Protein AF-A0A954MBG9-F1 (afdb_monomer_lite)

Foldseek 3Di:
DDDDDDDPPDPPPPVPQPVQFDPVLSVCVSVPVDDADEDEDPPPDADDCVVCVDDPDDPDDDAAHWYWHDHVQWIWIWHHHPDIDTGDTDRPPLLLFAKEKEKWWFADADPQKTKIQAFLLLVDDFQFKKFWWDDDPLATDTQAIWGFHAGDLGMTITDHDPRGGDDGGIMIMAMDTLVPDDQLVVSVVVSVVVNCVVCVPPPDDDPVSVVQSVVSSVVCNVQNVQLNVDSDNHRYYRYRPNCVPPDPVRVQLVVLALVVLLVCLLQLQPLQCLLPDSSSRNSVRVNDPSSNVSNVVNVVVVPVVPPPPPDPQDDSVNLLVVCCVLCVVDDPNVSSLLSSLLSSCVVVVDPDQLVSVLVVCCSHSRNVVNVVPVVSVSSVVSSVVVVD

Sequence (388 aa):
MIACLLPLSAQETVVKEYPWCRTDVRRNVESDRVEPKVFLTDREQSFDPKKWPAPPFPAEISPETLLQFNVEGGYYLWWFDGEWQRVAARPQEILRTGLVYGIGTIERVVRGSAIVDLGDVHSLKAQDRLAVFRRQGRYFVPAGILTVEETEETSSTLQRSRHFVPETGDVVMFVREFHDMQKAADHRDDFLRTFLLKNAGSNGYSTARRLDTARALMIYRNHYPDWERGKSDVVGYIFGESFVDVETKPISSLLKYVGMLREKYQQGRRTLPAAGADWQLVAELLAGESIQAQHLAAVAAKEANEGDTADVRIEPREIERRLRERLFDREDEQIHLLTFLVATFIEESGRNQDLWMQQHFRRSQFPELQDEEVLLESLRDFVRDLQS

Radius of gyration: 24.96 Å; chains: 1; bounding box: 59×69×65 Å

pLDDT: mean 76.86, std 19.71, range [19.94, 97.69]

Secondary structure (DSSP, 8-state):
------------------TTS-HHHHHHHHTTS---------TT----TTT-SS----SS--SSEEEEEEETTEEEEEEESSSEEEEEEE-SSGGG--EEEEEEEEEEEETTEEEES--GGGT--TT-EEEEEEEETTEEEEEEEEEEEEE-SS-EEEPPPSS----TT-EEEEEEEGGGSPPHHHHHHHHHHHHHHHHTT-----HHHHHHHHHHHHHHHHHHHHHHH--SSEEEEEE-GGGGGS-HHHHHHHHHHHHHHHHHHHTT-S-GGGG-HHHHHHHHHHH-HHHHHHHHHHHHHHHHHS-S----PPPHHHHHHHHHHH-TTS-HHHHHHHHHHHHHHHHHT-S-HHHHHHHHHTTSS-GGGGG-HHHHHHHHHHHHHHH-

Structure (mmCIF, N/CA/C/O backbone):
data_AF-A0A954MBG9-F1
#
_entry.id   AF-A0A954MBG9-F1
#
loop_
_atom_site.group_PDB
_atom_site.id
_atom_site.type_symbol
_atom_site.label_atom_id
_atom_site.label_alt_id
_atom_site.label_comp_id
_atom_site.label_asym_id
_atom_site.label_entity_id
_atom_site.label_seq_id
_atom_site.pdbx_PDB_ins_code
_atom_site.Cartn_x
_atom_site.Cartn_y
_atom_site.Cartn_z
_atom_site.occupancy
_atom_site.B_iso_or_equiv
_atom_site.auth_seq_id
_atom_site.auth_comp_id
_atom_site.auth_asym_id
_atom_site.auth_atom_id
_atom_site.pdbx_PDB_model_num
ATOM 1 N N . MET A 1 1 ? 30.438 46.217 8.143 1.00 29.83 1 MET A N 1
ATOM 2 C CA . MET A 1 1 ? 30.494 45.724 6.751 1.00 29.83 1 MET A CA 1
ATOM 3 C C . MET A 1 1 ? 29.054 45.531 6.311 1.00 29.83 1 MET A C 1
ATOM 5 O O . MET A 1 1 ? 28.355 44.750 6.938 1.00 29.83 1 MET A O 1
ATOM 9 N N . ILE A 1 2 ? 28.582 46.358 5.381 1.00 29.33 2 ILE A N 1
ATOM 10 C CA . ILE A 1 2 ? 27.193 46.385 4.904 1.00 29.33 2 ILE A CA 1
ATOM 11 C C . ILE A 1 2 ? 27.084 45.431 3.711 1.00 29.33 2 ILE A C 1
ATOM 13 O O . ILE A 1 2 ? 27.901 45.521 2.799 1.00 29.33 2 ILE A O 1
ATOM 17 N N . ALA A 1 3 ? 26.061 44.577 3.703 1.00 21.22 3 ALA A N 1
ATOM 18 C CA . ALA A 1 3 ? 25.501 43.975 2.497 1.00 21.22 3 ALA A CA 1
ATOM 19 C C . ALA A 1 3 ? 23.971 44.099 2.560 1.00 21.22 3 ALA A C 1
ATOM 21 O O . ALA A 1 3 ? 23.375 44.054 3.634 1.00 21.22 3 ALA A O 1
ATOM 22 N N . CYS A 1 4 ? 23.381 44.371 1.402 1.00 20.11 4 CYS A N 1
ATOM 23 C CA . CYS A 1 4 ? 22.106 45.047 1.220 1.00 20.11 4 CYS A CA 1
ATOM 24 C C . CYS A 1 4 ? 20.848 44.188 1.414 1.00 20.11 4 CYS A C 1
ATOM 26 O O . CYS A 1 4 ? 20.810 42.998 1.122 1.00 20.11 4 CYS A O 1
ATOM 28 N N . LEU A 1 5 ? 19.797 44.914 1.797 1.00 27.70 5 LEU A N 1
ATOM 29 C CA . LEU A 1 5 ? 18.366 44.668 1.620 1.00 27.70 5 LEU A CA 1
ATOM 30 C C . LEU A 1 5 ? 17.979 44.020 0.276 1.00 27.70 5 LEU A C 1
ATOM 32 O O . LEU A 1 5 ? 18.404 44.494 -0.776 1.00 27.70 5 LEU A O 1
ATOM 36 N N . LEU A 1 6 ? 17.000 43.110 0.318 1.00 19.94 6 LEU A N 1
ATOM 37 C CA . LEU A 1 6 ? 15.796 43.216 -0.514 1.00 19.94 6 LEU A CA 1
ATOM 38 C C . LEU A 1 6 ? 14.547 42.883 0.329 1.00 19.94 6 LEU A C 1
ATOM 40 O O . LEU A 1 6 ? 14.605 41.992 1.178 1.00 19.94 6 LEU A O 1
ATOM 44 N N . PRO A 1 7 ? 13.428 43.595 0.107 1.00 27.58 7 PRO A N 1
ATOM 45 C CA . PRO A 1 7 ? 12.184 43.446 0.842 1.00 27.58 7 PRO A CA 1
ATOM 46 C C . PRO A 1 7 ? 11.292 42.403 0.161 1.00 27.58 7 PRO A C 1
ATOM 48 O O . PRO A 1 7 ? 10.958 42.538 -1.014 1.00 27.58 7 PRO A O 1
ATOM 51 N N . LEU A 1 8 ? 10.823 41.403 0.902 1.00 25.78 8 LEU A N 1
ATOM 52 C CA . LEU A 1 8 ? 9.632 40.653 0.497 1.00 25.78 8 LEU A CA 1
ATOM 53 C C . LEU A 1 8 ? 8.421 41.325 1.138 1.00 25.78 8 LEU A C 1
ATOM 55 O O . LEU A 1 8 ? 7.896 40.919 2.171 1.00 25.78 8 LEU A O 1
ATOM 59 N N . SER A 1 9 ? 8.027 42.427 0.503 1.00 24.48 9 SER A N 1
ATOM 60 C CA . SER A 1 9 ? 6.702 43.013 0.652 1.00 24.48 9 SER A CA 1
ATOM 61 C C . SER A 1 9 ? 5.676 42.038 0.080 1.00 24.48 9 SER A C 1
ATOM 63 O O . SER A 1 9 ? 5.494 41.918 -1.123 1.00 24.48 9 SER A O 1
ATOM 65 N N . ALA A 1 10 ? 5.094 41.270 0.986 1.00 26.50 10 ALA A N 1
ATOM 66 C CA . ALA A 1 10 ? 3.717 40.791 1.020 1.00 26.50 10 ALA A CA 1
ATOM 67 C C . ALA A 1 10 ? 3.720 39.702 2.089 1.00 26.50 10 ALA A C 1
ATOM 69 O O . ALA A 1 10 ? 3.566 38.511 1.828 1.00 26.50 10 ALA A O 1
ATOM 70 N N . GLN A 1 11 ? 3.952 40.146 3.326 1.00 27.14 11 GLN A N 1
ATOM 71 C CA . GLN A 1 11 ? 3.267 39.546 4.451 1.00 27.14 11 GLN A CA 1
ATOM 72 C C . GLN A 1 11 ? 1.775 39.583 4.092 1.00 27.14 11 GLN A C 1
ATOM 74 O O . GLN A 1 11 ? 1.072 40.542 4.391 1.00 27.14 11 GLN A O 1
ATOM 79 N N . GLU A 1 12 ? 1.276 38.524 3.458 1.00 25.09 12 GLU A N 1
ATOM 80 C CA . GLU A 1 12 ? 0.068 37.954 4.015 1.00 25.09 12 GLU A CA 1
ATOM 81 C C . GLU A 1 12 ? 0.466 37.588 5.440 1.00 25.09 12 GLU A C 1
ATOM 83 O O . GLU A 1 12 ? 1.111 36.571 5.709 1.00 25.09 12 GLU A O 1
ATOM 88 N N . THR A 1 13 ? 0.148 38.502 6.350 1.00 30.06 13 THR A N 1
ATOM 89 C CA . THR A 1 13 ? -0.205 38.222 7.732 1.00 30.06 13 THR A CA 1
ATOM 90 C C . THR A 1 13 ? -1.343 37.205 7.709 1.00 30.06 13 THR A C 1
ATOM 92 O O . THR A 1 13 ? -2.477 37.466 8.093 1.00 30.06 13 THR A O 1
ATOM 95 N N . VAL A 1 14 ? -1.039 35.990 7.250 1.00 27.98 14 VAL A N 1
ATOM 96 C CA . VAL A 1 14 ? -1.705 34.813 7.754 1.00 27.98 14 VAL A CA 1
ATOM 97 C C . VAL A 1 14 ? -1.255 34.804 9.198 1.00 27.98 14 VAL A C 1
ATOM 99 O O . VAL A 1 14 ? -0.128 34.412 9.505 1.00 27.98 14 VAL A O 1
ATOM 102 N N . VAL A 1 15 ? -2.112 35.346 10.061 1.00 31.08 15 VAL A N 1
ATOM 103 C CA . VAL A 1 15 ? -2.182 34.978 11.467 1.00 31.08 15 VAL A CA 1
ATOM 104 C C . VAL A 1 15 ? -2.193 33.456 11.445 1.00 31.08 15 VAL A C 1
ATOM 106 O O . VAL A 1 15 ? -3.211 32.824 11.171 1.00 31.08 15 VAL A O 1
ATOM 109 N N . LYS A 1 16 ? -0.998 32.866 11.517 1.00 37.97 16 LYS A N 1
ATOM 110 C CA . LYS A 1 16 ? -0.816 31.426 11.479 1.00 37.97 16 LYS A CA 1
ATOM 111 C C . LYS A 1 16 ? -1.404 30.978 12.793 1.00 37.97 16 LYS A C 1
ATOM 113 O O . LYS A 1 16 ? -0.781 31.135 13.833 1.00 37.97 16 LYS A O 1
ATOM 118 N N . GLU A 1 17 ? -2.622 30.469 12.752 1.00 35.03 17 GLU A N 1
ATOM 119 C CA . GLU A 1 17 ? -3.116 29.678 13.857 1.00 35.03 17 GLU A CA 1
ATOM 120 C C . GLU A 1 17 ? -2.093 28.556 14.068 1.00 35.03 17 GLU A C 1
ATOM 122 O O . GLU A 1 17 ? -1.754 27.814 13.140 1.00 35.03 17 GLU A O 1
ATOM 127 N N . TYR A 1 18 ? -1.546 28.476 15.278 1.00 41.94 18 TYR A N 1
ATOM 128 C CA . TYR A 1 18 ? -0.628 27.420 15.692 1.00 41.94 18 TYR A CA 1
ATOM 129 C C . TYR A 1 18 ? -1.389 26.446 16.609 1.00 41.94 18 TYR A C 1
ATOM 131 O O . TYR A 1 18 ? -1.120 26.414 17.811 1.00 41.94 18 TYR A O 1
ATOM 139 N N . PRO A 1 19 ? -2.375 25.669 16.105 1.00 36.34 19 PRO A N 1
ATOM 140 C CA . PRO A 1 19 ? -3.243 24.838 16.947 1.00 36.34 19 PRO A CA 1
ATOM 141 C C . PRO A 1 19 ? -2.501 23.683 17.636 1.00 36.34 19 PRO A C 1
ATOM 143 O O . PRO A 1 19 ? -3.046 23.064 18.540 1.00 36.34 19 PRO A O 1
ATOM 146 N N . TRP A 1 20 ? -1.262 23.417 17.221 1.00 40.97 20 TRP A N 1
ATOM 147 C CA . TRP A 1 20 ? -0.360 22.395 17.754 1.00 40.97 20 TRP A CA 1
ATOM 148 C C . TRP A 1 20 ? 0.697 22.940 18.733 1.00 40.97 20 TRP A C 1
ATOM 150 O O . TRP A 1 20 ? 1.501 22.160 19.233 1.00 40.97 20 TRP A O 1
ATOM 160 N N . CYS A 1 21 ? 0.736 24.252 18.999 1.00 36.50 21 CYS A N 1
ATOM 161 C CA . CYS A 1 21 ? 1.575 24.829 20.057 1.00 36.50 21 CYS A CA 1
ATOM 162 C C . CYS A 1 21 ? 0.851 24.767 21.412 1.00 36.50 21 CYS A C 1
ATOM 164 O O . CYS A 1 21 ? -0.380 24.836 21.459 1.00 36.50 21 CYS A O 1
ATOM 166 N N . ARG A 1 22 ? 1.600 24.716 22.527 1.00 43.78 22 ARG A N 1
ATOM 167 C CA . ARG A 1 22 ? 1.009 24.898 23.866 1.00 43.78 22 ARG A CA 1
ATOM 168 C C . ARG A 1 22 ? 0.243 26.233 23.927 1.00 43.78 22 ARG A C 1
ATOM 170 O O . ARG A 1 22 ? 0.655 27.238 23.342 1.00 43.78 22 ARG A O 1
ATOM 177 N N . THR A 1 23 ? -0.905 26.225 24.602 1.00 48.28 23 THR A N 1
ATOM 178 C CA . THR A 1 23 ? -1.900 27.315 24.599 1.00 48.28 23 THR A CA 1
ATOM 179 C C . THR A 1 23 ? -1.363 28.644 25.152 1.00 48.28 23 THR A C 1
ATOM 181 O O . THR A 1 23 ? -1.807 29.715 24.743 1.00 48.28 23 THR A O 1
ATOM 184 N N . ASP A 1 24 ? -0.407 28.577 26.072 1.00 50.84 24 ASP A N 1
ATOM 185 C CA . ASP A 1 24 ? 0.340 29.694 26.661 1.00 50.84 24 ASP A CA 1
ATOM 186 C C . ASP A 1 24 ? 1.290 30.359 25.650 1.00 50.84 24 ASP A C 1
ATOM 188 O O . ASP A 1 24 ? 1.232 31.573 25.458 1.00 50.84 24 ASP A O 1
ATOM 192 N N . VAL A 1 25 ? 2.076 29.566 24.918 1.00 46.75 25 VAL A N 1
ATOM 193 C CA . VAL A 1 25 ? 2.966 30.051 23.847 1.00 46.75 25 VAL A CA 1
ATOM 194 C C . VAL A 1 25 ? 2.154 30.640 22.696 1.00 46.75 25 VAL A C 1
ATOM 196 O O . VAL A 1 25 ? 2.484 31.701 22.168 1.00 46.75 25 VAL A O 1
ATOM 199 N N . ARG A 1 26 ? 1.035 29.996 22.344 1.00 49.06 26 ARG A N 1
ATOM 200 C CA . ARG A 1 26 ? 0.107 30.483 21.318 1.00 49.06 26 ARG A CA 1
ATOM 201 C C . ARG A 1 26 ? -0.439 31.877 21.654 1.00 49.06 26 ARG A C 1
ATOM 203 O O . ARG A 1 26 ? -0.404 32.748 20.792 1.00 49.06 26 ARG A O 1
ATOM 210 N N . ARG A 1 27 ? -0.861 32.122 22.903 1.00 52.16 27 ARG A N 1
ATOM 211 C CA . ARG A 1 27 ? -1.323 33.451 23.360 1.00 52.16 27 ARG A CA 1
ATOM 212 C C . ARG A 1 27 ? -0.236 34.525 23.278 1.00 52.16 27 ARG A C 1
ATOM 214 O O . ARG A 1 27 ? -0.544 35.671 22.957 1.00 52.16 27 ARG A O 1
ATOM 221 N N . ASN A 1 28 ? 1.017 34.177 23.561 1.00 51.00 28 ASN A N 1
ATOM 222 C CA . ASN A 1 28 ? 2.130 35.131 23.522 1.00 51.00 28 ASN A CA 1
ATOM 223 C C . ASN A 1 28 ? 2.538 35.494 22.085 1.00 51.00 28 ASN A C 1
ATOM 225 O O . ASN A 1 28 ? 2.834 36.654 21.811 1.00 51.00 28 ASN A O 1
ATOM 229 N N . VAL A 1 29 ? 2.475 34.533 21.157 1.00 49.53 29 VAL A N 1
ATOM 230 C CA . VAL A 1 29 ? 2.748 34.758 19.726 1.00 49.53 29 VAL A CA 1
ATOM 231 C C . VAL A 1 29 ? 1.597 35.499 19.031 1.00 49.53 29 VAL A C 1
ATOM 233 O O . VAL A 1 29 ? 1.847 36.366 18.204 1.00 49.53 29 VAL A O 1
ATOM 236 N N . GLU A 1 30 ? 0.338 35.204 19.373 1.00 50.62 30 GLU A N 1
ATOM 237 C CA . GLU A 1 30 ? -0.845 35.877 18.799 1.00 50.62 30 GLU A CA 1
ATOM 238 C C . GLU A 1 30 ? -1.056 37.312 19.326 1.00 50.62 30 GLU A C 1
ATOM 240 O O . GLU A 1 30 ? -1.829 38.066 18.742 1.00 50.62 30 GLU A O 1
ATOM 245 N N . SER A 1 31 ? -0.391 37.707 20.420 1.00 50.22 31 SER A N 1
ATOM 246 C CA . SER A 1 31 ? -0.538 39.037 21.040 1.00 50.22 31 SER A CA 1
ATOM 247 C C . SER A 1 31 ? 0.526 40.066 20.622 1.00 50.22 31 SER A C 1
ATOM 249 O O . SER A 1 31 ? 0.647 41.094 21.288 1.00 50.22 31 SER A O 1
ATOM 251 N N . ASP A 1 32 ? 1.300 39.803 19.559 1.00 51.09 32 ASP A N 1
ATOM 252 C CA . ASP A 1 32 ? 2.432 40.625 19.073 1.00 51.09 32 ASP A CA 1
ATOM 253 C C . ASP A 1 32 ? 3.503 40.943 20.143 1.00 51.09 32 ASP A C 1
ATOM 255 O O . ASP A 1 32 ? 4.351 41.816 19.962 1.00 51.09 32 ASP A O 1
ATOM 259 N N . ARG A 1 33 ? 3.504 40.231 21.281 1.00 50.66 33 ARG A N 1
ATOM 260 C CA . ARG A 1 33 ? 4.468 40.457 22.371 1.00 50.66 33 ARG A CA 1
ATOM 261 C C . ARG A 1 33 ? 5.853 39.887 22.081 1.00 50.66 33 ARG A C 1
ATOM 263 O O . ARG A 1 33 ? 6.818 40.323 22.702 1.00 50.66 33 ARG A O 1
ATOM 270 N N . VAL A 1 34 ? 5.956 38.935 21.152 1.00 51.78 34 VAL A N 1
ATOM 271 C CA . VAL A 1 34 ? 7.196 38.211 20.856 1.00 51.78 34 VAL A CA 1
ATOM 272 C C . VAL A 1 34 ? 7.339 38.001 19.351 1.00 51.78 34 VAL A C 1
ATOM 274 O O . VAL A 1 34 ? 6.609 37.209 18.754 1.00 51.78 34 VAL A O 1
ATOM 277 N N . GLU A 1 35 ? 8.322 38.660 18.734 1.00 52.69 35 GLU A N 1
ATOM 278 C CA . GLU A 1 35 ? 8.761 38.303 17.383 1.00 52.69 35 GLU A CA 1
ATOM 279 C C . GLU A 1 35 ? 9.618 37.025 17.445 1.00 52.69 35 GLU A C 1
ATOM 281 O O . GLU A 1 35 ? 10.615 36.988 18.177 1.00 52.69 35 GLU A O 1
ATOM 286 N N . PRO A 1 36 ? 9.282 35.960 16.692 1.00 51.00 36 PRO A N 1
ATOM 287 C CA . PRO A 1 36 ? 10.095 34.754 16.668 1.00 51.00 36 PRO A CA 1
ATOM 288 C C . PRO A 1 36 ? 11.475 35.069 16.081 1.00 51.00 36 PRO A C 1
ATOM 290 O O . PRO A 1 36 ? 11.602 35.442 14.913 1.00 51.00 36 PRO A O 1
ATOM 293 N N . LYS A 1 37 ? 12.530 34.891 16.883 1.00 52.06 37 LYS A N 1
ATOM 294 C CA . LYS A 1 37 ? 13.906 35.011 16.399 1.00 52.06 37 LYS A CA 1
ATOM 295 C C . LYS A 1 37 ? 14.252 33.753 15.613 1.00 52.06 37 LYS A C 1
ATOM 297 O O . LYS A 1 37 ? 14.548 32.701 16.175 1.00 52.06 37 LYS A O 1
ATOM 302 N N . VAL A 1 38 ? 14.213 33.863 14.290 1.00 46.50 38 VAL A N 1
ATOM 303 C CA . VAL A 1 38 ? 14.630 32.780 13.399 1.00 46.50 38 VAL A CA 1
ATOM 304 C C . VAL A 1 38 ? 16.154 32.712 13.402 1.00 46.50 38 VAL A C 1
ATOM 306 O O . VAL A 1 38 ? 16.827 33.479 12.717 1.00 46.50 38 VAL A O 1
ATOM 309 N N . PHE A 1 39 ? 16.703 31.786 14.180 1.00 47.59 39 PHE A N 1
ATOM 310 C CA . PHE A 1 39 ? 18.102 31.403 14.061 1.00 47.59 39 PHE A CA 1
ATOM 311 C C . PHE A 1 39 ? 18.212 30.346 12.969 1.00 47.59 39 PHE A C 1
ATOM 313 O O . PHE A 1 39 ? 17.905 29.176 13.177 1.00 47.59 39 PHE A O 1
ATOM 320 N N . LEU A 1 40 ? 18.626 30.776 11.781 1.00 42.41 40 LEU A N 1
ATOM 321 C CA . LEU A 1 40 ? 19.077 29.852 10.753 1.00 42.41 40 LEU A CA 1
ATOM 322 C C . LEU A 1 40 ? 20.434 29.320 11.215 1.00 42.41 40 LEU A C 1
ATOM 324 O O . LEU A 1 40 ? 21.406 30.072 11.246 1.00 42.41 40 LEU A O 1
ATOM 328 N N . THR A 1 41 ? 20.507 28.044 11.592 1.00 42.75 41 THR A N 1
ATOM 329 C CA . THR A 1 41 ? 21.791 27.346 11.527 1.00 42.75 41 THR A CA 1
ATOM 330 C C . THR A 1 41 ? 22.279 27.449 10.083 1.00 42.75 41 THR A C 1
ATOM 332 O O . THR A 1 41 ? 21.465 27.393 9.151 1.00 42.75 41 THR A O 1
ATOM 335 N N . ASP A 1 42 ? 23.579 27.680 9.878 1.00 41.38 42 ASP A N 1
ATOM 336 C CA . ASP A 1 42 ? 24.155 27.672 8.533 1.00 41.38 42 ASP A CA 1
ATOM 337 C C . ASP A 1 42 ? 23.654 26.423 7.799 1.00 41.38 42 ASP A C 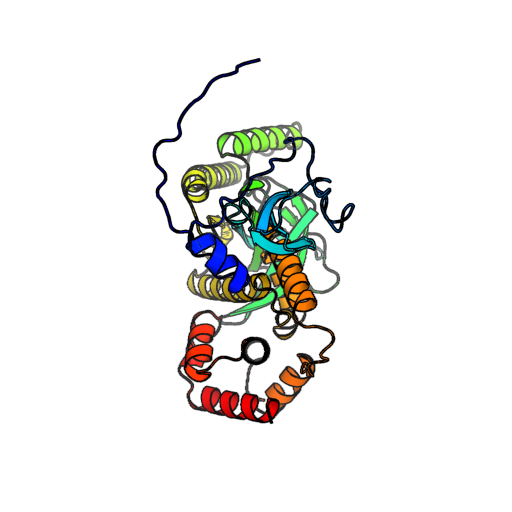1
ATOM 339 O O . ASP A 1 42 ? 23.578 25.350 8.396 1.00 41.38 42 ASP A O 1
ATOM 343 N N . ARG A 1 43 ? 23.277 26.547 6.520 1.00 38.72 43 ARG A N 1
ATOM 344 C CA . ARG A 1 43 ? 22.690 25.447 5.722 1.00 38.72 43 ARG A CA 1
ATOM 345 C C . ARG A 1 43 ? 23.526 24.155 5.718 1.00 38.72 43 ARG A C 1
ATOM 347 O O . ARG A 1 43 ? 23.015 23.117 5.320 1.00 38.72 43 ARG A O 1
ATOM 354 N N . GLU A 1 44 ? 24.783 24.218 6.149 1.00 37.44 44 GLU A N 1
ATOM 355 C CA . GLU A 1 44 ? 25.702 23.085 6.281 1.00 37.44 44 GLU A CA 1
ATOM 356 C C . GLU A 1 44 ? 25.618 22.361 7.641 1.00 37.44 44 GLU A C 1
ATOM 358 O O . GLU A 1 44 ? 26.125 21.251 7.778 1.00 37.44 44 GLU A O 1
ATOM 363 N N . GLN A 1 45 ? 24.957 22.939 8.648 1.00 43.56 45 GLN A N 1
ATOM 364 C CA . GLN A 1 45 ? 24.720 22.323 9.955 1.00 43.56 45 GLN A CA 1
ATOM 365 C C . GLN A 1 45 ? 23.286 21.793 10.036 1.00 43.56 45 GLN A C 1
ATOM 367 O O . GLN A 1 45 ? 22.407 22.368 10.682 1.00 43.56 45 GLN A O 1
ATOM 372 N N . SER A 1 46 ? 23.045 20.666 9.369 1.00 49.41 46 SER A N 1
ATOM 373 C CA . SER A 1 46 ? 21.867 19.839 9.623 1.00 49.41 46 SER A CA 1
ATOM 374 C C . SER A 1 46 ? 21.949 19.271 11.042 1.00 49.41 46 SER A C 1
ATOM 376 O O . SER A 1 46 ? 22.914 18.583 11.391 1.00 49.41 46 SER A O 1
ATOM 378 N N . PHE A 1 47 ? 20.940 19.532 11.866 1.00 47.38 47 PHE A N 1
ATOM 379 C CA . PHE A 1 47 ? 20.799 18.865 13.155 1.00 47.38 47 PHE A CA 1
ATOM 380 C C . PHE A 1 47 ? 20.333 17.420 12.925 1.00 47.38 47 PHE A C 1
ATOM 382 O O . PHE A 1 47 ? 19.232 17.195 12.427 1.00 47.38 47 PHE A O 1
ATOM 389 N N . ASP A 1 48 ? 21.183 16.450 13.272 1.00 53.12 48 ASP A N 1
ATOM 390 C CA . ASP A 1 48 ? 20.845 15.023 13.292 1.00 53.12 48 ASP A CA 1
ATOM 391 C C . ASP A 1 48 ? 20.246 14.672 14.668 1.00 53.12 48 ASP A C 1
ATOM 393 O O . ASP A 1 48 ? 20.994 14.639 15.657 1.00 53.12 48 ASP A O 1
ATOM 397 N N . PRO A 1 49 ? 18.934 14.371 14.762 1.00 48.22 49 PRO A N 1
ATOM 398 C CA . PRO A 1 49 ? 18.265 14.082 16.032 1.00 48.22 49 PRO A CA 1
ATOM 399 C C . PRO A 1 49 ? 18.844 12.867 16.768 1.00 48.22 49 PRO A C 1
ATOM 401 O O . PRO A 1 49 ? 18.662 12.734 17.976 1.00 48.22 49 PRO A O 1
ATOM 404 N N . LYS A 1 50 ? 19.544 11.966 16.059 1.00 51.19 50 LYS A N 1
ATOM 405 C CA . LYS A 1 50 ? 20.189 10.786 16.658 1.00 51.19 50 LYS A CA 1
ATOM 406 C C . LYS A 1 50 ? 21.498 11.138 17.355 1.00 51.19 50 LYS A C 1
ATOM 408 O O . LYS A 1 50 ? 21.884 10.462 18.304 1.00 51.19 50 LYS A O 1
ATOM 413 N N . LYS A 1 51 ? 22.193 12.173 16.879 1.00 47.41 51 LYS A N 1
ATOM 414 C CA . LYS A 1 51 ? 23.466 12.644 17.451 1.00 47.41 51 LYS A CA 1
ATOM 415 C C . LYS A 1 51 ? 23.257 13.741 18.487 1.00 47.41 51 LYS A C 1
ATOM 417 O O . LYS A 1 51 ? 24.105 13.922 19.355 1.00 47.41 51 LYS A O 1
ATOM 422 N N . TRP A 1 52 ? 22.135 14.447 18.399 1.00 48.56 52 TRP A N 1
ATOM 423 C CA . TRP A 1 52 ? 21.809 15.571 19.255 1.00 48.56 52 TRP A CA 1
ATOM 424 C C . TRP A 1 52 ? 20.352 15.439 19.714 1.00 48.56 52 TRP A C 1
ATOM 426 O O . TRP A 1 52 ? 19.446 15.780 18.966 1.00 48.56 52 TRP A O 1
ATOM 436 N N . PRO A 1 53 ? 20.077 14.948 20.931 1.00 51.44 53 PRO A N 1
ATOM 437 C CA . PRO A 1 53 ? 18.707 14.910 21.450 1.00 51.44 53 PRO A CA 1
ATOM 438 C C . PRO A 1 53 ? 18.156 16.317 21.758 1.00 51.44 53 PRO A C 1
ATOM 440 O O . PRO A 1 53 ? 16.944 16.501 21.849 1.00 51.44 53 PRO A O 1
ATOM 443 N N . ALA A 1 54 ? 19.040 17.316 21.875 1.00 54.75 54 ALA A N 1
ATOM 444 C CA . ALA A 1 54 ? 18.721 18.732 22.014 1.00 54.75 54 ALA A CA 1
ATOM 445 C C . ALA A 1 54 ? 19.666 19.567 21.123 1.00 54.75 54 ALA A C 1
ATOM 447 O O . ALA A 1 54 ? 20.864 19.263 21.076 1.00 54.75 54 ALA A O 1
ATOM 448 N N . PRO A 1 55 ? 19.164 20.573 20.379 1.00 61.16 55 PRO A N 1
ATOM 449 C CA . PRO A 1 55 ? 19.997 21.400 19.507 1.00 61.16 55 PRO A CA 1
ATOM 450 C C . PRO A 1 55 ? 20.998 22.239 20.304 1.00 61.16 55 PRO A C 1
ATOM 452 O O . PRO A 1 55 ? 20.792 22.470 21.498 1.00 61.16 55 PRO A O 1
ATOM 455 N N . PRO A 1 56 ? 22.093 22.699 19.669 1.00 65.56 56 PRO A N 1
ATOM 456 C CA . PRO A 1 56 ? 23.016 23.629 20.300 1.00 65.56 56 PRO A CA 1
ATOM 457 C C . PRO A 1 56 ? 22.289 24.956 20.526 1.00 65.56 56 PRO A C 1
ATOM 459 O O . PRO A 1 56 ? 22.223 25.816 19.646 1.00 65.56 56 PRO A O 1
ATOM 462 N N . PHE A 1 57 ? 21.688 25.102 21.703 1.00 70.75 57 PHE A N 1
ATOM 463 C CA . PHE A 1 57 ? 21.036 26.340 22.086 1.00 70.75 57 PHE A CA 1
ATOM 464 C C . PHE A 1 57 ? 22.093 27.440 22.237 1.00 70.75 57 PHE A C 1
ATOM 466 O O . PHE A 1 57 ? 23.163 27.182 22.799 1.00 70.75 57 PHE A O 1
ATOM 473 N N . PRO A 1 58 ? 21.832 28.661 21.746 1.00 69.06 58 PRO A N 1
ATOM 474 C CA . PRO A 1 58 ? 22.749 29.766 21.972 1.00 69.06 58 PRO A CA 1
ATOM 475 C C . PRO A 1 58 ? 22.968 29.994 23.482 1.00 69.06 58 PRO A C 1
ATOM 477 O O . PRO A 1 58 ? 22.072 29.791 24.301 1.00 69.06 58 PRO A O 1
ATOM 480 N N . ALA A 1 59 ? 24.184 30.387 23.861 1.00 61.41 59 ALA A N 1
ATOM 481 C CA . ALA A 1 59 ? 24.572 30.519 25.269 1.00 61.41 59 ALA A CA 1
ATOM 482 C C . ALA A 1 59 ? 23.896 31.708 25.981 1.00 61.41 59 ALA A C 1
ATOM 484 O O . ALA A 1 59 ? 23.776 31.707 27.203 1.00 61.41 59 ALA A O 1
ATOM 485 N N . GLU A 1 60 ? 23.439 32.707 25.222 1.00 67.81 60 GLU A N 1
ATOM 486 C CA . GLU A 1 60 ? 22.781 33.909 25.734 1.00 67.81 60 GLU A CA 1
ATOM 487 C C . GLU A 1 60 ? 21.438 34.114 25.029 1.00 67.81 60 GLU A C 1
ATOM 489 O O . GLU A 1 60 ? 21.393 34.492 23.857 1.00 67.81 60 GLU A O 1
ATOM 494 N N . ILE A 1 61 ? 20.336 33.871 25.744 1.00 68.19 61 ILE A N 1
ATOM 495 C CA . ILE A 1 61 ? 18.968 34.032 25.239 1.00 68.19 61 ILE A CA 1
ATOM 496 C C . ILE A 1 61 ? 18.098 34.758 26.260 1.00 68.19 61 ILE A C 1
ATOM 498 O O . ILE A 1 61 ? 18.160 34.510 27.462 1.00 68.19 61 ILE A O 1
ATOM 502 N N . SER A 1 62 ? 17.257 35.654 25.749 1.00 68.50 62 SER A N 1
ATOM 503 C CA . SER A 1 62 ? 16.190 36.291 26.510 1.00 68.50 62 SER A CA 1
ATOM 504 C C . SER A 1 62 ? 15.067 35.290 26.819 1.00 68.50 62 SER A C 1
ATOM 506 O O . SER A 1 62 ? 14.712 34.506 25.935 1.00 68.50 62 SER A O 1
ATOM 508 N N . PRO A 1 63 ? 14.451 35.336 28.012 1.00 63.84 63 PRO A N 1
ATOM 509 C CA . PRO A 1 63 ? 13.169 34.676 28.255 1.00 63.84 63 PRO A CA 1
ATOM 510 C C . PRO A 1 63 ? 12.152 35.022 27.162 1.00 63.84 63 PRO A C 1
ATOM 512 O O . PRO A 1 63 ? 12.250 36.080 26.538 1.00 63.84 63 PRO A O 1
ATOM 515 N N . GLU A 1 64 ? 11.207 34.117 26.925 1.00 65.38 64 GLU A N 1
ATOM 516 C CA . GLU A 1 64 ? 10.184 34.219 25.880 1.00 65.38 64 GLU A CA 1
ATOM 517 C C . GLU A 1 64 ? 10.744 34.170 24.447 1.00 65.38 64 GLU A C 1
ATOM 519 O O . GLU A 1 64 ? 10.242 34.825 23.538 1.00 65.38 64 GLU A O 1
ATOM 524 N N . THR A 1 65 ? 11.799 33.383 24.211 1.00 66.12 65 THR A N 1
ATOM 525 C CA . THR A 1 65 ? 12.360 33.214 22.859 1.00 66.12 65 THR A CA 1
ATOM 526 C C . THR A 1 65 ? 11.836 31.943 22.197 1.00 66.12 65 THR A C 1
ATOM 528 O O . THR A 1 65 ? 12.000 30.846 22.728 1.00 66.12 65 THR A O 1
ATOM 531 N N . LEU A 1 66 ? 11.274 32.081 20.991 1.00 64.06 66 LEU A N 1
ATOM 532 C CA . LEU A 1 66 ? 10.962 30.962 20.098 1.00 64.06 66 LEU A CA 1
ATOM 533 C C . LEU A 1 66 ? 12.094 30.765 19.082 1.00 64.06 66 LEU A C 1
ATOM 535 O O . LEU A 1 66 ? 12.390 31.676 18.309 1.00 64.06 66 LEU A O 1
ATOM 539 N N . LEU A 1 67 ? 12.682 29.571 19.051 1.00 68.25 67 LEU A N 1
ATOM 540 C CA . LEU A 1 67 ? 13.665 29.136 18.060 1.00 68.25 67 LEU A CA 1
ATOM 541 C C . LEU A 1 67 ? 13.047 28.154 17.071 1.00 68.25 67 LEU A C 1
ATOM 543 O O . LEU A 1 67 ? 12.299 27.260 17.461 1.00 68.25 67 LEU A O 1
ATOM 547 N N . GLN A 1 68 ? 13.430 28.281 15.803 1.00 67.38 68 GLN A N 1
ATOM 548 C CA . GLN A 1 68 ? 13.146 27.307 14.756 1.00 67.38 68 GLN A CA 1
ATOM 549 C C . GLN A 1 68 ? 14.452 26.660 14.295 1.00 67.38 68 GLN A C 1
ATOM 551 O O . GLN A 1 68 ? 15.301 27.343 13.737 1.00 67.38 68 GLN A O 1
ATOM 556 N N . PHE A 1 69 ? 14.586 25.349 14.481 1.00 62.03 69 PHE A N 1
ATOM 557 C CA . PHE A 1 69 ? 15.711 24.567 13.971 1.00 62.03 69 PHE A CA 1
ATOM 558 C C . PHE A 1 69 ? 15.273 23.747 12.771 1.00 62.03 69 PHE A C 1
ATOM 560 O O . PHE A 1 69 ? 14.383 22.909 12.899 1.00 62.03 69 PHE A O 1
ATOM 567 N N . ASN A 1 70 ? 15.915 23.961 11.627 1.00 55.25 70 ASN A N 1
ATOM 568 C CA . ASN A 1 70 ? 15.681 23.139 10.448 1.00 55.25 70 ASN A CA 1
ATOM 569 C C . ASN A 1 70 ? 16.423 21.805 10.595 1.00 55.25 70 ASN A C 1
ATOM 571 O O . ASN A 1 70 ? 17.575 21.755 11.027 1.00 55.25 70 ASN A O 1
ATOM 575 N N . VAL A 1 71 ? 15.744 20.729 10.230 1.00 55.19 71 VAL A N 1
ATOM 576 C CA . VAL A 1 71 ? 16.273 19.368 10.156 1.00 55.19 71 VAL A CA 1
ATOM 577 C C . VAL A 1 71 ? 16.023 18.833 8.760 1.00 55.19 71 VAL A C 1
ATOM 579 O O . VAL A 1 71 ? 15.155 19.338 8.046 1.00 55.19 71 VAL A O 1
ATOM 582 N N . GLU A 1 72 ? 16.759 17.800 8.369 1.00 44.97 72 GLU A N 1
ATOM 583 C CA . GLU A 1 72 ? 16.419 17.062 7.157 1.00 44.97 72 GLU A CA 1
ATOM 584 C C . GLU A 1 72 ? 14.967 16.561 7.284 1.00 44.97 72 GLU A C 1
ATOM 586 O O . GLU A 1 72 ? 14.614 15.884 8.252 1.00 44.97 72 GLU A O 1
ATOM 591 N N . GLY A 1 73 ? 14.091 17.011 6.381 1.00 47.22 73 GLY A N 1
ATOM 592 C CA . GLY A 1 73 ? 12.659 16.703 6.417 1.00 47.22 73 GLY A CA 1
ATOM 593 C C . GLY A 1 73 ? 11.768 17.638 7.253 1.00 47.22 73 GLY A C 1
ATOM 594 O O . GLY A 1 73 ? 10.568 17.390 7.351 1.00 47.22 73 GLY A O 1
ATOM 595 N N . GLY A 1 74 ? 12.246 18.742 7.839 1.00 57.88 74 GLY A N 1
ATOM 596 C CA . GLY A 1 74 ? 11.335 19.681 8.513 1.00 57.88 74 GLY A CA 1
ATOM 597 C C . GLY A 1 74 ? 11.985 20.700 9.434 1.00 57.88 74 GLY A C 1
ATOM 598 O O . GLY A 1 74 ? 13.118 21.121 9.234 1.00 57.88 74 GLY A O 1
ATOM 599 N N . TYR A 1 75 ? 11.246 21.126 10.455 1.00 59.03 75 TYR A N 1
ATOM 600 C CA . TYR A 1 75 ? 11.788 21.950 11.525 1.00 59.03 75 TYR A CA 1
ATOM 601 C C . TYR A 1 75 ? 11.183 21.622 12.888 1.00 59.03 75 TYR A C 1
ATOM 603 O O . TYR A 1 75 ? 10.018 21.240 13.003 1.00 59.03 75 TYR A O 1
ATOM 611 N N . TYR A 1 76 ? 11.970 21.840 13.936 1.00 61.62 76 TYR A N 1
ATOM 612 C CA . TYR A 1 76 ? 11.521 21.841 15.323 1.00 61.62 76 TYR A CA 1
ATOM 613 C C . TYR A 1 76 ? 11.391 23.274 15.826 1.00 61.62 76 TYR A C 1
ATOM 615 O O . TYR A 1 76 ? 12.247 24.113 15.548 1.00 61.62 76 TYR A O 1
ATOM 623 N N . LEU A 1 77 ? 10.337 23.545 16.591 1.00 65.19 77 LEU A N 1
ATOM 624 C CA . LEU A 1 77 ? 10.181 24.777 17.351 1.00 65.19 77 LEU A CA 1
ATOM 625 C C . LEU A 1 77 ? 10.488 24.516 18.821 1.00 65.19 77 LEU A C 1
ATOM 627 O O . LEU A 1 77 ? 9.949 23.586 19.427 1.00 65.19 77 LEU A O 1
ATOM 631 N N . TRP A 1 78 ? 11.327 25.371 19.388 1.00 68.12 78 TRP A N 1
ATOM 632 C CA . TRP A 1 78 ? 11.750 25.326 20.780 1.00 68.12 78 TRP A CA 1
ATOM 633 C C . TRP A 1 78 ? 11.458 26.664 21.446 1.00 68.12 78 TRP A C 1
ATOM 635 O O . TRP A 1 78 ? 11.760 27.711 20.884 1.00 68.12 78 TRP A O 1
ATOM 645 N N . TRP A 1 79 ? 10.856 26.632 22.626 1.00 69.62 79 TRP A N 1
ATOM 646 C CA . TRP A 1 79 ? 10.541 27.805 23.431 1.00 69.62 79 TRP A CA 1
ATOM 647 C C . TRP A 1 79 ? 11.449 27.852 24.650 1.00 69.62 79 TRP A C 1
ATOM 649 O O . TRP A 1 79 ? 11.709 26.814 25.261 1.00 69.62 79 TRP A O 1
ATOM 659 N N . PHE A 1 80 ? 11.903 29.048 25.006 1.00 69.19 80 PHE A N 1
ATOM 660 C CA . PHE A 1 80 ? 12.687 29.283 26.207 1.00 69.19 80 PHE A CA 1
ATOM 661 C C . PHE A 1 80 ? 11.948 30.190 27.178 1.00 69.19 80 PHE A C 1
ATOM 663 O O . PHE A 1 80 ? 11.688 31.352 26.871 1.00 69.19 80 PHE A O 1
ATOM 670 N N . ASP A 1 81 ? 11.681 29.662 28.367 1.00 64.12 81 ASP A N 1
ATOM 671 C CA . ASP A 1 81 ? 11.121 30.394 29.507 1.00 64.12 81 ASP A CA 1
ATOM 672 C C . ASP A 1 81 ? 11.859 29.979 30.788 1.00 64.12 81 ASP A C 1
ATOM 674 O O . ASP A 1 81 ? 11.317 29.340 31.685 1.00 64.12 81 ASP A O 1
ATOM 678 N N . GLY A 1 82 ? 13.178 30.202 30.793 1.00 67.12 82 GLY A N 1
ATOM 679 C CA . GLY A 1 82 ? 14.102 29.719 31.829 1.00 67.12 82 GLY A CA 1
ATOM 680 C C . GLY A 1 82 ? 14.695 28.336 31.538 1.00 67.12 82 GLY A C 1
ATOM 681 O O . GLY A 1 82 ? 15.856 28.096 31.860 1.00 67.12 82 GLY A O 1
ATOM 682 N N . GLU A 1 83 ? 13.955 27.472 30.840 1.00 72.00 83 GLU A N 1
ATOM 683 C CA . GLU A 1 83 ? 14.432 26.193 30.299 1.00 72.00 83 GLU A CA 1
ATOM 684 C C . GLU A 1 83 ? 13.967 25.996 28.849 1.00 72.00 83 GLU A C 1
ATOM 686 O O . GLU A 1 83 ? 12.935 26.529 28.434 1.00 72.00 83 GLU A O 1
ATOM 691 N N . TRP A 1 84 ? 14.729 25.221 28.071 1.00 68.81 84 TRP A N 1
ATOM 692 C CA . TRP A 1 84 ? 14.376 24.881 26.693 1.00 68.81 84 TRP A CA 1
ATOM 693 C C . TRP A 1 84 ? 13.328 23.782 26.641 1.00 68.81 84 TRP A C 1
ATOM 695 O O . TRP A 1 84 ? 13.568 22.656 27.072 1.00 68.81 84 TRP A O 1
ATOM 705 N N . GLN A 1 85 ? 12.191 24.088 26.028 1.00 62.09 85 GLN A N 1
ATOM 706 C CA . GLN A 1 85 ? 11.113 23.134 25.817 1.00 62.09 85 GLN A CA 1
ATOM 707 C C . GLN A 1 85 ? 10.792 23.024 24.333 1.00 62.09 85 GLN A C 1
ATOM 709 O O . GLN A 1 85 ? 10.632 24.024 23.633 1.00 62.09 85 GLN A O 1
ATOM 714 N N . ARG A 1 86 ? 10.677 21.795 23.831 1.00 61.53 86 ARG A N 1
ATOM 715 C CA . ARG A 1 86 ? 10.212 21.552 22.464 1.00 61.53 86 ARG A CA 1
ATOM 716 C C . ARG A 1 86 ? 8.712 21.813 22.417 1.00 61.53 86 ARG A C 1
ATOM 718 O O . ARG A 1 86 ? 7.954 21.124 23.091 1.00 61.53 86 ARG A O 1
ATOM 725 N N . VAL A 1 87 ? 8.284 22.786 21.618 1.00 53.41 87 VAL A N 1
ATOM 726 C CA . VAL A 1 87 ? 6.882 23.241 21.594 1.00 53.41 87 VAL A CA 1
ATOM 727 C C . VAL A 1 87 ? 6.130 22.864 20.329 1.00 53.41 87 VAL A C 1
ATOM 729 O O . VAL A 1 87 ? 4.905 22.832 20.361 1.00 53.41 87 VAL A O 1
ATOM 732 N N . ALA A 1 88 ? 6.832 22.548 19.237 1.00 56.94 88 ALA A N 1
ATOM 733 C CA . ALA A 1 88 ? 6.227 21.959 18.045 1.00 56.94 88 ALA A CA 1
ATOM 734 C C . ALA A 1 88 ? 7.280 21.316 17.128 1.00 56.94 88 ALA A C 1
ATOM 736 O O . ALA A 1 88 ? 8.479 21.568 17.243 1.00 56.94 88 ALA A O 1
ATOM 737 N N . ALA A 1 89 ? 6.817 20.519 16.172 1.00 52.31 89 ALA A N 1
ATOM 738 C CA . ALA A 1 89 ? 7.577 20.102 15.002 1.00 52.31 89 ALA A CA 1
ATOM 739 C C . ALA A 1 89 ? 6.690 20.319 13.776 1.00 52.31 89 ALA A C 1
ATOM 741 O O . ALA A 1 89 ? 5.493 20.030 13.829 1.00 52.31 89 ALA A O 1
ATOM 742 N N . ARG A 1 90 ? 7.243 20.847 12.683 1.00 48.56 90 ARG A N 1
ATOM 743 C CA . ARG A 1 90 ? 6.516 20.958 11.419 1.00 48.56 90 ARG A CA 1
ATOM 744 C C . ARG A 1 90 ? 7.319 20.302 10.302 1.00 48.56 90 ARG A C 1
ATOM 746 O O . ARG A 1 90 ? 8.474 20.667 10.086 1.00 48.56 90 ARG A O 1
ATOM 753 N N . PRO A 1 91 ? 6.711 19.401 9.528 1.00 48.59 91 PRO A N 1
ATOM 754 C CA . PRO A 1 91 ? 7.287 18.958 8.275 1.00 48.59 91 PRO A CA 1
ATOM 755 C C . PRO A 1 91 ? 7.064 20.049 7.224 1.00 48.59 91 PRO A C 1
ATOM 757 O O . PRO A 1 91 ? 5.953 20.214 6.724 1.00 48.59 91 PRO A O 1
ATOM 760 N N . GLN A 1 92 ? 8.080 20.857 6.923 1.00 40.91 92 GLN A N 1
ATOM 761 C CA . GLN A 1 92 ? 7.938 21.906 5.903 1.00 40.91 92 GLN A CA 1
ATOM 762 C C . GLN A 1 92 ? 8.132 21.364 4.477 1.00 40.91 92 GLN A C 1
ATOM 764 O O . GLN A 1 92 ? 7.567 21.928 3.543 1.00 40.91 92 GLN A O 1
ATOM 769 N N . GLU A 1 93 ? 8.843 20.241 4.324 1.00 40.62 93 GLU A N 1
ATOM 770 C CA . GLU A 1 93 ? 9.053 19.560 3.036 1.00 40.62 93 GLU A CA 1
ATOM 771 C C . GLU A 1 93 ? 8.264 18.251 2.888 1.00 40.62 93 GLU A C 1
ATOM 773 O O . GLU A 1 93 ? 7.880 17.917 1.771 1.00 40.62 93 GLU A O 1
ATOM 778 N N . ILE A 1 94 ? 7.891 17.571 3.982 1.00 41.06 94 ILE A N 1
ATOM 779 C CA . ILE A 1 94 ? 7.131 16.303 3.895 1.00 41.06 94 ILE A CA 1
ATOM 780 C C . ILE A 1 94 ? 5.702 16.510 3.353 1.00 41.06 94 ILE A C 1
ATOM 782 O O . ILE A 1 94 ? 5.077 15.596 2.841 1.00 41.06 94 ILE A O 1
ATOM 786 N N . LEU A 1 95 ? 5.170 17.735 3.380 1.00 40.47 95 LEU A N 1
ATOM 787 C CA . LEU A 1 95 ? 3.881 18.040 2.739 1.00 40.47 95 LEU A CA 1
ATOM 788 C C . LEU A 1 95 ? 3.968 18.175 1.206 1.00 40.47 95 LEU A C 1
ATOM 790 O O . LEU A 1 95 ? 2.937 18.337 0.559 1.00 40.47 95 LEU A O 1
ATOM 794 N N . ARG A 1 96 ? 5.170 18.134 0.610 1.00 42.66 96 ARG A N 1
ATOM 795 C CA . ARG A 1 96 ? 5.351 18.067 -0.853 1.00 42.66 96 ARG A CA 1
ATOM 796 C C . ARG A 1 96 ? 5.668 16.659 -1.359 1.00 42.66 96 ARG A C 1
ATOM 798 O O . ARG A 1 96 ? 5.714 16.468 -2.573 1.00 42.66 96 ARG A O 1
ATOM 805 N N . THR A 1 97 ? 5.856 15.675 -0.481 1.00 56.50 97 THR A N 1
ATOM 806 C CA . THR A 1 97 ? 6.132 14.287 -0.872 1.00 56.50 97 THR A CA 1
ATOM 807 C C . THR A 1 97 ? 4.823 13.539 -1.101 1.00 56.50 97 THR A C 1
ATOM 809 O O . THR A 1 97 ? 4.454 12.606 -0.397 1.00 56.50 97 THR A O 1
ATOM 812 N N . GLY A 1 98 ? 4.077 13.975 -2.115 1.00 74.06 98 GLY A N 1
ATOM 813 C CA . GLY A 1 98 ? 2.960 13.186 -2.612 1.00 74.06 98 GLY A CA 1
ATOM 814 C C . GLY A 1 98 ? 3.424 11.781 -2.995 1.00 74.06 98 GLY A C 1
ATOM 815 O O . GLY A 1 98 ? 4.511 11.618 -3.543 1.00 74.06 98 GLY A O 1
ATOM 816 N N . LEU A 1 99 ? 2.617 10.760 -2.730 1.00 87.31 99 LEU A N 1
ATOM 817 C CA . LEU A 1 99 ? 2.916 9.403 -3.176 1.00 87.31 99 LEU A CA 1
ATOM 818 C C .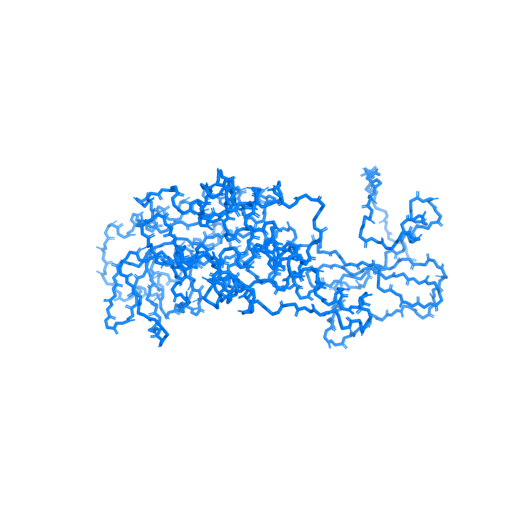 LEU A 1 99 ? 2.446 9.188 -4.612 1.00 87.31 99 LEU A C 1
ATOM 820 O O . LEU A 1 99 ? 1.348 9.606 -4.999 1.00 87.31 99 LEU A O 1
ATOM 824 N N . VAL A 1 100 ? 3.261 8.478 -5.381 1.00 89.25 100 VAL A N 1
ATOM 825 C CA . VAL A 1 100 ? 2.865 7.870 -6.648 1.00 89.25 100 VAL A CA 1
ATOM 826 C C . VAL A 1 100 ? 2.752 6.366 -6.421 1.00 89.25 100 VAL A C 1
ATOM 828 O O . VAL A 1 100 ? 3.727 5.717 -6.038 1.00 89.25 100 VAL A O 1
ATOM 831 N N . TYR A 1 101 ? 1.558 5.812 -6.634 1.00 91.50 101 TYR A N 1
ATOM 832 C CA . TYR A 1 101 ? 1.347 4.365 -6.575 1.00 91.50 101 TYR A CA 1
ATOM 833 C C . TYR A 1 101 ? 1.645 3.736 -7.926 1.00 91.50 101 TYR A C 1
ATOM 835 O O . TYR A 1 101 ? 1.045 4.119 -8.925 1.00 91.50 101 TYR A O 1
ATOM 843 N N . GLY A 1 102 ? 2.507 2.729 -7.952 1.00 93.12 102 GLY A N 1
ATOM 844 C CA . GLY A 1 102 ? 2.589 1.814 -9.079 1.00 93.12 102 GLY A CA 1
ATOM 845 C C . GLY A 1 102 ? 1.693 0.608 -8.835 1.00 93.12 102 GLY A C 1
ATOM 846 O O . GLY A 1 102 ? 1.810 -0.016 -7.783 1.00 93.12 102 GLY A O 1
ATOM 847 N N . ILE A 1 103 ? 0.791 0.297 -9.764 1.00 94.06 103 ILE A N 1
ATOM 848 C CA . ILE A 1 103 ? -0.192 -0.784 -9.638 1.00 94.06 103 ILE A CA 1
ATOM 849 C C . ILE A 1 103 ? -0.130 -1.667 -10.882 1.00 94.06 103 ILE A C 1
ATOM 851 O O . ILE A 1 103 ? -0.230 -1.167 -11.998 1.00 94.06 103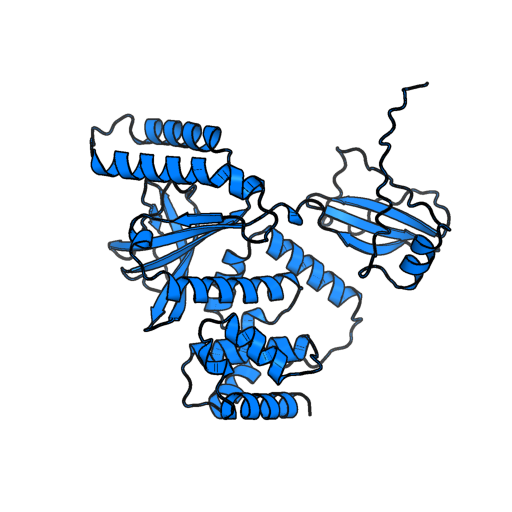 ILE A O 1
ATOM 855 N N . GLY A 1 104 ? 0.016 -2.971 -10.688 1.00 93.81 104 GLY A N 1
ATOM 856 C CA . GLY A 1 104 ? 0.100 -3.965 -11.758 1.00 93.81 104 GLY A CA 1
ATOM 857 C C . GLY A 1 104 ? -0.529 -5.288 -11.341 1.00 93.81 104 GLY A C 1
ATOM 858 O O . GLY A 1 104 ? -1.178 -5.377 -10.294 1.00 93.81 104 GLY A O 1
ATOM 859 N N . THR A 1 105 ? -0.316 -6.332 -12.133 1.00 94.25 105 THR A N 1
ATOM 860 C CA . THR A 1 105 ? -0.746 -7.695 -11.815 1.00 94.25 105 THR A CA 1
ATOM 861 C C . THR A 1 105 ? 0.358 -8.720 -12.061 1.00 94.25 105 THR A C 1
ATOM 863 O O . THR A 1 105 ? 1.310 -8.501 -12.815 1.00 94.25 105 THR A O 1
ATOM 866 N N . ILE A 1 106 ? 0.250 -9.863 -11.386 1.00 95.25 106 ILE A N 1
ATOM 867 C CA . ILE A 1 106 ? 1.100 -11.023 -11.647 1.00 95.25 106 ILE A CA 1
ATOM 868 C C . ILE A 1 106 ? 0.609 -11.714 -12.923 1.00 95.25 106 ILE A C 1
ATOM 870 O O . ILE A 1 106 ? -0.412 -12.403 -12.912 1.00 95.25 106 ILE A O 1
ATOM 874 N N . GLU A 1 107 ? 1.365 -11.589 -14.012 1.00 93.38 107 GLU A N 1
ATOM 875 C CA . GLU A 1 107 ? 1.026 -12.194 -15.306 1.00 93.38 107 GLU A CA 1
ATOM 876 C C . GLU A 1 107 ? 1.215 -13.712 -15.300 1.00 93.38 107 GLU A C 1
ATOM 878 O O . GLU A 1 107 ? 0.454 -14.465 -15.908 1.00 93.38 107 GLU A O 1
ATOM 883 N N . ARG A 1 108 ? 2.272 -14.188 -14.634 1.00 94.31 108 ARG A N 1
ATOM 884 C CA . ARG A 1 108 ? 2.628 -15.611 -14.592 1.00 94.31 108 ARG A CA 1
ATOM 885 C C . ARG A 1 108 ? 3.516 -15.934 -13.403 1.00 94.31 108 ARG A C 1
ATOM 887 O O . ARG A 1 108 ? 4.273 -15.094 -12.924 1.00 94.31 108 ARG A O 1
ATOM 894 N N . VAL A 1 109 ? 3.480 -17.197 -12.988 1.00 95.81 109 VAL A N 1
ATOM 895 C CA . VAL A 1 109 ? 4.323 -17.728 -11.913 1.00 95.81 109 VAL A CA 1
ATOM 896 C C . VAL A 1 109 ? 5.136 -18.897 -12.455 1.00 95.81 109 VAL A C 1
ATOM 898 O O . VAL A 1 109 ? 4.588 -19.906 -12.897 1.00 95.81 109 VAL A O 1
ATOM 901 N N . VAL A 1 110 ? 6.463 -18.769 -12.438 1.00 92.88 110 VAL A N 1
ATOM 902 C CA . VAL A 1 110 ? 7.399 -19.763 -12.974 1.00 92.88 110 VAL A CA 1
ATOM 903 C C . VAL A 1 110 ? 8.279 -20.268 -11.841 1.00 92.88 110 VAL A C 1
ATOM 905 O O . VAL A 1 110 ? 9.061 -19.522 -11.265 1.00 92.88 110 VAL A O 1
ATOM 908 N N . ARG A 1 111 ? 8.156 -21.559 -11.502 1.00 88.81 111 ARG A N 1
ATOM 909 C CA . ARG A 1 111 ? 8.930 -22.208 -10.418 1.00 88.81 111 ARG A CA 1
ATOM 910 C C . ARG A 1 111 ? 8.832 -21.482 -9.059 1.00 88.81 111 ARG A C 1
ATOM 912 O O . ARG A 1 111 ? 9.743 -21.566 -8.237 1.00 88.81 111 ARG A O 1
ATOM 919 N N . GLY A 1 112 ? 7.707 -20.809 -8.810 1.00 86.88 112 GLY A N 1
ATOM 920 C CA . GLY A 1 112 ? 7.445 -20.045 -7.587 1.00 86.88 112 GLY A CA 1
ATOM 921 C C . GLY A 1 112 ? 7.937 -18.594 -7.610 1.00 86.88 112 GLY A C 1
ATOM 922 O O . GLY A 1 112 ? 7.661 -17.875 -6.654 1.00 86.88 112 GLY A O 1
ATOM 923 N N . SER A 1 113 ? 8.617 -18.156 -8.673 1.00 91.94 113 SER A N 1
ATOM 924 C CA . SER A 1 113 ? 8.911 -16.740 -8.919 1.00 91.94 113 SER A CA 1
ATOM 925 C C . SER A 1 113 ? 7.786 -16.124 -9.744 1.00 91.94 113 SER A C 1
ATOM 927 O O . SER A 1 113 ? 7.371 -16.687 -10.761 1.00 91.94 113 SER A O 1
ATOM 929 N N . ALA A 1 114 ? 7.269 -14.988 -9.292 1.00 95.88 114 ALA A N 1
ATOM 930 C CA . ALA A 1 114 ? 6.231 -14.245 -9.996 1.00 95.88 114 ALA A CA 1
ATOM 931 C C . ALA A 1 114 ? 6.852 -13.288 -11.015 1.00 95.88 114 ALA A C 1
ATOM 933 O O . ALA A 1 114 ? 7.921 -12.733 -10.774 1.00 95.88 114 ALA A O 1
ATOM 934 N N . ILE A 1 115 ? 6.170 -13.091 -12.139 1.00 96.31 115 ILE A N 1
ATOM 935 C CA . ILE A 1 115 ? 6.505 -12.072 -13.132 1.00 96.31 115 ILE A CA 1
ATOM 936 C C . ILE A 1 115 ? 5.339 -11.095 -13.189 1.00 96.31 115 ILE A C 1
ATOM 938 O O . ILE A 1 115 ? 4.192 -11.521 -13.337 1.00 96.31 115 ILE A O 1
ATOM 942 N N . VAL A 1 116 ? 5.646 -9.811 -13.036 1.00 95.44 116 VAL A N 1
ATOM 943 C CA . VAL A 1 116 ? 4.662 -8.723 -12.998 1.00 95.44 116 VAL A CA 1
ATOM 944 C C . VAL A 1 116 ? 4.806 -7.827 -14.212 1.00 95.44 116 VAL A C 1
ATOM 946 O O . VAL A 1 116 ? 5.914 -7.672 -14.723 1.00 95.44 116 VAL A O 1
ATOM 949 N N . ASP A 1 117 ? 3.719 -7.182 -14.614 1.00 93.38 117 ASP A N 1
ATOM 950 C CA . ASP A 1 117 ? 3.647 -6.218 -15.722 1.00 93.38 117 ASP A CA 1
ATOM 951 C C . ASP A 1 117 ? 4.097 -4.794 -15.327 1.00 93.38 117 ASP A C 1
ATOM 953 O O . ASP A 1 117 ? 3.586 -3.781 -15.808 1.00 93.38 117 ASP A O 1
ATOM 957 N N . LEU A 1 118 ? 5.067 -4.720 -14.417 1.00 93.88 118 LEU A N 1
ATOM 958 C CA . LEU A 1 118 ? 5.736 -3.497 -13.992 1.00 93.88 118 LEU A CA 1
ATOM 959 C C . LEU A 1 118 ? 7.238 -3.674 -14.199 1.00 93.88 118 LEU A C 1
ATOM 961 O O . LEU A 1 118 ? 7.778 -4.734 -13.903 1.00 93.88 118 LEU A O 1
ATOM 965 N N . GLY A 1 119 ? 7.938 -2.645 -14.668 1.00 92.81 119 GLY A N 1
ATOM 966 C CA . GLY A 1 119 ? 9.328 -2.743 -15.130 1.00 92.81 119 GLY A CA 1
ATOM 967 C C . GLY A 1 119 ? 10.082 -1.430 -14.978 1.00 92.81 119 GLY A C 1
ATOM 968 O O . GLY A 1 119 ? 9.580 -0.495 -14.347 1.00 92.81 119 GLY A O 1
ATOM 969 N N . ASP A 1 120 ? 11.258 -1.342 -15.598 1.00 92.25 120 ASP A N 1
ATOM 970 C CA . ASP A 1 120 ? 12.116 -0.150 -15.580 1.00 92.25 120 ASP A CA 1
ATOM 971 C C . ASP A 1 120 ? 11.355 1.101 -16.051 1.00 92.25 120 ASP A C 1
ATOM 973 O O . ASP A 1 120 ? 11.479 2.182 -15.471 1.00 92.25 120 ASP A O 1
ATOM 977 N N . VAL A 1 121 ? 10.509 0.955 -17.079 1.00 91.00 121 VAL A N 1
ATOM 978 C CA . VAL A 1 121 ? 9.719 2.065 -17.633 1.00 91.00 121 VAL A CA 1
ATOM 979 C C . VAL A 1 121 ? 8.732 2.654 -16.620 1.00 91.00 121 VAL A C 1
ATOM 981 O O . VAL A 1 121 ? 8.411 3.842 -16.679 1.00 91.00 121 VAL A O 1
ATOM 984 N N . HIS A 1 122 ? 8.304 1.833 -15.658 1.00 92.06 122 HIS A N 1
ATOM 985 C CA . HIS A 1 122 ? 7.391 2.180 -14.573 1.00 92.06 122 HIS A CA 1
ATOM 986 C C . HIS A 1 122 ? 8.133 2.678 -13.317 1.00 92.06 122 HIS A C 1
ATOM 988 O O . HIS A 1 122 ? 7.514 2.823 -12.268 1.00 92.06 122 HIS A O 1
ATOM 994 N N . SER A 1 123 ? 9.446 2.932 -13.407 1.00 91.56 123 SER A N 1
ATOM 995 C CA . SER A 1 123 ? 10.317 3.348 -12.292 1.00 91.56 123 SER A CA 1
ATOM 996 C C . SER A 1 123 ? 10.534 2.276 -11.212 1.00 91.56 123 SER A C 1
ATOM 998 O O . SER A 1 123 ? 10.958 2.593 -10.090 1.00 91.56 123 SER A O 1
ATOM 1000 N N . LEU A 1 124 ? 10.275 1.007 -11.547 1.00 93.62 124 LEU A N 1
ATOM 1001 C CA . LEU A 1 124 ? 10.619 -0.134 -10.705 1.00 93.62 124 LEU A CA 1
ATOM 1002 C C . LEU A 1 124 ? 12.114 -0.458 -10.851 1.00 93.62 124 LEU A C 1
ATOM 1004 O O . LEU A 1 124 ? 12.696 -0.312 -11.923 1.00 93.62 124 LEU A O 1
ATOM 1008 N N . LYS A 1 125 ? 12.743 -0.872 -9.759 1.00 92.81 125 LYS A N 1
ATOM 1009 C CA . LYS A 1 125 ? 14.170 -1.152 -9.607 1.00 92.81 125 LYS A CA 1
ATOM 1010 C C . LYS A 1 125 ? 14.349 -2.486 -8.881 1.00 92.81 125 LYS A C 1
ATOM 1012 O O . LYS A 1 125 ? 13.487 -2.941 -8.129 1.00 92.81 125 LYS A O 1
ATOM 1017 N N . ALA A 1 126 ? 15.506 -3.112 -9.074 1.00 93.25 126 ALA A N 1
ATOM 1018 C CA . ALA A 1 126 ? 15.883 -4.280 -8.285 1.00 93.25 126 ALA A CA 1
ATOM 1019 C C . ALA A 1 126 ? 15.886 -3.943 -6.782 1.00 93.25 126 ALA A C 1
ATOM 1021 O O . ALA A 1 126 ? 16.260 -2.836 -6.397 1.00 93.25 126 ALA A O 1
ATOM 1022 N N . GLN A 1 127 ? 15.513 -4.915 -5.946 1.00 95.19 127 GLN A N 1
ATOM 1023 C CA . GLN A 1 127 ? 15.332 -4.794 -4.489 1.00 95.19 127 GLN A CA 1
ATOM 1024 C C . GLN A 1 127 ? 14.123 -3.977 -4.021 1.00 95.19 127 GLN A C 1
ATOM 1026 O O . GLN A 1 127 ? 13.871 -3.921 -2.815 1.00 95.19 127 GLN A O 1
ATOM 1031 N N . ASP A 1 128 ? 13.330 -3.406 -4.928 1.00 95.56 128 ASP A N 1
ATOM 1032 C CA . ASP A 1 128 ? 12.057 -2.818 -4.527 1.00 95.56 128 ASP A CA 1
ATOM 1033 C C . ASP A 1 128 ? 11.127 -3.849 -3.913 1.00 95.56 128 ASP A C 1
ATOM 1035 O O . ASP A 1 128 ? 11.127 -5.024 -4.280 1.00 95.56 128 ASP A O 1
ATOM 1039 N N . ARG A 1 129 ? 10.280 -3.378 -3.002 1.00 96.69 129 ARG A N 1
ATOM 1040 C CA . ARG A 1 129 ? 9.272 -4.191 -2.335 1.00 96.69 129 ARG A CA 1
ATOM 1041 C C . ARG A 1 129 ? 7.894 -3.860 -2.894 1.00 96.69 129 ARG A C 1
ATOM 1043 O O . ARG A 1 129 ? 7.529 -2.694 -3.016 1.00 96.69 129 ARG A O 1
ATOM 1050 N N . LEU A 1 130 ? 7.130 -4.902 -3.197 1.00 97.25 130 LEU A N 1
ATOM 1051 C CA . LEU A 1 130 ? 5.779 -4.840 -3.743 1.00 97.25 130 LEU A CA 1
ATOM 1052 C C . LEU A 1 130 ? 4.816 -5.503 -2.762 1.00 97.25 130 LEU A C 1
ATOM 1054 O O . LEU A 1 130 ? 5.016 -6.658 -2.380 1.00 97.25 130 LEU A O 1
ATOM 1058 N N . ALA A 1 131 ? 3.765 -4.788 -2.375 1.00 97.69 131 ALA A N 1
ATOM 1059 C CA . ALA A 1 131 ? 2.625 -5.367 -1.680 1.00 97.69 131 ALA A CA 1
ATOM 1060 C C . ALA A 1 131 ? 1.802 -6.194 -2.673 1.00 97.69 131 ALA A C 1
ATOM 1062 O O . ALA A 1 131 ? 1.514 -5.727 -3.774 1.00 97.69 131 ALA A O 1
ATOM 1063 N N . VAL A 1 132 ? 1.425 -7.407 -2.284 1.00 96.94 132 VAL A N 1
ATOM 1064 C CA . VAL A 1 132 ? 0.627 -8.320 -3.104 1.00 96.94 132 VAL A CA 1
ATOM 1065 C C . VAL A 1 132 ? -0.748 -8.477 -2.480 1.00 96.94 132 VAL A C 1
ATOM 1067 O O . VAL A 1 132 ? -0.867 -8.757 -1.287 1.00 96.94 132 VAL A O 1
ATOM 1070 N N . PHE A 1 133 ? -1.778 -8.335 -3.303 1.00 96.38 133 PHE A N 1
ATOM 1071 C CA . PHE A 1 133 ? -3.174 -8.447 -2.927 1.00 96.38 133 PHE A CA 1
ATOM 1072 C C . PHE A 1 133 ? -3.872 -9.494 -3.784 1.00 96.38 133 PHE A C 1
ATOM 1074 O O . PHE A 1 133 ? -3.858 -9.427 -5.013 1.00 96.38 133 PHE A O 1
ATOM 1081 N N . ARG A 1 134 ? -4.550 -10.428 -3.126 1.00 94.38 134 ARG A N 1
ATOM 1082 C CA . ARG A 1 134 ? -5.386 -11.426 -3.777 1.00 94.38 134 ARG A CA 1
ATOM 1083 C C . ARG A 1 134 ? -6.824 -10.961 -3.816 1.00 94.38 134 ARG A C 1
ATOM 1085 O O . ARG A 1 134 ? -7.379 -10.548 -2.798 1.00 94.38 134 ARG A O 1
ATOM 1092 N N . ARG A 1 135 ? -7.457 -11.076 -4.978 1.00 91.38 135 ARG A N 1
ATOM 1093 C CA . ARG A 1 135 ? -8.893 -10.828 -5.100 1.00 91.38 135 ARG A CA 1
ATOM 1094 C C . ARG A 1 135 ? -9.670 -12.000 -4.496 1.00 91.38 135 ARG A C 1
ATOM 1096 O O . ARG A 1 135 ? -9.518 -13.135 -4.939 1.00 91.38 135 ARG A O 1
ATOM 1103 N N . GLN A 1 136 ? -10.545 -11.713 -3.537 1.00 91.25 136 GLN A N 1
ATOM 1104 C CA . GLN A 1 136 ? -11.518 -12.660 -2.997 1.00 91.25 136 GLN A CA 1
ATOM 1105 C C . GLN A 1 136 ? -12.920 -12.093 -3.223 1.00 91.25 136 GLN A C 1
ATOM 1107 O O . GLN A 1 136 ? -13.354 -11.147 -2.571 1.00 91.25 136 GLN A O 1
ATOM 1112 N N . GLY A 1 137 ? -13.613 -12.615 -4.237 1.00 87.19 137 GLY A N 1
ATOM 1113 C CA . GLY A 1 137 ? -14.912 -12.090 -4.652 1.00 87.19 137 GLY A CA 1
ATOM 1114 C C . GLY A 1 137 ? -14.846 -10.609 -5.054 1.00 87.19 137 GLY A C 1
ATOM 1115 O O . GLY A 1 137 ? -14.388 -10.265 -6.151 1.00 87.19 137 GLY A O 1
ATOM 1116 N N . ARG A 1 138 ? -15.355 -9.734 -4.177 1.00 86.19 138 ARG A N 1
ATOM 1117 C CA . ARG A 1 138 ? -15.493 -8.283 -4.410 1.00 86.19 138 ARG A CA 1
ATOM 1118 C C . ARG A 1 138 ? -14.425 -7.423 -3.728 1.00 86.19 138 ARG A C 1
ATOM 1120 O O . ARG A 1 138 ? -14.361 -6.236 -4.038 1.00 86.19 138 ARG A O 1
ATOM 1127 N N . TYR A 1 139 ? -13.602 -7.997 -2.856 1.00 90.38 139 TYR A N 1
ATOM 1128 C CA . TYR A 1 139 ? -12.584 -7.280 -2.087 1.00 90.38 139 TYR A CA 1
ATOM 1129 C C . TYR A 1 139 ? -11.192 -7.884 -2.309 1.00 90.38 139 TYR A C 1
ATOM 1131 O O . TYR A 1 139 ? -11.027 -8.906 -2.986 1.00 90.38 139 TYR A O 1
ATOM 1139 N N . PHE A 1 140 ? -10.179 -7.216 -1.765 1.00 93.44 140 PHE A N 1
ATOM 1140 C CA . PHE A 1 140 ? -8.789 -7.642 -1.815 1.00 93.44 140 PHE A CA 1
ATOM 1141 C C . PHE A 1 140 ? -8.267 -7.985 -0.427 1.00 93.44 140 PHE A C 1
ATOM 1143 O O . PHE A 1 140 ? -8.520 -7.263 0.535 1.00 93.44 140 PHE A O 1
ATOM 1150 N N . VAL A 1 141 ? -7.488 -9.059 -0.358 1.00 94.75 141 VAL A N 1
ATOM 1151 C CA . VAL A 1 141 ? -6.819 -9.533 0.855 1.00 94.75 141 VAL A CA 1
ATOM 1152 C C . VAL A 1 141 ? -5.314 -9.432 0.649 1.00 94.75 141 VAL A C 1
ATOM 1154 O O . VAL A 1 141 ? -4.834 -9.854 -0.408 1.00 94.75 141 VAL A O 1
ATOM 1157 N N . PRO A 1 142 ? -4.544 -8.882 1.597 1.00 96.12 142 PRO A N 1
ATOM 1158 C CA . PRO A 1 142 ? -3.095 -8.874 1.494 1.00 96.12 142 PRO A CA 1
ATOM 1159 C C . PRO A 1 142 ? -2.569 -10.310 1.537 1.00 96.12 142 PRO A C 1
ATOM 1161 O O . PRO A 1 142 ? -2.831 -11.054 2.473 1.00 96.12 142 PRO A O 1
ATOM 1164 N N . ALA A 1 143 ? -1.815 -10.699 0.513 1.00 95.25 143 ALA A N 1
ATOM 1165 C CA . ALA A 1 143 ? -1.104 -11.974 0.484 1.00 95.25 143 ALA A CA 1
ATOM 1166 C C . ALA A 1 143 ? 0.292 -11.854 1.118 1.00 95.25 143 ALA A C 1
ATOM 1168 O O . ALA A 1 143 ? 0.834 -12.829 1.632 1.00 95.25 143 ALA A O 1
ATOM 1169 N N . GLY A 1 144 ? 0.885 -10.656 1.066 1.00 95.56 144 GLY A N 1
ATOM 1170 C CA . GLY A 1 144 ? 2.174 -10.350 1.677 1.00 95.56 144 GLY A CA 1
ATOM 1171 C C . GLY A 1 144 ? 3.011 -9.400 0.827 1.00 95.56 144 GLY A C 1
ATOM 1172 O O . GLY A 1 144 ? 2.485 -8.599 0.056 1.00 95.56 144 GLY A O 1
ATOM 1173 N N . ILE A 1 145 ? 4.334 -9.483 0.974 1.00 97.00 145 ILE A N 1
ATOM 1174 C CA . ILE A 1 145 ? 5.294 -8.634 0.259 1.00 97.00 145 ILE A CA 1
ATOM 1175 C C . ILE A 1 145 ? 6.255 -9.501 -0.551 1.00 97.00 145 ILE A C 1
ATOM 1177 O O . ILE A 1 145 ? 6.776 -10.498 -0.046 1.00 97.00 145 ILE A O 1
ATOM 1181 N N . LEU A 1 146 ? 6.519 -9.090 -1.789 1.00 97.00 146 LEU A N 1
ATOM 1182 C CA . LEU A 1 146 ? 7.559 -9.650 -2.649 1.00 97.00 146 LEU A CA 1
ATOM 1183 C C . LEU A 1 146 ? 8.638 -8.609 -2.929 1.00 97.00 146 LEU A C 1
ATOM 1185 O O . LEU A 1 146 ? 8.366 -7.411 -2.937 1.00 97.00 146 LEU A O 1
ATOM 1189 N N . THR A 1 147 ? 9.854 -9.078 -3.185 1.00 97.56 147 THR A N 1
ATOM 1190 C CA . THR A 1 147 ? 10.990 -8.225 -3.549 1.00 97.56 147 THR A CA 1
ATOM 1191 C C . THR A 1 147 ? 11.330 -8.430 -5.018 1.00 97.56 147 THR A C 1
ATOM 1193 O O . THR A 1 147 ? 11.362 -9.566 -5.490 1.00 97.56 147 THR A O 1
ATOM 1196 N N . VAL A 1 148 ? 11.606 -7.351 -5.741 1.00 97.56 148 VAL A N 1
ATOM 1197 C CA . VAL A 1 148 ? 12.039 -7.394 -7.138 1.00 97.56 148 VAL A CA 1
ATOM 1198 C C . VAL A 1 148 ? 13.443 -7.982 -7.223 1.00 97.56 148 VAL A C 1
ATOM 1200 O O . VAL A 1 148 ? 14.384 -7.474 -6.611 1.00 97.56 148 VAL A O 1
ATOM 1203 N N . GLU A 1 149 ? 13.586 -9.061 -7.985 1.00 96.19 149 GLU A N 1
ATOM 1204 C CA . GLU A 1 149 ? 14.873 -9.696 -8.265 1.00 96.19 149 GLU A CA 1
ATOM 1205 C C . GLU A 1 149 ? 15.552 -9.025 -9.459 1.00 96.19 149 GLU A C 1
ATOM 1207 O O . GLU A 1 149 ? 16.686 -8.560 -9.352 1.00 96.19 149 GLU A O 1
ATOM 1212 N N . GLU A 1 150 ? 14.824 -8.925 -10.569 1.00 94.31 150 GLU A N 1
ATOM 1213 C CA . GLU A 1 150 ? 15.311 -8.381 -11.831 1.00 94.31 150 GLU A CA 1
ATOM 1214 C C . GLU A 1 150 ? 14.200 -7.601 -12.532 1.00 94.31 150 GLU A C 1
ATOM 1216 O O . GLU A 1 150 ? 13.034 -8.002 -12.519 1.00 94.31 150 GLU A O 1
ATOM 1221 N N . THR A 1 151 ? 14.576 -6.493 -13.165 1.00 93.06 151 THR A N 1
ATOM 1222 C CA . THR A 1 151 ? 13.678 -5.646 -13.947 1.00 93.06 151 THR A CA 1
ATOM 1223 C C . THR A 1 151 ? 14.017 -5.735 -15.436 1.00 93.06 151 THR A C 1
ATOM 1225 O O . THR A 1 151 ? 15.176 -5.601 -15.843 1.00 93.06 151 THR A O 1
ATOM 1228 N N . GLU A 1 152 ? 12.996 -5.943 -16.262 1.00 90.88 152 GLU A N 1
ATOM 1229 C CA . GLU A 1 152 ? 13.022 -5.736 -17.713 1.00 90.88 152 GLU A CA 1
ATOM 1230 C C . GLU A 1 152 ? 12.343 -4.394 -18.056 1.00 90.88 152 GLU A C 1
ATOM 1232 O O . GLU A 1 152 ? 11.974 -3.616 -17.176 1.00 90.88 152 GLU A O 1
ATOM 1237 N N . GLU A 1 153 ? 12.163 -4.111 -19.349 1.00 90.06 153 GLU A N 1
ATOM 1238 C CA . GLU A 1 153 ? 11.543 -2.871 -19.834 1.00 90.06 153 GLU A CA 1
ATOM 1239 C C . GLU A 1 153 ? 10.164 -2.613 -19.216 1.00 90.06 153 GLU A C 1
ATOM 1241 O O . GLU A 1 153 ? 9.951 -1.575 -18.591 1.00 90.06 153 GLU A O 1
ATOM 1246 N N . THR A 1 154 ? 9.243 -3.563 -19.391 1.00 89.50 154 THR A N 1
ATOM 1247 C CA . THR A 1 154 ? 7.833 -3.456 -18.988 1.00 89.50 154 THR A CA 1
ATOM 1248 C C . THR A 1 154 ? 7.431 -4.485 -17.941 1.00 89.50 154 THR A C 1
ATOM 1250 O O . THR A 1 154 ? 6.356 -4.358 -17.370 1.00 89.50 154 THR A O 1
ATOM 1253 N N . SER A 1 155 ? 8.287 -5.465 -17.653 1.00 93.00 155 SER A N 1
ATOM 1254 C CA . SER A 1 155 ? 8.014 -6.534 -16.694 1.00 93.00 155 SER A CA 1
ATOM 1255 C C . SER A 1 155 ? 9.146 -6.701 -15.694 1.00 93.00 155 SER A C 1
ATOM 1257 O O . SER A 1 155 ? 10.278 -6.321 -15.973 1.00 93.00 155 SER A O 1
ATOM 1259 N N . SER A 1 156 ? 8.870 -7.326 -14.555 1.00 95.81 156 SER A N 1
ATOM 1260 C CA . SER A 1 156 ? 9.887 -7.631 -13.546 1.00 95.81 156 SER A CA 1
ATOM 1261 C C . SER A 1 156 ? 9.678 -9.014 -12.966 1.00 95.81 156 SER A C 1
ATOM 1263 O O . SER A 1 156 ? 8.545 -9.450 -12.757 1.00 95.81 156 SER A O 1
ATOM 1265 N N . THR A 1 157 ? 10.785 -9.690 -12.678 1.00 96.88 157 THR A N 1
ATOM 1266 C CA . THR A 1 157 ? 10.795 -10.968 -11.970 1.00 96.88 157 THR A CA 1
ATOM 1267 C C . THR A 1 157 ? 10.960 -10.713 -10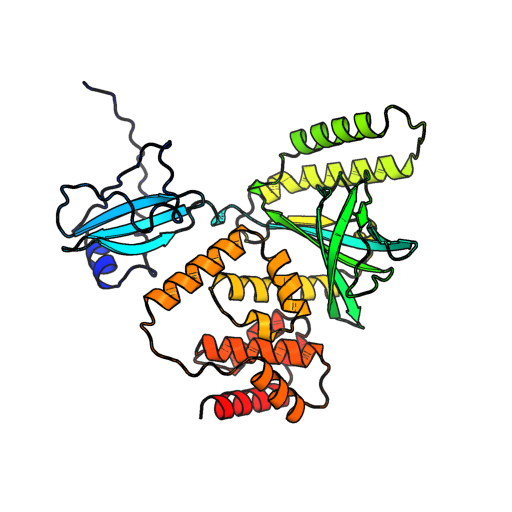.480 1.00 96.88 157 THR A C 1
ATOM 1269 O O . THR A 1 157 ? 11.822 -9.944 -10.051 1.00 96.88 157 THR A O 1
ATOM 1272 N N . LEU A 1 158 ? 10.121 -11.362 -9.682 1.00 97.31 158 LEU A N 1
ATOM 1273 C CA . LEU A 1 158 ? 10.107 -11.243 -8.233 1.00 97.31 158 LEU A CA 1
ATOM 1274 C C . LEU A 1 158 ? 10.766 -12.453 -7.579 1.00 97.31 158 LEU A C 1
ATOM 1276 O O . LEU A 1 158 ? 10.592 -13.594 -8.019 1.00 97.31 158 LEU A O 1
ATOM 1280 N N . GLN A 1 159 ? 11.447 -12.195 -6.467 1.00 96.12 159 GLN A N 1
ATOM 1281 C CA . GLN A 1 159 ? 11.992 -13.233 -5.609 1.00 96.12 159 GLN A CA 1
ATOM 1282 C C . GLN A 1 159 ? 10.874 -14.137 -5.094 1.00 96.12 159 GLN A C 1
ATOM 1284 O O . GLN A 1 159 ? 9.782 -13.693 -4.729 1.00 96.12 159 GLN A O 1
ATOM 1289 N N . ARG A 1 160 ? 11.173 -15.431 -5.003 1.00 94.25 160 ARG A N 1
ATOM 1290 C CA . ARG A 1 160 ? 10.251 -16.415 -4.442 1.00 94.25 160 ARG A CA 1
ATOM 1291 C C . ARG A 1 160 ? 10.005 -16.147 -2.953 1.00 94.25 160 ARG A C 1
ATOM 1293 O O . ARG A 1 160 ? 10.940 -16.158 -2.152 1.00 94.25 160 ARG A O 1
ATOM 1300 N N . SER A 1 161 ? 8.737 -16.008 -2.571 1.00 92.31 161 SER A N 1
ATOM 1301 C CA . SER A 1 161 ? 8.338 -15.908 -1.163 1.00 92.31 161 SER A CA 1
ATOM 1302 C C . SER A 1 161 ? 8.427 -17.254 -0.443 1.00 92.31 161 SER A C 1
ATOM 1304 O O . SER A 1 161 ? 8.218 -18.322 -1.025 1.00 92.31 161 SER A O 1
ATOM 1306 N N . ARG A 1 162 ? 8.742 -17.189 0.855 1.00 89.94 162 ARG A N 1
ATOM 1307 C CA . ARG A 1 162 ? 8.678 -18.326 1.789 1.00 89.94 162 ARG A CA 1
ATOM 1308 C C . ARG A 1 162 ? 7.361 -18.383 2.563 1.00 89.94 162 ARG A C 1
ATOM 1310 O O . ARG A 1 162 ? 7.070 -19.417 3.151 1.00 89.94 162 ARG A O 1
ATOM 1317 N N . HIS A 1 163 ? 6.613 -17.281 2.591 1.00 89.75 163 HIS A N 1
ATOM 1318 C CA . HIS A 1 163 ? 5.440 -17.110 3.451 1.00 89.75 163 HIS A CA 1
ATOM 1319 C C . HIS A 1 163 ? 4.129 -17.393 2.720 1.00 89.75 163 HIS A C 1
ATOM 1321 O O . HIS A 1 163 ? 3.187 -17.880 3.330 1.00 89.75 163 HIS A O 1
ATOM 1327 N N . PHE A 1 164 ? 4.087 -17.143 1.413 1.00 93.75 164 PHE A N 1
ATOM 1328 C CA . PHE A 1 164 ? 2.915 -17.394 0.582 1.00 93.75 164 PHE A CA 1
ATOM 1329 C C . PHE A 1 164 ? 3.335 -17.734 -0.850 1.00 93.75 164 PHE A C 1
ATOM 1331 O O . PHE A 1 164 ? 4.482 -17.509 -1.246 1.00 93.75 164 PHE A O 1
ATOM 1338 N N . VAL A 1 165 ? 2.403 -18.285 -1.626 1.00 94.50 165 VAL A N 1
ATOM 1339 C CA . VAL A 1 165 ? 2.608 -18.574 -3.048 1.00 94.50 165 VAL A CA 1
ATOM 1340 C C . VAL A 1 165 ? 1.825 -17.541 -3.863 1.00 94.50 165 VAL A C 1
ATOM 1342 O O . VAL A 1 165 ? 0.598 -17.496 -3.729 1.00 94.50 165 VAL A O 1
ATOM 1345 N N . PRO A 1 166 ? 2.497 -16.701 -4.673 1.00 95.44 166 PRO A N 1
ATOM 1346 C CA . PRO A 1 166 ? 1.801 -15.775 -5.556 1.00 95.44 166 PRO A CA 1
ATOM 1347 C C . PRO A 1 166 ? 0.996 -16.537 -6.609 1.00 95.44 166 PRO A C 1
ATOM 1349 O O . PRO A 1 166 ? 1.406 -17.614 -7.049 1.00 95.44 166 PRO A O 1
ATOM 1352 N N . GLU A 1 167 ? -0.121 -15.959 -7.032 1.00 95.31 167 GLU A N 1
ATOM 1353 C CA . GLU A 1 167 ? -1.005 -16.501 -8.060 1.00 95.31 167 GLU A CA 1
ATOM 1354 C C . GLU A 1 167 ? -1.136 -15.532 -9.233 1.00 95.31 167 GLU A C 1
ATOM 1356 O O . GLU A 1 167 ? -0.989 -14.318 -9.102 1.00 95.31 167 GLU A O 1
ATOM 1361 N N . THR A 1 168 ? -1.402 -16.084 -10.415 1.00 94.12 168 THR A N 1
ATOM 1362 C CA . THR A 1 168 ? -1.685 -15.276 -11.601 1.00 94.12 168 THR A CA 1
ATOM 1363 C C . THR A 1 168 ? -2.966 -14.473 -11.391 1.00 94.12 168 THR A C 1
ATOM 1365 O O . THR A 1 168 ? -3.988 -15.029 -10.998 1.00 94.12 168 THR A O 1
ATOM 1368 N N . GLY A 1 169 ? -2.905 -13.172 -11.674 1.00 91.81 169 GLY A N 1
ATOM 1369 C CA . GLY A 1 169 ? -3.995 -12.227 -11.433 1.00 91.81 169 GLY A CA 1
ATOM 1370 C C . GLY A 1 169 ? -3.992 -11.578 -10.045 1.00 91.81 169 GLY A C 1
ATOM 1371 O O . GLY A 1 169 ? -4.814 -10.690 -9.815 1.00 91.81 169 GLY A O 1
ATOM 1372 N N . ASP A 1 170 ? -3.077 -11.953 -9.140 1.00 94.62 170 ASP A N 1
ATOM 1373 C CA . ASP A 1 170 ? -2.846 -11.172 -7.919 1.00 94.62 170 ASP A CA 1
ATOM 1374 C C . ASP A 1 170 ? -2.421 -9.742 -8.307 1.00 94.62 170 ASP A C 1
ATOM 1376 O O . ASP A 1 170 ? -1.623 -9.536 -9.228 1.00 94.62 170 ASP A O 1
ATOM 1380 N N . VAL A 1 171 ? -2.957 -8.745 -7.605 1.00 94.62 171 VAL A N 1
ATOM 1381 C CA . VAL A 1 171 ? -2.633 -7.329 -7.811 1.00 94.62 171 VAL A CA 1
ATOM 1382 C C . VAL A 1 171 ? -1.380 -6.995 -7.021 1.00 94.62 171 VAL A C 1
ATOM 1384 O O . VAL A 1 171 ? -1.267 -7.337 -5.845 1.00 94.62 171 VAL A O 1
ATOM 1387 N N . VAL A 1 172 ? -0.445 -6.294 -7.651 1.00 95.69 172 VAL A N 1
ATOM 1388 C CA . VAL A 1 172 ? 0.774 -5.820 -6.997 1.00 95.69 172 VAL A CA 1
ATOM 1389 C C . VAL A 1 172 ? 0.781 -4.304 -6.920 1.00 95.69 172 VAL A C 1
ATOM 1391 O O . VAL A 1 172 ? 0.347 -3.620 -7.845 1.00 95.69 172 VAL A O 1
ATOM 1394 N N . MET A 1 173 ? 1.275 -3.777 -5.806 1.00 95.81 173 MET A N 1
ATOM 1395 C CA . MET A 1 173 ? 1.381 -2.345 -5.570 1.00 95.81 173 MET A CA 1
ATOM 1396 C C . MET A 1 173 ? 2.747 -1.985 -4.996 1.00 95.81 173 MET A C 1
ATOM 1398 O O . MET A 1 173 ? 3.222 -2.631 -4.065 1.00 95.81 173 MET A O 1
ATOM 1402 N N . PHE A 1 174 ? 3.351 -0.913 -5.493 1.00 95.31 174 PHE A N 1
ATOM 1403 C CA . PHE A 1 174 ? 4.482 -0.255 -4.842 1.00 95.31 174 PHE A CA 1
ATOM 1404 C C . PHE A 1 174 ? 4.210 1.238 -4.691 1.00 95.31 174 PHE A C 1
ATOM 1406 O O . PHE A 1 174 ? 3.312 1.796 -5.327 1.00 95.31 174 PHE A O 1
ATOM 1413 N N . VAL A 1 175 ? 4.995 1.884 -3.837 1.00 93.56 175 VAL A N 1
ATOM 1414 C CA . VAL A 1 175 ? 4.944 3.329 -3.627 1.00 93.56 175 VAL A CA 1
ATOM 1415 C C . VAL A 1 175 ? 6.276 3.967 -3.955 1.00 93.56 175 VAL A C 1
ATOM 1417 O O . VAL A 1 175 ? 7.340 3.391 -3.721 1.00 93.56 175 VAL A O 1
ATOM 1420 N N . ARG A 1 176 ? 6.194 5.182 -4.482 1.00 91.38 176 ARG A N 1
ATOM 1421 C CA . ARG A 1 176 ? 7.306 6.117 -4.589 1.00 91.38 176 ARG A CA 1
ATOM 1422 C C . ARG A 1 176 ? 6.912 7.433 -3.989 1.00 91.38 176 ARG A C 1
ATOM 1424 O O . ARG A 1 176 ? 5.791 7.899 -4.195 1.00 91.38 176 ARG A O 1
ATOM 1431 N N . GLU A 1 177 ? 7.853 8.052 -3.307 1.00 87.62 177 GLU A N 1
ATOM 1432 C CA . GLU A 1 177 ? 7.689 9.443 -2.958 1.00 87.62 177 GLU A CA 1
ATOM 1433 C C . GLU A 1 177 ? 7.991 10.294 -4.174 1.00 87.62 177 GLU A C 1
ATOM 1435 O O . GLU A 1 177 ? 8.936 10.035 -4.915 1.00 87.62 177 GLU A O 1
ATOM 1440 N N . PHE A 1 178 ? 7.189 11.328 -4.391 1.00 86.38 178 PHE A N 1
ATOM 1441 C CA . PHE A 1 178 ? 7.360 12.185 -5.553 1.00 86.38 178 PHE A CA 1
ATOM 1442 C C . PHE A 1 178 ? 8.751 12.836 -5.604 1.00 86.38 178 PHE A C 1
ATOM 1444 O O . PHE A 1 178 ? 9.263 13.091 -6.688 1.00 86.38 178 PHE A O 1
ATOM 1451 N N . HIS A 1 179 ? 9.395 13.057 -4.455 1.00 82.06 179 HIS A N 1
ATOM 1452 C CA . HIS A 1 179 ? 10.748 13.609 -4.409 1.00 82.06 179 HIS A CA 1
ATOM 1453 C C . HIS A 1 179 ? 11.834 12.633 -4.908 1.00 82.06 179 HIS A C 1
ATOM 1455 O O . HIS A 1 179 ? 12.873 13.090 -5.378 1.00 82.06 179 HIS A O 1
ATOM 1461 N N . ASP A 1 180 ? 11.569 11.321 -4.883 1.00 84.81 180 ASP A N 1
ATOM 1462 C CA . ASP A 1 180 ? 12.436 10.280 -5.456 1.00 84.81 180 ASP A CA 1
ATOM 1463 C C . ASP A 1 180 ? 12.193 10.066 -6.957 1.00 84.81 180 ASP A C 1
ATOM 1465 O O . ASP A 1 180 ? 12.929 9.334 -7.630 1.00 84.81 180 ASP A O 1
ATOM 1469 N N . MET A 1 181 ? 11.132 10.674 -7.494 1.00 85.62 181 MET A N 1
ATOM 1470 C CA . MET A 1 181 ? 10.754 10.546 -8.894 1.00 85.62 181 MET A CA 1
ATOM 1471 C C . MET A 1 181 ? 11.599 11.483 -9.752 1.00 85.62 181 MET A C 1
ATOM 1473 O O . MET A 1 181 ? 11.734 12.678 -9.490 1.00 85.62 181 MET A O 1
ATOM 1477 N N . GLN A 1 182 ? 12.136 10.947 -10.841 1.00 88.31 182 GLN A N 1
ATOM 1478 C CA . GLN A 1 182 ? 12.855 11.746 -11.824 1.00 88.31 182 GLN A CA 1
ATOM 1479 C C . GLN A 1 182 ? 11.879 12.523 -12.707 1.00 88.31 182 GLN A C 1
ATOM 1481 O O . GLN A 1 182 ? 10.791 12.038 -13.039 1.00 88.31 182 GLN A O 1
ATOM 1486 N N . LYS A 1 183 ? 12.294 13.703 -13.177 1.00 89.12 183 LYS A N 1
ATOM 1487 C CA . LYS A 1 183 ? 11.540 14.428 -14.205 1.00 89.12 183 LYS A CA 1
ATOM 1488 C C . LYS A 1 183 ? 11.379 13.559 -15.442 1.00 89.12 183 LYS A C 1
ATOM 1490 O O . LYS A 1 183 ? 12.250 12.766 -15.775 1.00 89.12 183 LYS A O 1
ATOM 1495 N N . ALA A 1 184 ? 10.286 13.756 -16.173 1.00 88.38 184 ALA A N 1
ATOM 1496 C CA . ALA A 1 184 ? 9.957 12.924 -17.330 1.00 88.38 184 ALA A CA 1
ATOM 1497 C C . ALA A 1 184 ? 11.073 12.815 -18.389 1.00 88.38 184 ALA A C 1
ATOM 1499 O O . ALA A 1 184 ? 11.208 11.769 -19.020 1.00 88.38 184 ALA A O 1
ATOM 1500 N N . ALA A 1 185 ? 11.854 13.881 -18.605 1.00 88.06 185 ALA A N 1
ATOM 1501 C CA . ALA A 1 185 ? 12.989 13.851 -19.528 1.00 88.06 185 ALA A CA 1
ATOM 1502 C C . ALA A 1 185 ? 14.142 12.993 -18.984 1.00 88.06 185 ALA A C 1
ATOM 1504 O O . ALA A 1 185 ? 14.621 12.115 -19.697 1.00 88.06 185 ALA A O 1
ATOM 1505 N N . ASP A 1 186 ? 14.510 13.199 -17.719 1.00 89.88 186 ASP A N 1
ATOM 1506 C CA . ASP A 1 186 ? 15.590 12.469 -17.050 1.00 89.88 186 ASP A CA 1
ATOM 1507 C C . ASP A 1 186 ? 15.243 10.977 -16.922 1.00 89.88 186 ASP A C 1
ATOM 1509 O O . ASP A 1 186 ? 16.041 10.133 -17.314 1.00 89.88 186 ASP A O 1
ATOM 1513 N N . HIS A 1 187 ? 14.007 10.654 -16.513 1.00 90.19 187 HIS A N 1
ATOM 1514 C CA . HIS A 1 187 ? 13.496 9.275 -16.439 1.00 90.19 187 HIS A CA 1
ATOM 1515 C C . HIS A 1 187 ? 13.589 8.557 -17.786 1.00 90.19 187 HIS A C 1
ATOM 1517 O O . HIS A 1 187 ? 14.041 7.417 -17.873 1.00 90.19 187 HIS A O 1
ATOM 1523 N N . ARG A 1 188 ? 13.194 9.235 -18.871 1.00 90.00 188 ARG A N 1
ATOM 1524 C CA . ARG A 1 188 ? 13.295 8.682 -20.226 1.00 90.00 188 ARG A CA 1
ATOM 1525 C C . ARG A 1 188 ? 14.750 8.428 -20.613 1.00 90.00 188 ARG A C 1
ATOM 1527 O O . ARG A 1 188 ? 15.045 7.384 -21.192 1.00 90.00 188 ARG A O 1
ATOM 1534 N N . ASP A 1 189 ? 15.635 9.383 -20.360 1.00 88.38 189 ASP A N 1
ATOM 1535 C CA . ASP A 1 189 ? 17.027 9.298 -20.796 1.00 88.38 189 ASP A CA 1
ATOM 1536 C C . ASP A 1 189 ? 17.794 8.225 -19.995 1.00 88.38 189 ASP A C 1
ATOM 1538 O O . ASP A 1 189 ? 18.525 7.423 -20.589 1.00 88.38 189 ASP A O 1
ATOM 1542 N N . ASP A 1 190 ? 17.540 8.112 -18.688 1.00 87.00 190 ASP A N 1
ATOM 1543 C CA . ASP A 1 190 ? 18.069 7.045 -17.829 1.00 87.00 190 ASP A CA 1
ATOM 1544 C C . ASP A 1 190 ? 17.523 5.663 -18.216 1.00 87.00 190 ASP A C 1
ATOM 1546 O O . ASP A 1 190 ? 18.289 4.692 -18.296 1.00 87.00 190 ASP A O 1
ATOM 1550 N N . PHE A 1 191 ? 16.225 5.569 -18.534 1.00 89.44 191 PHE A N 1
ATOM 1551 C CA . PHE A 1 191 ? 15.621 4.348 -19.069 1.00 89.44 191 PHE A CA 1
ATOM 1552 C C . PHE A 1 191 ? 16.311 3.919 -20.367 1.00 89.44 191 PHE A C 1
ATOM 1554 O O . PHE A 1 191 ? 16.765 2.781 -20.476 1.00 89.44 191 PHE A O 1
ATOM 1561 N N . LEU A 1 192 ? 16.449 4.826 -21.341 1.00 86.50 192 LEU A N 1
ATOM 1562 C CA . LEU A 1 192 ? 17.071 4.523 -22.633 1.00 86.50 192 LEU A CA 1
ATOM 1563 C C . LEU A 1 192 ? 18.531 4.098 -22.470 1.00 86.50 192 LEU A C 1
ATOM 1565 O O . LEU A 1 192 ? 18.976 3.162 -23.135 1.00 86.50 192 LEU A O 1
ATOM 1569 N N . ARG A 1 193 ? 19.275 4.743 -21.568 1.00 84.62 193 ARG A N 1
ATOM 1570 C CA . ARG A 1 193 ? 20.654 4.359 -21.254 1.00 84.62 193 ARG A CA 1
ATOM 1571 C C . ARG A 1 193 ? 20.725 2.947 -20.679 1.00 84.62 193 ARG A C 1
ATOM 1573 O O . ARG A 1 193 ? 21.532 2.143 -21.143 1.00 84.62 193 ARG A O 1
ATOM 1580 N N . THR A 1 194 ? 19.880 2.640 -19.699 1.00 83.94 194 THR A N 1
ATOM 1581 C CA . THR A 1 194 ? 19.818 1.314 -19.068 1.00 83.94 194 THR A CA 1
ATOM 1582 C C . THR A 1 194 ? 19.407 0.247 -20.079 1.00 83.94 194 THR A C 1
ATOM 1584 O O . THR A 1 194 ? 20.052 -0.797 -20.176 1.00 83.94 194 THR A O 1
ATOM 1587 N N . PHE A 1 195 ? 18.402 0.543 -20.900 1.00 83.69 195 PHE A N 1
ATOM 1588 C CA . PHE A 1 195 ? 17.938 -0.315 -21.982 1.00 83.69 195 PHE A CA 1
ATOM 1589 C C . PHE A 1 195 ? 19.053 -0.625 -22.989 1.00 83.69 195 PHE A C 1
ATOM 1591 O O . PHE A 1 195 ? 19.264 -1.789 -23.328 1.00 83.69 195 PHE A O 1
ATOM 1598 N N . LEU A 1 196 ? 19.810 0.385 -23.434 1.00 81.12 196 LEU A N 1
ATOM 1599 C CA . LEU A 1 196 ? 20.935 0.194 -24.354 1.00 81.12 196 LEU A CA 1
ATOM 1600 C C . LEU A 1 196 ? 22.039 -0.675 -23.744 1.00 81.12 196 LEU A C 1
ATOM 1602 O O . LEU A 1 196 ? 22.593 -1.517 -24.442 1.00 81.12 196 LEU A O 1
ATOM 1606 N N . LEU A 1 197 ? 22.342 -0.502 -22.454 1.00 82.62 197 LEU A N 1
ATOM 1607 C CA . LEU A 1 197 ? 23.339 -1.320 -21.758 1.00 82.62 197 LEU A CA 1
ATOM 1608 C C . LEU A 1 197 ? 22.888 -2.779 -21.620 1.00 82.62 197 LEU A C 1
ATOM 1610 O O . LEU A 1 197 ? 23.673 -3.682 -21.903 1.00 82.62 197 LEU A O 1
ATOM 1614 N N . LYS A 1 198 ? 21.626 -3.014 -21.235 1.00 81.69 198 LYS A N 1
ATOM 1615 C CA . LYS A 1 198 ? 21.055 -4.364 -21.088 1.00 81.69 198 LYS A CA 1
ATOM 1616 C C . LYS A 1 198 ? 20.925 -5.090 -22.436 1.00 81.69 198 LYS A C 1
ATOM 1618 O O . LYS A 1 198 ? 21.136 -6.297 -22.501 1.00 81.69 198 LYS A O 1
ATOM 1623 N N . ASN A 1 199 ? 20.638 -4.363 -23.520 1.00 75.69 199 ASN A N 1
ATOM 1624 C CA . ASN A 1 199 ? 20.372 -4.938 -24.844 1.00 75.69 199 ASN A CA 1
ATOM 1625 C C . ASN A 1 199 ? 21.505 -4.780 -25.870 1.00 75.69 199 ASN A C 1
ATOM 1627 O O . ASN A 1 199 ? 21.318 -5.145 -27.029 1.00 75.69 199 ASN A O 1
ATOM 1631 N N . ALA A 1 200 ? 22.698 -4.325 -25.472 1.00 65.25 200 ALA A N 1
ATOM 1632 C CA . ALA A 1 200 ? 23.845 -4.147 -26.373 1.00 65.25 200 ALA A CA 1
ATOM 1633 C C . ALA A 1 200 ? 24.276 -5.427 -27.130 1.00 65.25 200 ALA A C 1
ATOM 1635 O O . ALA A 1 200 ? 25.018 -5.336 -28.107 1.00 65.25 200 ALA A O 1
ATOM 1636 N N . GLY A 1 201 ? 23.815 -6.612 -26.705 1.00 62.50 201 GLY A N 1
ATOM 1637 C CA . GLY A 1 201 ? 24.082 -7.900 -27.354 1.00 62.50 201 GLY A CA 1
ATOM 1638 C C . GLY A 1 201 ? 22.844 -8.721 -27.738 1.00 62.50 201 GLY A C 1
ATOM 1639 O O . GLY A 1 201 ? 23.006 -9.871 -28.142 1.00 62.50 201 GLY A O 1
ATOM 1640 N N . SER A 1 202 ? 21.622 -8.185 -27.603 1.00 62.28 202 SER A N 1
ATOM 1641 C CA . SER A 1 202 ? 20.382 -8.928 -27.876 1.00 62.28 202 SER A CA 1
ATOM 1642 C C . SER A 1 202 ? 19.731 -8.460 -29.189 1.00 62.28 202 SER A C 1
ATOM 1644 O O . SER A 1 202 ? 19.462 -7.281 -29.398 1.00 62.28 202 SER A O 1
ATOM 1646 N N . ASN A 1 203 ? 19.468 -9.396 -30.108 1.00 54.22 203 ASN A N 1
ATOM 1647 C CA . ASN A 1 203 ? 18.806 -9.126 -31.397 1.00 54.22 203 ASN A CA 1
ATOM 1648 C C . ASN A 1 203 ? 17.278 -9.332 -31.315 1.00 54.22 203 ASN A C 1
ATOM 1650 O O . ASN A 1 203 ? 16.647 -9.803 -32.263 1.00 54.22 203 ASN A O 1
ATOM 1654 N N . GLY A 1 204 ? 16.673 -9.031 -30.164 1.00 56.09 204 GLY A N 1
ATOM 1655 C CA . GLY A 1 204 ? 15.242 -9.210 -29.926 1.00 56.09 204 GLY A CA 1
ATOM 1656 C C . GLY A 1 204 ? 14.428 -7.991 -30.356 1.00 56.09 204 GLY A C 1
ATOM 1657 O O . GLY A 1 204 ? 14.199 -7.083 -29.565 1.00 56.09 204 GLY A O 1
ATOM 1658 N N . TYR A 1 205 ? 13.953 -7.960 -31.602 1.00 53.22 205 TYR A N 1
ATOM 1659 C CA . TYR A 1 205 ? 13.034 -6.922 -32.082 1.00 53.22 205 TYR A CA 1
ATOM 1660 C C . TYR A 1 205 ? 11.577 -7.370 -31.891 1.00 53.22 205 TYR A C 1
ATOM 1662 O O . TYR A 1 205 ? 11.007 -8.00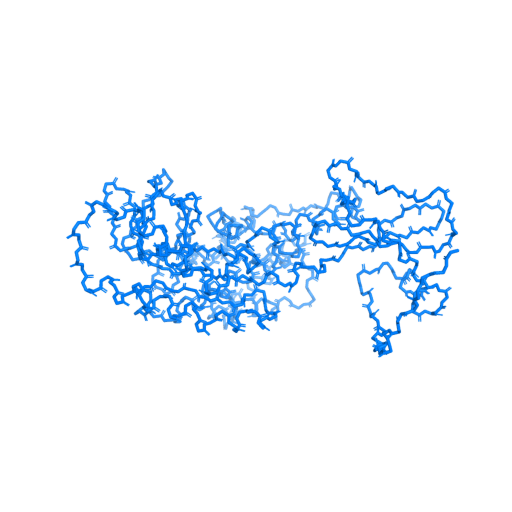2 -32.775 1.00 53.22 205 TYR A O 1
ATOM 1670 N N . SER A 1 206 ? 10.950 -7.031 -30.760 1.00 64.31 206 SER A N 1
ATOM 1671 C CA . SER A 1 206 ? 9.486 -7.107 -30.629 1.00 64.31 206 SER A CA 1
ATOM 1672 C C . SER A 1 206 ? 8.876 -5.718 -30.812 1.00 64.31 206 SER A C 1
ATOM 1674 O O . SER A 1 206 ? 9.135 -4.806 -30.028 1.00 64.31 206 SER A O 1
ATOM 1676 N N . THR A 1 207 ? 8.075 -5.537 -31.862 1.00 67.50 207 THR A N 1
ATOM 1677 C CA . THR A 1 207 ? 7.354 -4.281 -32.127 1.00 67.50 207 THR A CA 1
ATOM 1678 C C . THR A 1 207 ? 6.262 -4.000 -31.099 1.00 67.50 207 THR A C 1
ATOM 1680 O O . THR A 1 207 ? 6.014 -2.833 -30.818 1.00 67.50 207 THR A O 1
ATOM 1683 N N . ALA A 1 208 ? 5.651 -5.043 -30.523 1.00 69.31 208 ALA A N 1
ATOM 1684 C CA . ALA A 1 208 ? 4.632 -4.909 -29.480 1.00 69.31 208 ALA A CA 1
ATOM 1685 C C . ALA A 1 208 ? 5.230 -4.299 -28.203 1.00 69.31 208 ALA A C 1
ATOM 1687 O O . ALA A 1 208 ? 4.855 -3.195 -27.835 1.00 69.31 208 ALA A O 1
ATOM 1688 N N . ARG A 1 209 ? 6.296 -4.906 -27.655 1.00 70.75 209 ARG A N 1
ATOM 1689 C CA . ARG A 1 209 ? 6.969 -4.398 -26.442 1.00 70.75 209 ARG A CA 1
ATOM 1690 C C . ARG A 1 209 ? 7.431 -2.944 -26.572 1.00 70.75 209 ARG A C 1
ATOM 1692 O O . ARG A 1 209 ? 7.338 -2.173 -25.628 1.00 70.75 209 ARG A O 1
ATOM 1699 N N . ARG A 1 210 ? 7.892 -2.532 -27.760 1.00 76.00 210 ARG A N 1
ATOM 1700 C CA . ARG A 1 210 ? 8.275 -1.131 -28.017 1.00 76.00 210 ARG A CA 1
ATOM 1701 C C . ARG A 1 210 ? 7.098 -0.166 -27.934 1.00 76.00 210 ARG A C 1
ATOM 1703 O O . ARG A 1 210 ? 7.289 0.973 -27.513 1.00 76.00 210 ARG A O 1
ATOM 1710 N N . LEU A 1 211 ? 5.920 -0.593 -28.380 1.00 81.62 211 LEU A N 1
ATOM 1711 C CA . LEU A 1 211 ? 4.706 0.206 -28.287 1.00 81.62 211 LEU A CA 1
ATOM 1712 C C . LEU A 1 211 ? 4.281 0.361 -26.823 1.00 81.62 211 LEU A C 1
ATOM 1714 O O . LEU A 1 211 ? 3.963 1.477 -26.416 1.00 81.62 211 LEU A O 1
ATOM 1718 N N . ASP A 1 212 ? 4.377 -0.707 -26.034 1.00 79.44 212 ASP A N 1
ATOM 1719 C CA . ASP A 1 212 ? 4.013 -0.714 -24.611 1.00 79.44 212 ASP A CA 1
ATOM 1720 C C . ASP A 1 212 ? 4.974 0.172 -23.805 1.00 79.44 212 ASP A C 1
ATOM 1722 O O . ASP A 1 212 ? 4.544 1.078 -23.088 1.00 79.44 212 ASP A O 1
ATOM 1726 N N . THR A 1 213 ? 6.284 0.032 -24.039 1.00 85.19 213 THR A N 1
ATOM 1727 C CA . THR A 1 213 ? 7.321 0.915 -23.484 1.00 85.19 213 THR A CA 1
ATOM 1728 C C . THR A 1 213 ? 7.068 2.382 -23.853 1.00 85.19 213 THR A C 1
ATOM 1730 O O . THR A 1 213 ? 7.101 3.266 -22.994 1.00 85.19 213 THR A O 1
ATOM 1733 N N . ALA A 1 214 ? 6.789 2.678 -25.128 1.00 84.88 214 ALA A N 1
ATOM 1734 C CA . ALA A 1 214 ? 6.519 4.046 -25.568 1.00 84.88 214 ALA A CA 1
ATOM 1735 C C . ALA A 1 214 ? 5.243 4.618 -24.931 1.00 84.88 214 ALA A C 1
ATOM 1737 O O . ALA A 1 214 ? 5.216 5.793 -24.553 1.00 84.88 214 ALA A O 1
ATOM 1738 N N . ARG A 1 215 ? 4.199 3.794 -24.782 1.00 86.12 215 ARG A N 1
ATOM 1739 C CA . ARG A 1 215 ? 2.949 4.162 -24.113 1.00 86.12 215 ARG A CA 1
ATOM 1740 C C . ARG A 1 215 ? 3.202 4.481 -22.640 1.00 86.12 215 ARG A C 1
ATOM 1742 O O . ARG A 1 215 ? 2.783 5.549 -22.200 1.00 86.12 215 ARG A O 1
ATOM 1749 N N . ALA A 1 216 ? 3.923 3.632 -21.909 1.00 86.06 216 ALA A N 1
ATOM 1750 C CA . ALA A 1 216 ? 4.244 3.856 -20.500 1.00 86.06 216 ALA A CA 1
ATOM 1751 C C . ALA A 1 216 ? 5.072 5.140 -20.286 1.00 86.06 216 ALA A C 1
ATOM 1753 O O . ALA A 1 216 ? 4.717 5.968 -19.445 1.00 86.06 216 ALA A O 1
ATOM 1754 N N . LEU A 1 217 ? 6.099 5.388 -21.113 1.00 88.88 217 LEU A N 1
ATOM 1755 C CA . LEU A 1 217 ? 6.870 6.644 -21.077 1.00 88.88 217 LEU A CA 1
ATOM 1756 C C . LEU A 1 217 ? 6.002 7.874 -21.368 1.00 88.88 217 LEU A C 1
ATOM 1758 O O . LEU A 1 217 ? 6.179 8.929 -20.757 1.00 88.88 217 LEU A O 1
ATOM 1762 N N . MET A 1 218 ? 5.068 7.760 -22.314 1.00 87.88 218 MET A N 1
ATOM 1763 C CA . MET A 1 218 ? 4.146 8.843 -22.643 1.00 87.88 218 MET A CA 1
ATOM 1764 C C . MET A 1 218 ? 3.176 9.123 -21.490 1.00 87.88 218 MET A C 1
ATOM 1766 O O . MET A 1 218 ? 2.960 10.288 -21.165 1.00 87.88 218 MET A O 1
ATOM 1770 N N . ILE A 1 219 ? 2.632 8.082 -20.854 1.00 87.19 219 ILE A N 1
ATOM 1771 C CA . ILE A 1 219 ? 1.776 8.191 -19.663 1.00 87.19 219 ILE A CA 1
ATOM 1772 C C . ILE A 1 219 ? 2.542 8.905 -18.545 1.00 87.19 219 ILE A C 1
ATOM 1774 O O . ILE A 1 219 ? 2.070 9.929 -18.051 1.00 87.19 219 ILE A O 1
ATOM 1778 N N . TYR A 1 220 ? 3.756 8.447 -18.222 1.00 89.62 220 TYR A N 1
ATOM 1779 C CA . TYR A 1 220 ? 4.617 9.083 -17.221 1.00 89.62 220 TYR A CA 1
ATOM 1780 C C . TYR A 1 220 ? 4.831 10.568 -17.529 1.00 89.62 220 TYR A C 1
ATOM 1782 O O . TYR A 1 220 ? 4.583 11.438 -16.696 1.00 89.62 220 TYR A O 1
ATOM 1790 N N . ARG A 1 221 ? 5.240 10.881 -18.764 1.00 91.69 221 ARG A N 1
ATOM 1791 C CA . ARG A 1 221 ? 5.496 12.258 -19.200 1.00 91.69 221 ARG A CA 1
ATOM 1792 C C . ARG A 1 221 ? 4.259 13.146 -19.108 1.00 91.69 221 ARG A C 1
ATOM 1794 O O . ARG A 1 221 ? 4.393 14.310 -18.740 1.00 91.69 221 ARG A O 1
ATOM 1801 N N . ASN A 1 222 ? 3.095 12.633 -19.489 1.00 89.62 222 ASN A N 1
ATOM 1802 C CA . ASN A 1 222 ? 1.863 13.413 -19.515 1.00 89.62 222 ASN A CA 1
ATOM 1803 C C . ASN A 1 222 ? 1.334 13.688 -18.106 1.00 89.62 222 ASN A C 1
ATOM 1805 O O . ASN A 1 222 ? 0.794 14.765 -17.878 1.00 89.62 222 ASN A O 1
ATOM 1809 N N . HIS A 1 223 ? 1.513 12.753 -17.171 1.00 87.81 223 HIS A N 1
ATOM 1810 C CA . HIS A 1 223 ? 1.024 12.905 -15.803 1.00 87.81 223 HIS A CA 1
ATOM 1811 C C . HIS A 1 223 ? 2.002 13.614 -14.861 1.00 87.81 223 HIS A C 1
ATOM 1813 O O . HIS A 1 223 ? 1.560 14.238 -13.899 1.00 87.81 223 HIS A O 1
ATOM 1819 N N . TYR A 1 224 ? 3.309 13.594 -15.141 1.00 88.44 224 TYR A N 1
ATOM 1820 C CA . TYR A 1 224 ? 4.314 14.221 -14.277 1.00 88.44 224 TYR A CA 1
ATOM 1821 C C . TYR A 1 224 ? 4.014 15.694 -13.910 1.00 88.44 224 TYR A C 1
ATOM 1823 O O . TYR A 1 224 ? 4.103 16.031 -12.730 1.00 88.44 224 TYR A O 1
ATOM 1831 N N . PRO A 1 225 ? 3.605 16.586 -14.842 1.00 86.56 225 PRO A N 1
ATOM 1832 C CA . PRO A 1 225 ? 3.275 17.974 -14.498 1.00 86.56 225 PRO A CA 1
ATOM 1833 C C . PRO A 1 225 ? 2.051 18.111 -13.583 1.00 86.56 225 PRO A C 1
ATOM 1835 O O . PRO A 1 225 ? 1.904 19.116 -12.886 1.00 86.56 225 PRO A O 1
ATOM 1838 N N . ASP A 1 226 ? 1.138 17.140 -13.606 1.00 85.31 226 ASP A N 1
ATOM 1839 C CA . ASP A 1 226 ? -0.006 17.109 -12.696 1.00 85.31 226 ASP A CA 1
ATOM 1840 C C . ASP A 1 226 ? 0.427 16.639 -11.310 1.00 85.31 226 ASP A C 1
ATOM 1842 O O . ASP A 1 226 ? 0.012 17.233 -10.317 1.00 85.31 226 ASP A O 1
ATOM 1846 N N . TRP A 1 227 ? 1.321 15.648 -11.244 1.00 87.38 227 TRP A N 1
ATOM 1847 C CA . TRP A 1 227 ? 1.908 15.184 -9.987 1.00 87.38 227 TRP A CA 1
ATOM 1848 C C . TRP A 1 227 ? 2.696 16.298 -9.291 1.00 87.38 227 TRP A C 1
ATOM 1850 O O . TRP A 1 227 ? 2.511 16.521 -8.100 1.00 87.38 227 TRP A O 1
ATOM 1860 N N . GLU A 1 228 ? 3.486 17.066 -10.049 1.00 83.50 228 GLU A N 1
ATOM 1861 C CA . GLU A 1 228 ? 4.276 18.198 -9.540 1.00 83.50 228 GLU A CA 1
ATOM 1862 C C . GLU A 1 228 ? 3.406 19.332 -8.975 1.00 83.50 228 GLU A C 1
ATOM 1864 O O . GLU A 1 228 ? 3.780 20.005 -8.014 1.00 83.50 228 GLU A O 1
ATOM 1869 N N . ARG A 1 229 ? 2.229 19.556 -9.570 1.00 80.25 229 ARG A N 1
ATOM 1870 C CA . ARG A 1 229 ? 1.256 20.557 -9.101 1.00 80.25 229 ARG A CA 1
ATOM 1871 C C . ARG A 1 229 ? 0.341 20.022 -8.000 1.00 80.25 229 ARG A C 1
ATOM 1873 O O . ARG A 1 229 ? -0.337 20.817 -7.339 1.00 80.25 229 ARG A O 1
ATOM 1880 N N . GLY A 1 230 ? 0.301 18.703 -7.829 1.00 72.38 230 GLY A N 1
ATOM 1881 C CA . GLY A 1 230 ? -0.488 18.012 -6.827 1.00 72.38 230 GLY A CA 1
ATOM 1882 C C . GLY A 1 230 ? -0.083 18.426 -5.415 1.00 72.38 230 GLY A C 1
ATOM 1883 O O . GLY A 1 230 ? 1.090 18.598 -5.101 1.00 72.38 230 GLY A O 1
ATOM 1884 N N . LYS A 1 231 ? -1.084 18.611 -4.553 1.00 69.44 231 LYS A N 1
ATOM 1885 C CA . LYS A 1 231 ? -0.897 18.921 -3.122 1.00 69.44 231 LYS A CA 1
ATOM 1886 C C . LYS A 1 231 ? -1.511 17.861 -2.209 1.00 69.44 231 LYS A C 1
ATOM 1888 O O . LYS A 1 231 ? -1.623 18.077 -1.008 1.00 69.44 231 LYS A O 1
ATOM 1893 N N . SER A 1 232 ? -2.002 16.775 -2.793 1.00 71.38 232 SER A N 1
ATOM 1894 C CA . SER A 1 232 ? -2.604 15.656 -2.082 1.00 71.38 232 SER A CA 1
ATOM 1895 C C . SER A 1 232 ? -1.533 14.684 -1.600 1.00 71.38 232 SER A C 1
ATOM 1897 O O . SER A 1 232 ? -0.477 14.566 -2.213 1.00 71.38 232 SER A O 1
ATOM 1899 N N . ASP A 1 233 ? -1.839 13.919 -0.554 1.00 75.44 233 ASP A N 1
ATOM 1900 C CA . ASP A 1 233 ? -0.936 12.877 -0.045 1.00 75.44 233 ASP A CA 1
ATOM 1901 C C . ASP A 1 233 ? -0.642 11.784 -1.086 1.00 75.44 233 ASP A C 1
ATOM 1903 O O . ASP A 1 233 ? 0.379 11.110 -1.032 1.00 75.44 233 ASP A O 1
ATOM 1907 N N . VAL A 1 234 ? -1.561 11.580 -2.034 1.00 82.12 234 VAL A N 1
ATOM 1908 C CA . VAL A 1 234 ? -1.359 10.757 -3.231 1.00 82.12 234 VAL A CA 1
ATOM 1909 C C . VAL A 1 234 ? -1.482 11.676 -4.428 1.00 82.12 234 VAL A C 1
ATOM 1911 O O . VAL A 1 234 ? -2.550 12.250 -4.644 1.00 82.12 234 VAL A O 1
ATOM 1914 N N . VAL A 1 235 ? -0.408 11.835 -5.192 1.00 81.00 235 VAL A N 1
ATOM 1915 C CA . VAL A 1 235 ? -0.371 12.745 -6.345 1.00 81.00 235 VAL A CA 1
ATOM 1916 C C . VAL A 1 235 ? -0.578 12.027 -7.666 1.00 81.00 235 VAL A C 1
ATOM 1918 O O . VAL A 1 235 ? -0.967 12.670 -8.636 1.00 81.00 235 VAL A O 1
ATOM 1921 N N . GLY A 1 236 ? -0.372 10.708 -7.716 1.00 85.94 236 GLY A N 1
ATOM 1922 C CA . GLY A 1 236 ? -0.400 9.993 -8.981 1.00 85.94 236 GLY A CA 1
ATOM 1923 C C . GLY A 1 236 ? -0.507 8.482 -8.887 1.00 85.94 236 GLY A C 1
ATOM 1924 O O . GLY A 1 236 ? -0.339 7.879 -7.827 1.00 85.94 236 GLY A O 1
ATOM 1925 N N . TYR A 1 237 ? -0.753 7.892 -10.054 1.00 89.50 237 TYR A N 1
ATOM 1926 C CA . TYR A 1 237 ? -0.760 6.455 -10.274 1.00 89.50 237 TYR A CA 1
ATOM 1927 C C . TYR A 1 237 ? 0.015 6.131 -11.552 1.00 89.50 237 TYR A C 1
ATOM 1929 O O . TYR A 1 237 ? -0.083 6.855 -12.545 1.00 89.50 237 TYR A O 1
ATOM 1937 N N . ILE A 1 238 ? 0.753 5.032 -11.518 1.00 89.75 238 ILE A N 1
ATOM 1938 C CA . ILE A 1 238 ? 1.399 4.387 -12.656 1.00 89.75 238 ILE A CA 1
ATOM 1939 C C . ILE A 1 238 ? 0.776 3.001 -12.754 1.00 89.75 238 ILE A C 1
ATOM 1941 O O . ILE A 1 238 ? 0.771 2.258 -11.776 1.00 89.75 238 ILE A O 1
ATOM 1945 N N . PHE A 1 239 ? 0.229 2.659 -13.914 1.00 89.44 239 PHE A N 1
ATOM 1946 C CA . PHE A 1 239 ? -0.459 1.389 -14.114 1.00 89.44 239 PHE A CA 1
ATOM 1947 C C . PHE A 1 239 ? 0.337 0.497 -15.060 1.00 89.44 239 PHE A C 1
ATOM 1949 O O . PHE A 1 239 ? 0.802 0.975 -16.096 1.00 89.44 239 PHE A O 1
ATOM 1956 N N . GLY A 1 240 ? 0.457 -0.779 -14.703 1.00 85.12 240 GLY A N 1
ATOM 1957 C CA . GLY A 1 240 ? 0.833 -1.838 -15.629 1.00 85.12 240 GLY A CA 1
ATOM 1958 C C . GLY A 1 240 ? -0.260 -2.045 -16.678 1.00 85.12 240 GLY A C 1
ATOM 1959 O O . GLY A 1 240 ? -1.423 -1.680 -16.478 1.00 85.12 240 GLY A O 1
ATOM 1960 N N . GLU A 1 241 ? 0.109 -2.596 -17.830 1.00 80.81 241 GLU A N 1
ATOM 1961 C CA . GLU A 1 241 ? -0.811 -2.735 -18.959 1.00 80.81 241 GLU A CA 1
ATOM 1962 C C . GLU A 1 241 ? -1.984 -3.666 -18.650 1.00 80.81 241 GLU A C 1
ATOM 1964 O O . GLU A 1 241 ? -3.130 -3.331 -18.950 1.00 80.81 241 GLU A O 1
ATOM 1969 N N . SER A 1 242 ? -1.722 -4.786 -17.977 1.00 75.38 242 SER A N 1
ATOM 1970 C CA . SER A 1 242 ? -2.760 -5.755 -17.617 1.00 75.38 242 SER A CA 1
ATOM 1971 C C . SER A 1 242 ? -3.788 -5.170 -16.646 1.00 75.38 242 SER A C 1
ATOM 1973 O O . SER A 1 242 ? -4.924 -5.637 -16.573 1.00 75.38 242 SER A O 1
ATOM 1975 N N . PHE A 1 243 ? -3.402 -4.124 -15.913 1.00 72.38 243 PHE A N 1
ATOM 1976 C CA . PHE A 1 243 ? -4.254 -3.476 -14.934 1.00 72.38 243 PHE A CA 1
ATOM 1977 C C . PHE A 1 243 ? -5.302 -2.554 -15.574 1.00 72.38 243 PHE A C 1
ATOM 1979 O O . PHE A 1 243 ? -6.358 -2.327 -14.983 1.00 72.38 243 PHE A O 1
ATOM 1986 N N . VAL A 1 244 ? -5.059 -2.056 -16.792 1.00 62.91 244 VAL A N 1
ATOM 1987 C CA . VAL A 1 244 ? -5.996 -1.168 -17.509 1.00 62.91 244 VAL A CA 1
ATOM 1988 C C . VAL A 1 244 ? -7.344 -1.860 -17.778 1.00 62.91 244 VAL A C 1
ATOM 1990 O O . VAL A 1 244 ? -8.375 -1.186 -17.828 1.00 62.91 244 VAL A O 1
ATOM 1993 N N . ASP A 1 245 ? -7.351 -3.194 -17.849 1.00 56.94 245 ASP A N 1
ATOM 1994 C CA . ASP A 1 245 ? -8.541 -4.017 -18.099 1.00 56.94 245 ASP A CA 1
ATOM 1995 C C . ASP A 1 245 ? -9.221 -4.547 -16.817 1.00 56.94 245 ASP A C 1
ATOM 1997 O O . ASP A 1 245 ? -10.292 -5.160 -16.884 1.00 56.94 245 ASP A O 1
ATOM 2001 N N . VAL A 1 246 ? -8.646 -4.312 -15.629 1.00 57.75 246 VAL A N 1
ATOM 2002 C CA . VAL A 1 246 ? -9.221 -4.772 -14.353 1.00 57.75 246 VAL A CA 1
ATOM 2003 C C . VAL A 1 246 ? -10.309 -3.799 -13.890 1.00 57.75 246 VAL A C 1
ATOM 2005 O O . VAL A 1 246 ? -10.118 -2.584 -13.872 1.00 57.75 246 VAL A O 1
ATOM 2008 N N . GLU A 1 247 ? -11.474 -4.327 -13.490 1.00 58.94 247 GLU A N 1
ATOM 2009 C CA . GLU A 1 247 ? -12.604 -3.540 -12.978 1.00 58.94 247 GLU A CA 1
ATOM 2010 C C . GLU A 1 247 ? -12.142 -2.481 -11.959 1.00 58.94 247 GLU A C 1
ATOM 2012 O O . GLU A 1 247 ? -11.691 -2.793 -10.858 1.00 58.94 247 GLU A O 1
ATOM 2017 N N . THR A 1 248 ? -12.294 -1.202 -12.306 1.00 64.94 248 THR A N 1
ATOM 2018 C CA . THR A 1 248 ? -11.747 -0.072 -11.531 1.00 64.94 248 THR A CA 1
ATOM 2019 C C . THR A 1 248 ? -12.393 0.106 -10.153 1.00 64.94 248 THR A C 1
ATOM 2021 O O . THR A 1 248 ? -11.801 0.700 -9.249 1.00 64.94 248 THR A O 1
ATOM 2024 N N . LYS A 1 249 ? -13.614 -0.415 -9.964 1.00 66.00 249 LYS A N 1
ATOM 2025 C CA . LYS A 1 249 ? -14.392 -0.244 -8.727 1.00 66.00 249 LYS A CA 1
ATOM 2026 C C . LYS A 1 249 ? -13.756 -0.954 -7.519 1.00 66.00 249 LYS A C 1
ATOM 2028 O O . LYS A 1 249 ? -13.463 -0.239 -6.560 1.00 66.00 249 LYS A O 1
ATOM 2033 N N . PRO A 1 250 ? -13.495 -2.278 -7.532 1.00 76.19 250 PRO A N 1
ATOM 2034 C CA . PRO A 1 250 ? -12.822 -2.965 -6.426 1.00 76.19 250 PRO A CA 1
ATOM 2035 C C . PRO A 1 250 ? -11.505 -2.311 -5.983 1.00 76.19 250 PRO A C 1
ATOM 2037 O O . PRO A 1 250 ? -11.300 -2.101 -4.789 1.00 76.19 250 PRO A O 1
ATOM 2040 N N . ILE A 1 251 ? -10.636 -1.914 -6.924 1.00 85.06 251 ILE A N 1
ATOM 2041 C CA . ILE A 1 251 ? -9.366 -1.266 -6.556 1.00 85.06 251 ILE A CA 1
ATOM 2042 C C . ILE A 1 251 ? -9.596 0.103 -5.923 1.00 85.06 251 ILE A C 1
ATOM 2044 O O . ILE A 1 251 ? -8.906 0.459 -4.971 1.00 85.06 251 ILE A O 1
ATOM 2048 N N . SER A 1 252 ? -10.580 0.875 -6.390 1.00 85.94 252 SER A N 1
ATOM 2049 C CA . SER A 1 252 ? -10.873 2.169 -5.767 1.00 85.94 252 SER A CA 1
ATOM 2050 C C . SER A 1 252 ? -11.230 2.033 -4.280 1.00 85.94 252 SER A C 1
ATOM 2052 O O . SER A 1 252 ? -10.843 2.886 -3.483 1.00 85.94 252 SER A O 1
ATOM 2054 N N . SER A 1 253 ? -11.916 0.952 -3.890 1.00 88.88 253 SER A N 1
ATOM 2055 C CA . SER A 1 253 ? -12.229 0.659 -2.489 1.00 88.88 253 SER A CA 1
ATOM 2056 C C . SER A 1 253 ? -10.987 0.233 -1.702 1.00 88.88 253 SER A C 1
ATOM 2058 O O . SER A 1 253 ? -10.778 0.725 -0.595 1.00 88.88 253 SER A O 1
ATOM 2060 N N . LEU A 1 254 ? -10.117 -0.597 -2.292 1.00 91.88 254 LEU A N 1
ATOM 2061 C CA . LEU A 1 254 ? -8.819 -0.948 -1.702 1.00 91.88 254 LEU A CA 1
ATOM 2062 C C . LEU A 1 254 ? -7.963 0.300 -1.443 1.00 91.88 254 LEU A C 1
ATOM 2064 O O . LEU A 1 254 ? -7.461 0.487 -0.339 1.00 91.88 254 LEU A O 1
ATOM 2068 N N . LEU A 1 255 ? -7.840 1.194 -2.427 1.00 90.75 255 LEU A N 1
ATOM 2069 C CA . LEU A 1 255 ? -7.053 2.424 -2.304 1.00 90.75 255 LEU A CA 1
ATOM 2070 C C . LEU A 1 255 ? -7.607 3.371 -1.238 1.00 90.75 255 LEU A C 1
ATOM 2072 O O . LEU A 1 255 ? -6.836 3.975 -0.492 1.00 90.75 255 LEU A O 1
ATOM 2076 N N . LYS A 1 256 ? -8.936 3.488 -1.127 1.00 90.94 256 LYS A N 1
ATOM 2077 C CA . LYS A 1 256 ? -9.571 4.246 -0.037 1.00 90.94 256 LYS A CA 1
ATOM 2078 C C . LYS A 1 256 ? -9.244 3.639 1.324 1.00 90.94 256 LYS A C 1
ATOM 2080 O O . LYS A 1 256 ? -8.923 4.395 2.243 1.00 90.94 256 LYS A O 1
ATOM 2085 N N . TYR A 1 257 ? -9.270 2.310 1.427 1.00 93.19 257 TYR A N 1
ATOM 2086 C CA . TYR A 1 257 ? -8.977 1.609 2.670 1.00 93.19 257 TYR A CA 1
ATOM 2087 C C . TYR A 1 257 ? -7.508 1.776 3.074 1.00 93.19 257 TYR A C 1
ATOM 2089 O O . TYR A 1 257 ? -7.230 2.199 4.193 1.00 93.19 257 TYR A O 1
ATOM 2097 N N . VAL A 1 258 ? -6.569 1.593 2.139 1.00 93.62 258 VAL A N 1
ATOM 2098 C CA . VAL A 1 258 ? -5.139 1.884 2.349 1.00 93.62 258 VAL A CA 1
ATOM 2099 C C . VAL A 1 258 ? -4.931 3.345 2.759 1.00 93.62 258 VAL A C 1
ATOM 2101 O O . VAL A 1 258 ? -4.187 3.619 3.697 1.00 93.62 258 VAL A O 1
ATOM 2104 N N . GLY A 1 259 ? -5.622 4.289 2.115 1.00 90.62 259 GLY A N 1
ATOM 2105 C CA . GLY A 1 259 ? -5.570 5.704 2.483 1.00 90.62 259 GLY A CA 1
ATOM 2106 C C . GLY A 1 259 ? -6.071 5.976 3.906 1.00 90.62 259 GLY A C 1
ATOM 2107 O O . GLY A 1 259 ? -5.478 6.780 4.618 1.00 90.62 259 GLY A O 1
ATOM 2108 N N . MET A 1 260 ? -7.128 5.286 4.344 1.00 92.56 260 MET A N 1
ATOM 2109 C CA . MET A 1 260 ? -7.632 5.359 5.719 1.00 92.56 260 MET A CA 1
ATOM 2110 C C . MET A 1 260 ? -6.617 4.804 6.728 1.00 92.56 260 MET A C 1
ATOM 2112 O O . MET A 1 260 ? -6.338 5.470 7.725 1.00 92.56 260 MET A O 1
ATOM 2116 N N . LEU A 1 261 ? -6.028 3.630 6.461 1.00 92.94 261 LEU A N 1
ATOM 2117 C CA . LEU A 1 261 ? -4.980 3.047 7.309 1.00 92.94 261 LEU A CA 1
ATOM 2118 C C . LEU A 1 261 ? -3.775 3.989 7.419 1.00 92.94 261 LEU A C 1
ATOM 2120 O O . LEU A 1 261 ? -3.298 4.262 8.520 1.00 92.94 261 LEU A O 1
ATOM 2124 N N . ARG A 1 262 ? -3.326 4.542 6.285 1.00 89.38 262 ARG A N 1
ATOM 2125 C CA . ARG A 1 262 ? -2.186 5.460 6.224 1.00 89.38 262 ARG A CA 1
ATOM 2126 C C . ARG A 1 262 ? -2.436 6.743 7.006 1.00 89.38 262 ARG A C 1
ATOM 2128 O O . ARG A 1 262 ? -1.556 7.165 7.744 1.00 89.38 262 ARG A O 1
ATOM 2135 N N . GLU A 1 263 ? -3.622 7.338 6.890 1.00 87.44 263 GLU A N 1
ATOM 2136 C CA . GLU A 1 263 ? -3.988 8.546 7.641 1.00 87.44 263 GLU A CA 1
ATOM 2137 C C . GLU A 1 263 ? -3.915 8.307 9.157 1.00 87.44 263 GLU A C 1
ATOM 2139 O O . GLU A 1 263 ? -3.341 9.108 9.897 1.00 87.44 263 GLU A O 1
ATOM 2144 N N . LYS A 1 264 ? -4.455 7.181 9.638 1.00 88.25 264 LYS A N 1
ATOM 2145 C CA . LYS A 1 264 ? -4.396 6.836 11.066 1.00 88.25 264 LYS A CA 1
ATOM 2146 C C . LYS A 1 264 ? -2.970 6.532 11.511 1.00 88.25 264 LYS A C 1
ATOM 2148 O O . LYS A 1 264 ? -2.545 7.004 12.564 1.00 88.25 264 LYS A O 1
ATOM 2153 N N . TYR A 1 265 ? -2.204 5.825 10.687 1.00 87.88 265 TYR A N 1
ATOM 2154 C CA . TYR A 1 265 ? -0.795 5.562 10.951 1.00 87.88 265 TYR A CA 1
ATOM 2155 C C . TYR A 1 265 ? 0.013 6.867 11.050 1.00 87.88 265 TYR A C 1
ATOM 2157 O O . TYR A 1 265 ? 0.707 7.087 12.041 1.00 87.88 265 TYR A O 1
ATOM 2165 N N . GLN A 1 266 ? -0.173 7.797 10.113 1.00 83.38 266 GLN A N 1
ATOM 2166 C CA . GLN A 1 266 ? 0.448 9.124 10.108 1.00 83.38 266 GLN A CA 1
ATOM 2167 C C . GLN A 1 266 ? 0.169 9.925 11.391 1.00 83.38 266 GLN A C 1
ATOM 2169 O O . GLN A 1 266 ? 1.052 10.602 11.909 1.00 83.38 266 GLN A O 1
ATOM 2174 N N . GLN A 1 267 ? -1.040 9.808 11.949 1.00 81.00 267 GLN A N 1
ATOM 2175 C CA . GLN A 1 267 ? -1.445 10.442 13.214 1.00 81.00 267 GLN A CA 1
ATOM 2176 C C . GLN A 1 267 ? -0.786 9.810 14.462 1.00 81.00 267 GLN A C 1
ATOM 2178 O O . GLN A 1 267 ? -1.160 10.125 15.598 1.00 81.00 267 GLN A O 1
ATOM 2183 N N . GLY A 1 268 ? 0.165 8.888 14.285 1.00 76.94 268 GLY A N 1
ATOM 2184 C CA . GLY A 1 268 ? 0.836 8.192 15.379 1.00 76.94 268 GLY A CA 1
ATOM 2185 C C . GLY A 1 268 ? -0.088 7.229 16.122 1.00 76.94 268 GLY A C 1
ATOM 2186 O O . GLY A 1 268 ? 0.077 7.048 17.329 1.00 76.94 268 GLY A O 1
ATOM 2187 N N . ARG A 1 269 ? -1.124 6.694 15.459 1.00 84.19 269 ARG A N 1
ATOM 2188 C CA . ARG A 1 269 ? -2.017 5.677 16.040 1.00 84.19 269 ARG A CA 1
ATOM 2189 C C . ARG A 1 269 ? -1.341 4.313 15.987 1.00 84.19 269 ARG A C 1
ATOM 2191 O O . ARG A 1 269 ? -0.721 3.974 14.980 1.00 84.19 269 ARG A O 1
ATOM 2198 N N . ARG A 1 270 ? -1.467 3.518 17.050 1.00 84.38 270 ARG A N 1
ATOM 2199 C CA . ARG A 1 270 ? -0.828 2.186 17.157 1.00 84.38 270 ARG A CA 1
ATOM 2200 C C . ARG A 1 270 ? -1.778 1.047 16.791 1.00 84.38 270 ARG A C 1
ATOM 2202 O O . ARG A 1 270 ? -1.602 -0.085 17.224 1.00 84.38 270 ARG A O 1
ATOM 2209 N N . THR A 1 271 ? -2.795 1.351 15.996 1.00 87.25 271 THR A N 1
ATOM 2210 C CA . THR A 1 271 ? -3.929 0.462 15.727 1.00 87.25 271 THR A CA 1
ATOM 2211 C C . THR A 1 271 ? -3.738 -0.385 14.480 1.00 87.25 271 THR A C 1
ATOM 2213 O O . THR A 1 271 ? -4.522 -1.291 14.239 1.00 87.25 271 THR A O 1
ATOM 2216 N N . LEU A 1 272 ? -2.678 -0.153 13.704 1.00 89.19 272 LEU A N 1
ATOM 2217 C CA . LEU A 1 272 ? -2.415 -0.904 12.480 1.00 89.19 272 LEU A CA 1
ATOM 2218 C C . LEU A 1 272 ? -2.316 -2.434 12.680 1.00 89.19 272 LEU A C 1
ATOM 2220 O O . LEU A 1 272 ? -2.906 -3.149 11.873 1.00 89.19 272 LEU A O 1
ATOM 2224 N N . PRO A 1 273 ? -1.700 -2.964 13.761 1.00 90.56 273 PRO A N 1
ATOM 2225 C CA . PRO A 1 273 ? -1.708 -4.405 14.036 1.00 90.56 273 PRO A CA 1
ATOM 2226 C C . PRO A 1 273 ? -3.114 -5.000 14.212 1.00 90.56 273 PRO A C 1
ATOM 2228 O O . PRO A 1 273 ? -3.305 -6.198 14.021 1.00 90.56 273 PRO A O 1
ATOM 2231 N N . ALA A 1 274 ? -4.109 -4.176 14.560 1.00 91.19 274 ALA A N 1
ATOM 2232 C CA . ALA A 1 274 ? -5.502 -4.587 14.711 1.00 91.19 274 ALA A CA 1
ATOM 2233 C C . ALA A 1 274 ? -6.195 -4.888 13.375 1.00 91.19 274 ALA A C 1
ATOM 2235 O O . ALA A 1 274 ? -7.219 -5.558 13.368 1.00 91.19 274 ALA A O 1
ATOM 2236 N N . ALA A 1 275 ? -5.631 -4.432 12.252 1.00 91.00 275 ALA A N 1
ATOM 2237 C CA . ALA A 1 275 ? -6.088 -4.818 10.919 1.00 91.00 275 ALA A CA 1
ATOM 2238 C C . ALA A 1 275 ? -5.602 -6.224 10.510 1.00 91.00 275 ALA A C 1
ATOM 2240 O O . ALA A 1 275 ? -5.957 -6.693 9.436 1.00 91.00 275 ALA A O 1
ATOM 2241 N N . GLY A 1 276 ? -4.786 -6.891 11.332 1.00 91.38 276 GLY A N 1
ATOM 2242 C CA . GLY A 1 276 ? -4.167 -8.177 11.020 1.00 91.38 276 GLY A CA 1
ATOM 2243 C C . GLY A 1 276 ? -2.701 -8.040 10.600 1.00 91.38 276 GLY A C 1
ATOM 2244 O O . GLY A 1 276 ? -2.250 -6.990 10.140 1.00 91.38 276 GLY A O 1
ATOM 2245 N N . ALA A 1 277 ? -1.936 -9.121 10.772 1.00 91.31 277 ALA A N 1
ATOM 2246 C CA . ALA A 1 277 ? -0.486 -9.115 10.555 1.00 91.31 277 ALA A CA 1
ATOM 2247 C C . ALA A 1 277 ? -0.103 -8.815 9.094 1.00 91.31 277 ALA A C 1
ATOM 2249 O O . ALA A 1 277 ? 0.811 -8.031 8.843 1.00 91.31 277 ALA A O 1
ATOM 2250 N N . ASP A 1 278 ? -0.828 -9.390 8.132 1.00 92.38 278 ASP A N 1
ATOM 2251 C CA . ASP A 1 278 ? -0.558 -9.175 6.708 1.00 92.38 278 ASP A CA 1
ATOM 2252 C C . ASP A 1 278 ? -0.887 -7.739 6.288 1.00 92.38 278 ASP A C 1
ATOM 2254 O O . ASP A 1 278 ? -0.094 -7.102 5.590 1.00 92.38 278 ASP A O 1
ATOM 2258 N N . TRP A 1 279 ? -2.003 -7.193 6.789 1.00 93.88 279 TRP A N 1
ATOM 2259 C CA . TRP A 1 279 ? -2.373 -5.789 6.608 1.00 93.88 279 TRP A CA 1
ATOM 2260 C C . TRP A 1 279 ? -1.339 -4.840 7.190 1.00 93.88 279 TRP A C 1
ATOM 2262 O O . TRP A 1 279 ? -0.984 -3.869 6.526 1.00 93.88 279 TRP A O 1
ATOM 2272 N N . GLN A 1 280 ? -0.826 -5.124 8.388 1.00 93.56 280 GLN A N 1
ATOM 2273 C CA . GLN A 1 280 ? 0.231 -4.323 8.990 1.00 93.56 280 GLN A CA 1
ATOM 2274 C C . GLN A 1 280 ? 1.458 -4.258 8.077 1.00 93.56 280 GLN A C 1
ATOM 2276 O O . GLN A 1 280 ? 1.919 -3.164 7.752 1.00 93.56 280 GLN A O 1
ATOM 2281 N N . LEU A 1 281 ? 1.942 -5.412 7.610 1.00 92.69 281 LEU A N 1
ATOM 2282 C CA . LEU A 1 281 ? 3.117 -5.482 6.745 1.00 92.69 281 LEU A CA 1
ATOM 2283 C C . LEU A 1 281 ? 2.925 -4.668 5.460 1.00 92.69 281 LEU A C 1
ATOM 2285 O O . LEU A 1 281 ? 3.774 -3.837 5.123 1.00 92.69 281 LEU A O 1
ATOM 2289 N N . VAL A 1 282 ? 1.821 -4.885 4.735 1.00 95.19 282 VAL A N 1
ATOM 2290 C CA . VAL A 1 282 ? 1.596 -4.175 3.466 1.00 95.19 282 VAL A CA 1
ATOM 2291 C C . VAL A 1 282 ? 1.314 -2.691 3.679 1.00 95.19 282 VAL A C 1
ATOM 2293 O O . VAL A 1 282 ? 1.777 -1.875 2.889 1.00 95.19 282 VAL A O 1
ATOM 2296 N N . ALA A 1 283 ? 0.595 -2.309 4.734 1.00 93.25 283 ALA A N 1
ATOM 2297 C CA . ALA A 1 283 ? 0.257 -0.915 4.988 1.00 93.25 283 ALA A CA 1
ATOM 2298 C C . ALA A 1 283 ? 1.479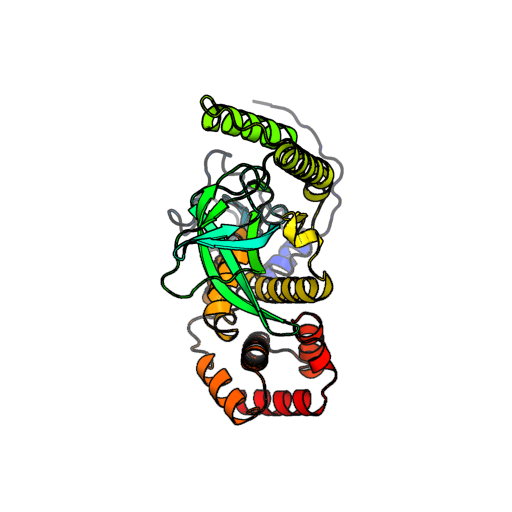 -0.103 5.430 1.00 93.25 283 ALA A C 1
ATOM 2300 O O . ALA A 1 283 ? 1.613 1.040 5.003 1.00 93.25 283 ALA A O 1
ATOM 2301 N N . GLU A 1 284 ? 2.399 -0.691 6.203 1.00 91.94 284 GLU A N 1
ATOM 2302 C CA . GLU A 1 284 ? 3.690 -0.065 6.514 1.00 91.94 284 GLU A CA 1
ATOM 2303 C C . GLU A 1 284 ? 4.496 0.198 5.235 1.00 91.94 284 GLU A C 1
ATOM 2305 O O . GLU A 1 284 ? 5.022 1.297 5.062 1.00 91.94 284 GLU A O 1
ATOM 2310 N N . LEU A 1 285 ? 4.545 -0.766 4.305 1.00 93.94 285 LEU A N 1
ATOM 2311 C CA . LEU A 1 285 ? 5.196 -0.583 3.004 1.00 93.94 285 LEU A CA 1
ATOM 2312 C C . LEU A 1 285 ? 4.514 0.521 2.178 1.00 93.94 285 LEU A C 1
ATOM 2314 O O . LEU A 1 285 ? 5.187 1.405 1.655 1.00 93.94 285 LEU A O 1
ATOM 2318 N N . LEU A 1 286 ? 3.184 0.488 2.071 1.00 93.56 286 LEU A N 1
ATOM 2319 C CA . LEU A 1 286 ? 2.397 1.428 1.264 1.00 93.56 286 LEU A CA 1
ATOM 2320 C C . LEU A 1 286 ? 2.227 2.815 1.907 1.00 93.56 286 LEU A C 1
ATOM 2322 O O . LEU A 1 286 ? 1.654 3.709 1.276 1.00 93.56 286 LEU A O 1
ATOM 2326 N N . ALA A 1 287 ? 2.697 3.004 3.142 1.00 88.62 287 ALA A N 1
ATOM 2327 C CA . ALA A 1 287 ? 2.725 4.304 3.798 1.00 88.62 287 ALA A CA 1
ATOM 2328 C C . ALA A 1 287 ? 3.803 5.229 3.211 1.00 88.62 287 ALA A C 1
ATOM 2330 O O . ALA A 1 287 ? 3.590 6.438 3.173 1.00 88.62 287 ALA A O 1
ATOM 2331 N N . GLY A 1 288 ? 4.920 4.677 2.729 1.00 86.00 288 GLY A N 1
ATOM 2332 C CA . GLY A 1 288 ? 6.098 5.456 2.336 1.00 86.00 288 GLY A CA 1
ATOM 2333 C C . GLY A 1 288 ? 6.950 5.895 3.534 1.00 86.00 288 GLY A C 1
ATOM 2334 O O . GLY A 1 288 ? 6.505 5.882 4.686 1.00 86.00 288 GLY A O 1
ATOM 2335 N N . GLU A 1 289 ? 8.195 6.273 3.268 1.00 84.12 289 GLU A N 1
ATOM 2336 C CA . GLU A 1 289 ? 9.212 6.567 4.287 1.00 84.12 289 GLU A CA 1
ATOM 2337 C C . GLU A 1 289 ? 8.878 7.838 5.080 1.00 84.12 289 GLU A C 1
ATOM 2339 O O . GLU A 1 289 ? 8.975 7.875 6.307 1.00 84.12 289 GLU A O 1
ATOM 2344 N N . SER A 1 290 ? 8.374 8.856 4.392 1.00 79.25 290 SER A N 1
ATOM 2345 C CA . SER A 1 290 ? 7.874 10.119 4.919 1.00 79.25 290 SER A CA 1
ATOM 2346 C C . SER A 1 290 ? 6.796 9.913 5.977 1.00 79.25 290 SER A C 1
ATOM 2348 O O . SER A 1 290 ? 6.861 10.490 7.065 1.00 79.25 290 SER A O 1
ATOM 2350 N N . ILE A 1 291 ? 5.795 9.075 5.692 1.00 81.31 291 ILE A N 1
ATOM 2351 C CA . ILE A 1 291 ? 4.712 8.804 6.643 1.00 81.31 291 ILE A CA 1
ATOM 2352 C C . ILE A 1 291 ? 5.214 7.943 7.802 1.00 81.31 291 ILE A C 1
ATOM 2354 O O . ILE A 1 291 ? 4.808 8.178 8.938 1.00 81.31 291 ILE A O 1
ATOM 2358 N N . GLN A 1 292 ? 6.122 6.993 7.560 1.00 82.88 292 GLN A N 1
ATOM 2359 C CA . GLN A 1 292 ? 6.768 6.245 8.643 1.00 82.88 292 GLN A CA 1
ATOM 2360 C C . GLN A 1 292 ? 7.534 7.180 9.591 1.00 82.88 292 GLN A C 1
ATOM 2362 O O . GLN A 1 292 ? 7.381 7.080 10.809 1.00 82.88 292 GLN A O 1
ATOM 2367 N N . ALA A 1 293 ? 8.294 8.139 9.060 1.00 75.94 293 ALA A N 1
ATOM 2368 C CA . ALA A 1 293 ? 8.990 9.138 9.866 1.00 75.94 293 ALA A CA 1
ATOM 2369 C C . ALA A 1 293 ? 8.010 10.011 10.671 1.00 75.94 293 ALA A C 1
ATOM 2371 O O . ALA A 1 293 ? 8.228 10.255 11.861 1.00 75.94 293 ALA A O 1
ATOM 2372 N N . GLN A 1 294 ? 6.899 10.436 10.058 1.00 75.88 294 GLN A N 1
ATOM 2373 C CA . GLN A 1 294 ? 5.847 11.192 10.746 1.00 75.88 294 GLN A CA 1
ATOM 2374 C C . GLN A 1 294 ? 5.169 10.382 11.852 1.00 75.88 294 GLN A C 1
ATOM 2376 O O . GLN A 1 294 ? 4.957 10.913 12.941 1.00 75.88 294 GLN A O 1
ATOM 2381 N N . HIS A 1 295 ? 4.879 9.103 11.608 1.00 79.31 295 HIS A N 1
ATOM 2382 C CA . HIS A 1 295 ? 4.334 8.199 12.615 1.00 79.31 295 HIS A CA 1
ATOM 2383 C C . HIS A 1 295 ? 5.255 8.128 13.836 1.00 79.31 295 HIS A C 1
ATOM 2385 O O . HIS A 1 295 ? 4.814 8.384 14.955 1.00 79.31 295 HIS A O 1
ATOM 2391 N N . LEU A 1 296 ? 6.546 7.851 13.625 1.00 74.94 296 LEU A N 1
ATOM 2392 C CA . LEU A 1 296 ? 7.532 7.767 14.706 1.00 74.94 296 LEU A CA 1
ATOM 2393 C C . LEU A 1 296 ? 7.631 9.080 15.494 1.00 74.94 296 LEU A C 1
ATOM 2395 O O . LEU A 1 296 ? 7.678 9.064 16.725 1.00 74.94 296 LEU A O 1
ATOM 2399 N N . ALA A 1 297 ? 7.602 10.222 14.802 1.00 69.19 297 ALA A N 1
ATOM 2400 C CA . ALA A 1 297 ? 7.605 11.533 15.441 1.00 69.19 297 ALA A CA 1
ATOM 2401 C C . ALA A 1 297 ? 6.331 11.788 16.267 1.00 69.19 297 ALA A C 1
ATOM 2403 O O . ALA A 1 297 ? 6.416 12.280 17.394 1.00 69.19 297 ALA A O 1
ATOM 2404 N N . ALA A 1 298 ? 5.157 11.434 15.737 1.00 71.50 298 ALA A N 1
ATOM 2405 C CA . ALA A 1 298 ? 3.876 11.585 16.421 1.00 71.50 298 ALA A CA 1
ATOM 2406 C C . ALA A 1 298 ? 3.781 10.679 17.656 1.00 71.50 298 ALA A C 1
ATOM 2408 O O . ALA A 1 298 ? 3.316 11.113 18.710 1.00 71.50 298 ALA A O 1
ATOM 2409 N N . VAL A 1 299 ? 4.274 9.444 17.553 1.00 72.75 299 VAL A N 1
ATOM 2410 C CA . VAL A 1 299 ? 4.353 8.504 18.674 1.00 72.75 299 VAL A CA 1
ATOM 2411 C C . VAL A 1 299 ? 5.263 9.042 19.777 1.00 72.75 299 VAL A C 1
ATOM 2413 O O . VAL A 1 299 ? 4.829 9.132 20.923 1.00 72.75 299 VAL A O 1
ATOM 2416 N N . ALA A 1 300 ? 6.476 9.481 19.435 1.00 68.81 300 ALA A N 1
ATOM 2417 C CA . ALA A 1 300 ? 7.406 10.052 20.408 1.00 68.81 300 ALA A CA 1
ATOM 2418 C C . ALA A 1 300 ? 6.854 11.331 21.069 1.00 68.81 300 ALA A C 1
ATOM 2420 O O . ALA A 1 300 ? 7.157 11.623 22.223 1.00 68.81 300 ALA A O 1
ATOM 2421 N N . ALA A 1 301 ? 6.045 12.117 20.349 1.00 66.31 301 ALA A N 1
ATOM 2422 C CA . ALA A 1 301 ? 5.382 13.294 20.904 1.00 66.31 301 ALA A CA 1
ATOM 2423 C C . ALA A 1 301 ? 4.271 12.932 21.903 1.00 66.31 301 ALA A C 1
ATOM 2425 O O . ALA A 1 301 ? 4.141 13.608 22.922 1.00 66.31 301 ALA A O 1
ATOM 2426 N N . LYS A 1 302 ? 3.495 11.873 21.638 1.00 68.31 302 LYS A N 1
ATOM 2427 C CA . LYS A 1 302 ? 2.491 11.363 22.584 1.00 68.31 302 LYS A CA 1
ATOM 2428 C C . LYS A 1 302 ? 3.149 10.845 23.857 1.00 68.31 302 LYS A C 1
ATOM 2430 O O . LYS A 1 302 ? 2.779 11.290 24.933 1.00 68.31 302 LYS A O 1
ATOM 2435 N N . GLU A 1 303 ? 4.180 10.011 23.733 1.00 68.25 303 GLU A N 1
ATOM 2436 C CA . GLU A 1 303 ? 4.904 9.453 24.887 1.00 68.25 303 GLU A CA 1
ATOM 2437 C C . GLU A 1 303 ? 5.591 10.524 25.745 1.00 68.25 303 GLU A C 1
ATOM 2439 O O . GLU A 1 303 ? 5.704 10.371 26.954 1.00 68.25 303 GLU A O 1
ATOM 2444 N N . ALA A 1 304 ? 6.023 11.637 25.146 1.00 65.06 304 ALA A N 1
ATOM 2445 C CA . ALA A 1 304 ? 6.586 12.755 25.901 1.00 65.06 304 ALA A CA 1
ATOM 2446 C C . ALA A 1 304 ? 5.529 13.554 26.693 1.00 65.06 304 ALA A C 1
ATOM 2448 O O . ALA A 1 304 ? 5.870 14.185 27.692 1.00 65.06 304 ALA A O 1
ATOM 2449 N N . ASN A 1 305 ? 4.271 13.562 26.239 1.00 60.97 305 ASN A N 1
ATOM 2450 C CA . ASN A 1 305 ? 3.168 14.294 26.874 1.00 60.97 305 ASN A CA 1
ATOM 2451 C C . ASN A 1 305 ? 2.390 13.427 27.879 1.00 60.97 305 ASN A C 1
ATOM 2453 O O . ASN A 1 305 ? 1.921 13.931 28.898 1.00 60.97 305 ASN A O 1
ATOM 2457 N N . GLU A 1 306 ? 2.255 12.134 27.592 1.00 60.81 306 GLU A N 1
ATOM 2458 C CA . GLU A 1 306 ? 1.641 11.119 28.448 1.00 60.81 306 GLU A CA 1
ATOM 2459 C C . GLU A 1 306 ? 2.718 10.560 29.388 1.00 60.81 306 GLU A C 1
ATOM 2461 O O . GLU A 1 306 ? 3.266 9.485 29.171 1.00 60.81 306 GLU A O 1
ATOM 2466 N N . GLY A 1 307 ? 3.085 11.318 30.426 1.00 52.03 307 GLY A N 1
ATOM 2467 C CA . GLY A 1 307 ? 3.992 10.803 31.455 1.00 52.03 307 GLY A CA 1
ATOM 2468 C C . GLY A 1 307 ? 3.417 9.536 32.098 1.00 52.03 307 GLY A C 1
ATOM 2469 O O . GLY A 1 307 ? 2.281 9.595 32.560 1.00 52.03 307 GLY A O 1
ATOM 2470 N N . ASP A 1 308 ? 4.192 8.438 32.075 1.00 45.00 308 ASP A N 1
ATOM 2471 C CA . ASP A 1 308 ? 4.124 7.119 32.763 1.00 45.00 308 ASP A CA 1
ATOM 2472 C C . ASP A 1 308 ? 2.760 6.582 33.256 1.00 45.00 308 ASP A C 1
ATOM 2474 O O . ASP A 1 308 ? 2.665 5.736 34.147 1.00 45.00 308 ASP A O 1
ATOM 2478 N N . THR A 1 309 ? 1.667 7.053 32.672 1.00 45.44 309 THR A N 1
ATOM 2479 C CA . THR A 1 309 ? 0.323 6.572 32.937 1.00 45.44 309 THR A CA 1
ATOM 2480 C C . THR A 1 309 ? 0.166 5.337 32.078 1.00 45.44 309 THR A C 1
ATOM 2482 O O . THR A 1 309 ? 0.007 5.407 30.862 1.00 45.44 309 THR A O 1
ATOM 2485 N N . ALA A 1 310 ? 0.304 4.183 32.730 1.00 44.97 310 ALA A N 1
ATOM 2486 C CA . ALA A 1 310 ? -0.007 2.880 32.172 1.00 44.97 310 ALA A CA 1
ATOM 2487 C C . ALA A 1 310 ? -1.513 2.812 31.884 1.00 44.97 310 ALA A C 1
ATOM 2489 O O . ALA A 1 310 ? -2.280 2.199 32.625 1.00 44.97 310 ALA A O 1
ATOM 2490 N N . ASP A 1 311 ? -1.941 3.503 30.832 1.00 52.50 311 ASP A N 1
ATOM 2491 C CA . ASP A 1 311 ? -3.276 3.369 30.286 1.00 52.50 311 ASP A CA 1
ATOM 2492 C C . ASP A 1 311 ? -3.425 1.907 29.867 1.00 52.50 311 ASP A C 1
ATOM 2494 O O . ASP A 1 311 ? -2.591 1.368 29.129 1.00 52.50 311 ASP A O 1
ATOM 2498 N N . VAL A 1 312 ? -4.442 1.235 30.406 1.00 53.84 312 VAL A N 1
ATOM 2499 C CA . VAL A 1 312 ? -4.718 -0.176 30.128 1.00 53.84 312 VAL A CA 1
ATOM 2500 C C . VAL A 1 312 ? -5.157 -0.274 28.671 1.00 53.84 312 VAL A C 1
ATOM 2502 O O . VAL A 1 312 ? -6.335 -0.184 28.337 1.00 53.84 312 VAL A O 1
ATOM 2505 N N . ARG A 1 313 ? -4.182 -0.404 27.771 1.00 68.12 313 ARG A N 1
ATOM 2506 C CA . ARG A 1 313 ? -4.429 -0.583 26.344 1.00 68.12 313 ARG A CA 1
ATOM 2507 C C . ARG A 1 313 ? -4.910 -2.007 26.123 1.00 68.12 313 ARG A C 1
ATOM 2509 O O . ARG A 1 313 ? -4.206 -2.970 26.414 1.00 68.12 313 ARG A O 1
ATOM 2516 N N . ILE A 1 314 ? -6.130 -2.130 25.616 1.00 77.88 314 ILE A N 1
ATOM 2517 C CA . ILE A 1 314 ? -6.689 -3.419 25.221 1.00 77.88 314 ILE A CA 1
ATOM 2518 C C . ILE A 1 314 ? -5.924 -3.895 23.989 1.00 77.88 314 ILE A C 1
ATOM 2520 O O . ILE A 1 314 ? -5.899 -3.221 22.959 1.00 77.88 314 ILE A O 1
ATOM 2524 N N . GLU A 1 315 ? -5.284 -5.054 24.111 1.00 85.38 315 GLU A N 1
ATOM 2525 C CA . GLU A 1 315 ? -4.509 -5.651 23.029 1.00 85.38 315 GLU A CA 1
ATOM 2526 C C . GLU A 1 315 ? -5.407 -5.959 21.816 1.00 85.38 315 GLU A C 1
ATOM 2528 O O . GLU A 1 315 ? -6.473 -6.563 21.985 1.00 85.38 315 GLU A O 1
ATOM 2533 N N . PRO A 1 316 ? -4.981 -5.639 20.579 1.00 86.38 316 PRO A N 1
ATOM 2534 C CA . PRO A 1 316 ? -5.768 -5.900 19.374 1.00 86.38 316 PRO A CA 1
ATOM 2535 C C . PRO A 1 316 ? -6.252 -7.346 19.225 1.00 86.38 316 PRO A C 1
ATOM 2537 O O . PRO A 1 316 ? -7.367 -7.585 18.771 1.00 86.38 316 PRO A O 1
ATOM 2540 N N . ARG A 1 317 ? -5.445 -8.318 19.670 1.00 88.06 317 ARG A N 1
ATOM 2541 C CA . ARG A 1 317 ? -5.808 -9.745 19.649 1.00 88.06 317 ARG A CA 1
ATOM 2542 C C . ARG A 1 317 ? -7.007 -10.070 20.536 1.00 88.06 317 ARG A C 1
ATOM 2544 O O . ARG A 1 317 ? -7.782 -10.963 20.212 1.00 88.06 317 ARG A O 1
ATOM 2551 N N . GLU A 1 318 ? -7.155 -9.367 21.656 1.00 90.12 318 GLU A N 1
ATOM 2552 C CA . GLU A 1 318 ? -8.296 -9.555 22.552 1.00 90.12 318 GLU A CA 1
ATOM 2553 C C . GLU A 1 318 ? -9.568 -8.947 21.952 1.00 90.12 318 GLU A C 1
ATOM 2555 O O . GLU A 1 318 ? -10.635 -9.554 22.036 1.00 90.12 318 GLU A O 1
ATOM 2560 N N . ILE A 1 319 ? -9.446 -7.792 21.286 1.00 91.38 319 ILE A N 1
ATOM 2561 C CA . ILE A 1 319 ? -10.542 -7.178 20.519 1.00 91.38 319 ILE A CA 1
ATOM 2562 C C . ILE A 1 319 ? -11.013 -8.148 19.431 1.00 91.38 319 ILE A C 1
ATOM 2564 O O . ILE A 1 319 ? -12.204 -8.450 19.358 1.00 91.38 319 ILE A O 1
ATOM 2568 N N . GLU A 1 320 ? -10.084 -8.686 18.638 1.00 92.50 320 GLU A N 1
ATOM 2569 C CA . GLU A 1 320 ? -10.393 -9.623 17.556 1.00 92.50 320 GLU A CA 1
ATOM 2570 C C . GLU A 1 320 ? -11.085 -10.884 18.088 1.00 92.50 320 GLU A C 1
ATOM 2572 O O . GLU A 1 320 ? -12.135 -11.280 17.580 1.00 92.50 320 GLU A O 1
ATOM 2577 N N . ARG A 1 321 ? -10.540 -11.490 19.155 1.00 92.75 321 ARG A N 1
ATOM 2578 C CA . ARG A 1 321 ? -11.110 -12.690 19.782 1.00 92.75 321 ARG A CA 1
ATOM 2579 C C . ARG A 1 321 ? -12.568 -12.470 20.185 1.00 92.75 321 ARG A C 1
ATOM 2581 O O . ARG A 1 321 ? -13.427 -13.271 19.825 1.00 92.75 321 ARG A O 1
ATOM 2588 N N . ARG A 1 322 ? -12.859 -11.378 20.898 1.00 93.44 322 ARG A N 1
ATOM 2589 C CA . ARG A 1 322 ? -14.226 -11.084 21.353 1.00 93.44 322 ARG A CA 1
ATOM 2590 C C . ARG A 1 322 ? -15.159 -10.704 20.199 1.00 93.44 322 ARG A C 1
ATOM 2592 O O . ARG A 1 322 ? -16.340 -11.044 20.247 1.00 93.44 322 ARG A O 1
ATOM 2599 N N . LEU A 1 323 ? -14.659 -10.029 19.158 1.00 93.12 323 LEU A N 1
ATOM 2600 C CA . LEU A 1 323 ? -15.450 -9.741 17.956 1.00 93.12 323 LEU A CA 1
ATOM 2601 C C . LEU A 1 323 ? -15.826 -11.025 17.214 1.00 93.12 323 LEU A C 1
ATOM 2603 O O . LEU A 1 323 ? -16.988 -11.171 16.851 1.00 93.12 323 LEU A O 1
ATOM 2607 N N . ARG A 1 324 ? -14.898 -11.977 17.052 1.00 93.31 324 ARG A N 1
ATOM 2608 C CA . ARG A 1 324 ? -15.184 -13.288 16.437 1.00 93.31 324 ARG A CA 1
ATOM 2609 C C . ARG A 1 324 ? -16.232 -14.081 17.215 1.00 93.31 324 ARG A C 1
ATOM 2611 O O . ARG A 1 324 ? -17.059 -14.752 16.610 1.00 93.31 324 ARG A O 1
ATOM 2618 N N . GLU A 1 325 ? -16.217 -13.996 18.543 1.00 92.25 325 GLU A N 1
ATOM 2619 C CA . GLU A 1 325 ? -17.225 -14.644 19.394 1.00 92.25 325 GLU A CA 1
ATOM 2620 C C . GLU A 1 325 ? -18.620 -14.019 19.218 1.00 92.25 325 GLU A C 1
ATOM 2622 O O . GLU A 1 325 ? -19.620 -14.737 19.219 1.00 92.25 325 GLU A O 1
ATOM 2627 N N . ARG A 1 326 ? -18.699 -12.692 19.039 1.00 92.88 326 ARG A N 1
ATOM 2628 C CA . ARG A 1 326 ? -19.969 -11.956 18.908 1.00 92.88 326 ARG A CA 1
ATOM 2629 C C . ARG A 1 326 ? -20.523 -11.937 17.479 1.00 92.88 326 ARG A C 1
ATOM 2631 O O . ARG A 1 326 ? -21.737 -11.927 17.309 1.00 92.88 326 ARG A O 1
ATOM 2638 N N . LEU A 1 327 ? -19.649 -11.926 16.475 1.00 91.88 327 LEU A N 1
ATOM 2639 C CA . LEU A 1 327 ? -19.954 -11.785 15.046 1.00 91.88 327 LEU A CA 1
ATOM 2640 C C . LEU A 1 327 ? -19.391 -12.976 14.249 1.00 91.88 327 LEU A C 1
ATOM 2642 O O . LEU A 1 327 ? -18.649 -12.810 13.283 1.00 91.88 327 LEU A O 1
ATOM 2646 N N . PHE A 1 328 ? -19.710 -14.193 14.693 1.00 88.81 328 PHE A N 1
ATOM 2647 C CA . PHE A 1 328 ? -19.146 -15.445 14.164 1.00 88.81 328 PHE A CA 1
ATOM 2648 C C . PHE A 1 328 ? -19.508 -15.741 12.698 1.00 88.81 328 PHE A C 1
ATOM 2650 O O . PHE A 1 328 ? -18.911 -16.622 12.082 1.00 88.81 328 PHE A O 1
ATOM 2657 N N . ASP A 1 329 ? -20.517 -15.060 12.159 1.00 91.62 329 ASP A N 1
ATOM 2658 C CA . ASP A 1 329 ? -21.020 -15.208 10.795 1.00 91.62 329 ASP A CA 1
ATOM 2659 C C . ASP A 1 329 ? -20.280 -14.326 9.777 1.00 91.62 329 ASP A C 1
ATOM 2661 O O . ASP A 1 329 ? -20.533 -14.430 8.575 1.00 91.62 329 ASP A O 1
ATOM 2665 N N . ARG A 1 330 ? -19.365 -13.466 10.241 1.00 91.94 330 ARG A N 1
ATOM 2666 C CA . ARG A 1 330 ? -18.624 -12.524 9.398 1.00 91.94 330 ARG A CA 1
ATOM 2667 C C . ARG A 1 330 ? -17.366 -13.137 8.802 1.00 91.94 330 ARG A C 1
ATOM 2669 O O . ARG A 1 330 ? -16.714 -13.994 9.393 1.00 91.94 330 ARG A O 1
ATOM 2676 N N . GLU A 1 331 ? -17.012 -12.641 7.622 1.00 92.62 331 GLU A N 1
ATOM 2677 C CA . GLU A 1 331 ? -15.769 -13.002 6.941 1.00 92.62 331 GLU A CA 1
ATOM 2678 C C . GLU A 1 331 ? -14.548 -12.478 7.717 1.00 92.62 331 GLU A C 1
ATOM 2680 O O . GLU A 1 331 ? -14.615 -11.428 8.362 1.00 92.62 331 GLU A O 1
ATOM 2685 N N . ASP A 1 332 ? -13.407 -13.168 7.609 1.00 91.94 332 ASP A N 1
ATOM 2686 C CA . ASP A 1 332 ? -12.169 -12.795 8.314 1.00 91.94 332 ASP A CA 1
ATOM 2687 C C . ASP A 1 332 ? -11.756 -11.339 8.044 1.00 91.94 332 ASP A C 1
ATOM 2689 O O . ASP A 1 332 ? -11.398 -10.606 8.962 1.00 91.94 332 ASP A O 1
ATOM 2693 N N . GLU A 1 333 ? -11.890 -10.876 6.800 1.00 93.06 333 GLU A N 1
ATOM 2694 C CA . GLU A 1 333 ? -11.548 -9.501 6.426 1.00 93.06 333 GLU A CA 1
ATOM 2695 C C . GLU A 1 333 ? -12.503 -8.452 6.997 1.00 93.06 333 GLU A C 1
ATOM 2697 O O . GLU A 1 333 ? -12.087 -7.333 7.310 1.00 93.06 333 GLU A O 1
ATOM 2702 N N . GLN A 1 334 ? -13.777 -8.805 7.178 1.00 94.56 334 GLN A N 1
ATOM 2703 C CA . GLN A 1 334 ? -14.718 -7.938 7.879 1.00 94.56 334 GLN A CA 1
ATOM 2704 C C . GLN A 1 334 ? -14.328 -7.852 9.355 1.00 94.56 334 GLN A C 1
ATOM 2706 O O . GLN A 1 334 ? -14.275 -6.756 9.905 1.00 94.56 334 GLN A O 1
ATOM 2711 N N . ILE A 1 335 ? -13.964 -8.973 9.986 1.00 95.00 335 ILE A N 1
ATOM 2712 C CA . ILE A 1 335 ? -13.472 -8.985 11.370 1.00 95.00 335 ILE A CA 1
ATOM 2713 C C . ILE A 1 335 ? -12.194 -8.150 11.522 1.00 95.00 335 ILE A C 1
ATOM 2715 O O . ILE A 1 335 ? -12.108 -7.357 12.460 1.00 95.00 335 ILE A O 1
ATOM 2719 N N . HIS A 1 336 ? -11.230 -8.260 10.606 1.00 94.31 336 HIS A N 1
ATOM 2720 C CA . HIS A 1 336 ? -10.014 -7.440 10.605 1.00 94.31 336 HIS A CA 1
ATOM 2721 C C . HIS A 1 336 ? -10.330 -5.939 10.521 1.00 94.31 336 HIS A C 1
ATOM 2723 O O . HIS A 1 336 ? -9.823 -5.151 11.323 1.00 94.31 336 HIS A O 1
ATOM 2729 N N . LEU A 1 337 ? -11.221 -5.535 9.606 1.00 95.00 337 LEU A N 1
ATOM 2730 C CA . LEU A 1 337 ? -11.684 -4.148 9.518 1.00 95.00 337 LEU A CA 1
ATOM 2731 C C . LEU A 1 337 ? -12.333 -3.693 10.831 1.00 95.00 337 LEU A C 1
ATOM 2733 O O . LEU A 1 337 ? -11.997 -2.631 11.350 1.00 95.00 337 LEU A O 1
ATOM 2737 N N . LEU A 1 338 ? -13.264 -4.478 11.373 1.00 95.44 338 LEU A N 1
ATOM 2738 C CA . LEU A 1 338 ? -13.986 -4.130 12.597 1.00 95.44 338 LEU A CA 1
ATOM 2739 C C . LEU A 1 338 ? -13.040 -4.004 13.793 1.00 95.44 338 LEU A C 1
ATOM 2741 O O . LEU A 1 338 ? -13.150 -3.053 14.566 1.00 95.44 338 LEU A O 1
ATOM 2745 N N . THR A 1 339 ? -12.069 -4.908 13.903 1.00 95.25 339 THR A N 1
ATOM 2746 C CA . THR A 1 339 ? -11.029 -4.882 14.938 1.00 95.25 339 THR A CA 1
ATOM 2747 C C . THR A 1 339 ? -10.199 -3.602 14.826 1.00 95.25 339 THR A C 1
ATOM 2749 O O . THR A 1 339 ? -10.021 -2.895 15.821 1.00 95.25 339 THR A O 1
ATOM 2752 N N . PHE A 1 340 ? -9.776 -3.238 13.611 1.00 94.94 340 PHE A N 1
ATOM 2753 C CA . PHE A 1 340 ? -9.080 -1.979 13.345 1.00 94.94 340 PHE A CA 1
ATOM 2754 C C . PHE A 1 340 ? -9.909 -0.747 13.728 1.00 94.94 340 PHE A C 1
ATOM 2756 O O . PHE A 1 340 ? -9.398 0.164 14.390 1.00 94.94 340 PHE A O 1
ATOM 2763 N N . LEU A 1 341 ? -11.184 -0.705 13.334 1.00 93.81 341 LEU A N 1
ATOM 2764 C CA . LEU A 1 341 ? -12.064 0.430 13.607 1.00 93.81 341 LEU A CA 1
ATOM 2765 C C . LEU A 1 341 ? -12.345 0.584 15.100 1.00 93.81 341 LEU A C 1
ATOM 2767 O O . LEU A 1 341 ? -12.267 1.698 15.613 1.00 93.81 341 LEU A O 1
ATOM 2771 N N . VAL A 1 342 ? -12.609 -0.511 15.812 1.00 92.88 342 VAL A N 1
ATOM 2772 C CA . VAL A 1 342 ? -12.824 -0.484 17.263 1.00 92.88 342 VAL A CA 1
ATOM 2773 C C . VAL A 1 342 ? -11.560 -0.037 17.995 1.00 92.88 342 VAL A C 1
ATOM 2775 O O . VAL A 1 342 ? -11.631 0.891 18.801 1.00 92.88 342 VAL A O 1
ATOM 2778 N N . ALA A 1 343 ? -10.400 -0.621 17.679 1.00 91.75 343 ALA A N 1
ATOM 2779 C CA . ALA A 1 343 ? -9.129 -0.219 18.284 1.00 91.75 343 ALA A CA 1
ATOM 2780 C C . ALA A 1 343 ? -8.844 1.276 18.052 1.00 91.75 343 ALA A C 1
ATOM 2782 O O . ALA A 1 343 ? -8.448 1.995 18.969 1.00 91.75 343 ALA A O 1
ATOM 2783 N N . THR A 1 344 ? -9.106 1.764 16.837 1.00 90.50 344 THR A N 1
ATOM 2784 C CA . THR A 1 344 ? -8.917 3.176 16.482 1.00 90.50 344 THR A CA 1
ATOM 2785 C C . THR A 1 344 ? -9.910 4.091 17.188 1.00 90.50 344 THR A C 1
ATOM 2787 O O . THR A 1 344 ? -9.516 5.157 17.656 1.00 90.50 344 THR A O 1
ATOM 2790 N N . PHE A 1 345 ? -11.170 3.681 17.325 1.00 90.00 345 PHE A N 1
ATOM 2791 C CA . PHE A 1 345 ? -12.180 4.454 18.042 1.00 90.00 345 PHE A CA 1
ATOM 2792 C C . PHE A 1 345 ? -11.829 4.623 19.525 1.00 90.00 345 PHE A C 1
ATOM 2794 O O . PHE A 1 345 ? -11.931 5.732 20.054 1.00 90.00 345 PHE A O 1
ATOM 2801 N N . ILE A 1 346 ? -11.373 3.547 20.176 1.00 87.62 346 ILE A N 1
ATOM 2802 C CA . ILE A 1 346 ? -10.928 3.571 21.576 1.00 87.62 346 ILE A CA 1
ATOM 2803 C C . ILE A 1 346 ? -9.754 4.550 21.741 1.00 87.62 346 ILE A C 1
ATOM 2805 O O . ILE A 1 346 ? -9.775 5.371 22.654 1.00 87.62 346 ILE A O 1
ATOM 2809 N N . GLU A 1 347 ? -8.780 4.542 20.821 1.00 84.88 347 GLU A N 1
ATOM 2810 C CA . GLU A 1 347 ? -7.636 5.469 20.870 1.00 84.88 347 GLU A CA 1
ATOM 2811 C C . GLU A 1 347 ? -8.016 6.935 20.551 1.00 84.88 347 GLU A C 1
ATOM 2813 O O . GLU A 1 347 ? -7.319 7.873 20.946 1.00 84.88 347 GLU A O 1
ATOM 2818 N N . GLU A 1 348 ? -9.090 7.166 19.790 1.00 82.00 348 GLU A N 1
ATOM 2819 C CA . GLU A 1 348 ? -9.528 8.502 19.357 1.00 82.00 348 GLU A CA 1
ATOM 2820 C C . GLU A 1 348 ? -10.540 9.155 20.318 1.00 82.00 348 GLU A C 1
ATOM 2822 O O . GLU A 1 348 ? -10.666 10.378 20.312 1.00 82.00 348 GLU A O 1
ATOM 2827 N N . SER A 1 349 ? -11.225 8.377 21.170 1.00 68.31 349 SER A N 1
ATOM 2828 C CA . SER A 1 349 ? -12.254 8.859 22.114 1.00 68.31 349 SER A CA 1
ATOM 2829 C C . SER A 1 349 ? -13.335 9.734 21.445 1.00 68.31 349 SER A C 1
ATOM 2831 O O . SER A 1 349 ? -13.662 10.837 21.898 1.00 68.31 349 SER A O 1
ATOM 2833 N N . GLY A 1 350 ? -13.896 9.259 20.327 1.00 65.00 350 GLY A N 1
ATOM 2834 C CA . GLY A 1 350 ? -14.886 10.001 19.538 1.00 65.00 350 GLY A CA 1
ATOM 2835 C C . GLY A 1 350 ? -16.233 10.193 20.255 1.00 65.00 350 GLY A C 1
ATOM 2836 O O . GLY A 1 350 ? -16.774 9.270 20.853 1.00 65.00 350 GLY A O 1
ATOM 2837 N N . ARG A 1 351 ? -16.835 11.391 20.151 1.00 67.56 351 ARG A N 1
ATOM 2838 C CA . ARG A 1 351 ? -18.121 11.725 20.814 1.00 67.56 351 ARG A CA 1
ATOM 2839 C C . ARG A 1 351 ? -19.378 11.199 20.098 1.00 67.56 351 ARG A C 1
ATOM 2841 O O . ARG A 1 351 ? -20.474 11.350 20.628 1.00 67.56 351 ARG A O 1
ATOM 2848 N N . ASN A 1 352 ? -19.249 10.599 18.913 1.00 82.88 352 ASN A N 1
ATOM 2849 C CA . ASN A 1 352 ? -20.370 10.016 18.167 1.00 82.88 352 ASN A CA 1
ATOM 2850 C C . ASN A 1 352 ? -19.914 8.764 17.404 1.00 82.88 352 ASN A C 1
ATOM 2852 O O . ASN A 1 352 ? -19.407 8.866 16.287 1.00 82.88 352 ASN A O 1
ATOM 2856 N N . GLN A 1 353 ? -20.067 7.600 18.039 1.00 84.00 353 GLN A N 1
ATOM 2857 C CA . GLN A 1 353 ? -19.560 6.329 17.525 1.00 84.00 353 GLN A CA 1
ATOM 2858 C C . GLN A 1 353 ? -20.178 5.946 16.181 1.00 84.00 353 GLN A C 1
ATOM 2860 O O . GLN A 1 353 ? -19.446 5.617 15.258 1.00 84.00 353 GLN A O 1
ATOM 2865 N N . ASP A 1 354 ? -21.498 6.022 16.045 1.00 86.38 354 ASP A N 1
ATOM 2866 C CA . ASP A 1 354 ? -22.197 5.601 14.830 1.00 86.38 354 ASP A CA 1
ATOM 2867 C C . ASP A 1 354 ? -21.777 6.405 13.606 1.00 86.38 354 ASP A C 1
ATOM 2869 O O . ASP A 1 354 ? -21.393 5.837 12.586 1.00 86.38 354 ASP A O 1
ATOM 2873 N N . LEU A 1 355 ? -21.810 7.737 13.721 1.00 88.38 355 LEU A N 1
ATOM 2874 C CA . LEU A 1 355 ? -21.417 8.615 12.625 1.00 88.38 355 LEU A CA 1
ATOM 2875 C C . LEU A 1 355 ? -19.950 8.381 12.250 1.00 88.38 355 LEU A C 1
ATOM 2877 O O . LEU A 1 355 ? -19.610 8.365 11.068 1.00 88.38 355 LEU A O 1
ATOM 2881 N N . TRP A 1 356 ? -19.092 8.181 13.253 1.00 89.94 356 TRP A N 1
ATOM 2882 C CA . TRP A 1 356 ? -17.679 7.884 13.048 1.00 89.94 356 TRP A CA 1
ATOM 2883 C C . TRP A 1 356 ? -17.497 6.544 12.317 1.00 89.94 356 TRP A C 1
ATOM 2885 O O . TRP A 1 356 ? -16.823 6.498 11.290 1.00 89.94 356 TRP A O 1
ATOM 2895 N N . MET A 1 357 ? -18.165 5.477 12.765 1.00 90.38 357 MET A N 1
ATOM 2896 C CA . MET A 1 357 ? -18.105 4.148 12.145 1.00 90.38 357 MET A CA 1
ATOM 2897 C C . MET A 1 357 ? -18.618 4.179 10.702 1.00 90.38 357 MET A C 1
ATOM 2899 O O . MET A 1 357 ? -17.930 3.714 9.798 1.00 90.38 357 MET A O 1
ATOM 2903 N N . GLN A 1 358 ? -19.774 4.803 10.453 1.00 90.44 358 GLN A N 1
ATOM 2904 C CA . GLN A 1 358 ? -20.339 4.952 9.107 1.00 90.44 358 GLN A CA 1
ATOM 2905 C C . GLN A 1 358 ? -19.389 5.692 8.157 1.00 90.44 358 GLN A C 1
ATOM 2907 O O . GLN A 1 358 ? -19.220 5.290 7.004 1.00 90.44 358 GLN A O 1
ATOM 2912 N N . GLN A 1 359 ? -18.736 6.761 8.625 1.00 90.19 359 GLN A N 1
ATOM 2913 C CA . GLN A 1 359 ? -17.750 7.492 7.825 1.00 90.19 359 GLN A CA 1
ATOM 2914 C C . GLN A 1 359 ? -16.548 6.621 7.441 1.00 90.19 359 GLN A C 1
ATOM 2916 O O . GLN A 1 359 ? -16.072 6.722 6.307 1.00 90.19 359 GLN A O 1
ATOM 2921 N N . HIS A 1 360 ? -16.078 5.752 8.338 1.00 91.38 360 HIS A N 1
ATOM 2922 C CA . HIS A 1 360 ? -14.967 4.843 8.042 1.00 91.38 360 HIS A CA 1
ATOM 2923 C C . HIS A 1 360 ? -15.384 3.641 7.194 1.00 91.38 360 HIS A C 1
ATOM 2925 O O . HIS A 1 360 ? -14.639 3.272 6.287 1.00 91.38 360 HIS A O 1
ATOM 2931 N N . PHE A 1 361 ? -16.596 3.102 7.360 1.00 94.00 361 PHE A N 1
ATOM 2932 C CA . PHE A 1 361 ? -17.116 2.060 6.466 1.00 94.00 361 PHE A CA 1
ATOM 2933 C C . PHE A 1 361 ? -17.157 2.532 5.009 1.00 94.00 361 PHE A C 1
ATOM 2935 O O . PHE A 1 361 ? -16.665 1.823 4.132 1.00 94.00 361 PHE A O 1
ATOM 2942 N N . ARG A 1 362 ? -17.590 3.775 4.745 1.00 91.06 362 ARG A N 1
ATOM 2943 C CA . ARG A 1 362 ? -17.557 4.389 3.395 1.00 91.06 362 ARG A CA 1
ATOM 2944 C C . ARG A 1 362 ? -16.169 4.437 2.758 1.00 91.06 362 ARG A C 1
ATOM 2946 O O . ARG A 1 362 ? -16.057 4.524 1.532 1.00 91.06 362 ARG A O 1
ATOM 2953 N N . ARG A 1 363 ? -15.123 4.464 3.583 1.00 90.81 363 ARG A N 1
ATOM 2954 C CA . ARG A 1 363 ? -13.717 4.505 3.163 1.00 90.81 363 ARG A CA 1
ATOM 2955 C C . ARG A 1 363 ? -13.067 3.121 3.147 1.00 90.81 363 ARG A C 1
ATOM 2957 O O . ARG A 1 363 ? -11.913 3.024 2.749 1.00 90.81 363 ARG A O 1
ATOM 2964 N N . SER A 1 364 ? -13.780 2.078 3.558 1.00 92.94 364 SER A N 1
ATOM 2965 C CA . SER A 1 364 ? -13.285 0.705 3.613 1.00 92.94 364 SER A CA 1
ATOM 2966 C C . SER A 1 364 ? -13.565 -0.076 2.321 1.00 92.94 364 SER A C 1
ATOM 2968 O O . SER A 1 364 ? -14.161 0.442 1.372 1.00 92.94 364 SER A O 1
ATOM 2970 N N . GLN A 1 365 ? -13.156 -1.348 2.298 1.00 92.31 365 GLN A N 1
ATOM 2971 C CA . GLN A 1 365 ? -13.520 -2.288 1.234 1.00 92.31 365 GLN A CA 1
ATOM 2972 C C . GLN A 1 365 ? -14.974 -2.784 1.314 1.00 92.31 365 GLN A C 1
ATOM 2974 O O . GLN A 1 365 ? -15.452 -3.352 0.335 1.00 92.31 365 GLN A O 1
ATOM 2979 N N . PHE A 1 366 ? -15.673 -2.513 2.424 1.00 93.75 366 PHE A N 1
ATOM 2980 C CA . PHE A 1 366 ? -17.034 -2.974 2.716 1.00 93.75 366 PHE A CA 1
ATOM 2981 C C . PHE A 1 366 ? -17.975 -1.788 3.016 1.00 93.75 366 PHE A C 1
ATOM 2983 O O . PHE A 1 366 ? -18.453 -1.629 4.144 1.00 93.75 366 PHE A O 1
ATOM 2990 N N . PRO A 1 367 ? -18.210 -0.883 2.045 1.00 92.06 367 PRO A N 1
ATOM 2991 C CA . PRO A 1 367 ? -19.048 0.296 2.255 1.00 92.06 367 PRO A CA 1
ATOM 2992 C C . PRO A 1 367 ? -20.494 -0.038 2.636 1.00 92.06 367 PRO A C 1
ATOM 2994 O O . PRO A 1 367 ? -21.126 0.764 3.313 1.00 92.06 367 PRO A O 1
ATOM 2997 N N . GLU A 1 368 ? -21.003 -1.205 2.244 1.00 92.38 368 GLU A N 1
ATOM 2998 C CA . GLU A 1 368 ? -22.341 -1.699 2.579 1.00 92.38 368 GLU A CA 1
ATOM 2999 C C . GLU A 1 368 ? -22.578 -1.876 4.086 1.00 92.38 368 GLU A C 1
ATOM 3001 O O . GLU A 1 368 ? -23.706 -1.707 4.542 1.00 92.38 368 GLU A O 1
ATOM 3006 N N . LEU A 1 369 ? -21.525 -2.119 4.878 1.00 92.62 369 LEU A N 1
ATOM 3007 C CA . LEU A 1 369 ? -21.644 -2.307 6.331 1.00 92.62 369 LEU A CA 1
ATOM 3008 C C . LEU A 1 369 ? -22.129 -1.044 7.056 1.00 92.62 369 LEU A C 1
ATOM 3010 O O . LEU A 1 369 ? -22.603 -1.122 8.186 1.00 92.62 369 LEU A O 1
ATOM 3014 N N . GLN A 1 370 ? -22.038 0.126 6.414 1.00 91.62 370 GLN A N 1
ATOM 3015 C CA . GLN A 1 370 ? -22.543 1.383 6.971 1.00 91.62 370 GLN A CA 1
ATOM 3016 C C . GLN A 1 370 ? -24.069 1.370 7.183 1.00 91.62 370 GLN A C 1
ATOM 3018 O O . GLN A 1 370 ? -24.569 2.129 8.012 1.00 91.62 370 GLN A O 1
ATOM 3023 N N . ASP A 1 371 ? -24.790 0.580 6.379 1.00 91.44 371 ASP A N 1
ATOM 3024 C CA . ASP A 1 371 ? -26.253 0.573 6.306 1.00 91.44 371 ASP A CA 1
ATOM 3025 C C . ASP A 1 371 ? -26.842 -0.562 7.172 1.00 91.44 371 ASP A C 1
ATOM 3027 O O . ASP A 1 371 ? -28.058 -0.697 7.304 1.00 91.44 371 ASP A O 1
ATOM 3031 N N . GLU A 1 372 ? -25.986 -1.377 7.799 1.00 93.62 372 GLU A N 1
ATOM 3032 C CA . GLU A 1 372 ? -26.382 -2.479 8.671 1.00 93.62 372 GLU A CA 1
ATOM 3033 C C . GLU A 1 372 ? -26.586 -2.004 10.120 1.00 93.62 372 GLU A C 1
ATOM 3035 O O . GLU A 1 372 ? -25.680 -2.051 10.954 1.00 93.62 372 GLU A O 1
ATOM 3040 N N . GLU A 1 373 ? -27.808 -1.575 10.449 1.00 91.44 373 GLU A N 1
ATOM 3041 C CA . GLU A 1 373 ? -28.154 -1.049 11.783 1.00 91.44 373 GLU A CA 1
ATOM 3042 C C . GLU A 1 373 ? -27.825 -2.024 12.927 1.00 91.44 373 GLU A C 1
ATOM 3044 O O . GLU A 1 373 ? -27.257 -1.619 13.940 1.00 91.44 373 GLU A O 1
ATOM 3049 N N . VAL A 1 374 ? -28.103 -3.319 12.740 1.00 92.00 374 VAL A N 1
ATOM 3050 C CA . VAL A 1 374 ? -27.834 -4.369 13.743 1.00 92.00 374 VAL A CA 1
ATOM 3051 C C . VAL A 1 374 ? -26.336 -4.497 14.039 1.00 92.00 374 VAL A C 1
ATOM 3053 O O . VAL A 1 374 ? -25.938 -4.720 15.186 1.00 92.00 374 VAL A O 1
ATOM 3056 N N . LEU A 1 375 ? -25.489 -4.336 13.018 1.00 93.00 375 LEU A N 1
ATOM 3057 C CA . LEU A 1 375 ? -24.038 -4.355 13.182 1.00 93.00 375 LEU A CA 1
ATOM 3058 C C . LEU A 1 375 ? -23.573 -3.123 13.963 1.00 93.00 375 LEU A C 1
ATOM 3060 O O . LEU A 1 375 ? -22.805 -3.260 14.912 1.00 93.00 375 LEU A O 1
ATOM 3064 N N . LEU A 1 376 ? -24.054 -1.932 13.599 1.00 92.12 376 LEU A N 1
ATOM 3065 C CA . LEU A 1 376 ? -23.700 -0.689 14.290 1.00 92.12 376 LEU A CA 1
ATOM 3066 C C . LEU A 1 376 ? -24.112 -0.717 15.767 1.00 92.12 376 LEU A C 1
ATOM 3068 O O . LEU A 1 376 ? -23.317 -0.333 16.626 1.00 92.12 376 LEU A O 1
ATOM 3072 N N . GLU A 1 377 ? -25.307 -1.224 16.072 1.00 92.00 377 GLU A N 1
ATOM 3073 C CA . GLU A 1 377 ? -25.769 -1.424 17.448 1.00 92.00 377 GLU A CA 1
ATOM 3074 C C . GLU A 1 377 ? -24.869 -2.415 18.200 1.00 92.00 377 GLU A C 1
ATOM 3076 O O . GLU A 1 377 ? -24.382 -2.108 19.290 1.00 92.00 377 GLU A O 1
ATOM 3081 N N . SER A 1 378 ? -24.537 -3.547 17.571 1.00 91.69 378 SER A N 1
ATOM 3082 C CA . SER A 1 378 ? -23.637 -4.551 18.151 1.00 91.69 378 SER A CA 1
ATOM 3083 C C . SER A 1 378 ? -22.245 -3.993 18.455 1.00 91.69 378 SER A C 1
ATOM 3085 O O . SER A 1 378 ? -21.681 -4.295 19.506 1.00 91.69 378 SER A O 1
ATOM 3087 N N . LEU A 1 379 ? -21.689 -3.163 17.566 1.00 91.69 379 LEU A N 1
ATOM 3088 C CA . LEU A 1 379 ? -20.399 -2.499 17.772 1.00 91.69 379 LEU A CA 1
ATOM 3089 C C . LEU A 1 379 ? -20.470 -1.432 18.865 1.00 91.69 379 LEU A C 1
ATOM 3091 O O . LEU A 1 379 ? -19.495 -1.230 19.590 1.00 91.69 379 LEU A O 1
ATOM 3095 N N . ARG A 1 380 ? -21.602 -0.735 18.995 1.00 90.62 380 ARG A N 1
ATOM 3096 C CA . ARG A 1 380 ? -21.817 0.248 20.061 1.00 90.62 380 ARG A CA 1
ATOM 3097 C C . ARG A 1 380 ? -21.788 -0.409 21.429 1.00 90.62 380 ARG A C 1
ATOM 3099 O O . ARG A 1 380 ? -21.069 0.052 22.313 1.00 90.62 380 ARG A O 1
ATOM 3106 N N . ASP A 1 381 ? -22.526 -1.497 21.578 1.00 91.06 381 ASP A N 1
ATOM 3107 C CA . ASP A 1 381 ? -22.527 -2.270 22.813 1.00 91.06 381 ASP A CA 1
ATOM 3108 C C . ASP A 1 381 ? -21.146 -2.867 23.083 1.00 91.06 381 ASP A C 1
ATOM 3110 O O . ASP A 1 381 ? -20.630 -2.735 24.185 1.00 91.06 381 ASP A O 1
ATOM 3114 N N . PHE A 1 382 ? -20.487 -3.411 22.058 1.00 91.62 382 PHE A N 1
ATOM 3115 C CA . PHE A 1 382 ? -19.139 -3.957 22.187 1.00 91.62 382 PHE A CA 1
ATOM 3116 C C . PHE A 1 382 ? -18.112 -2.929 22.684 1.00 91.62 382 PHE A C 1
ATOM 3118 O O . PHE A 1 382 ? -17.314 -3.225 23.569 1.00 91.62 382 PHE A O 1
ATOM 3125 N N . VAL A 1 383 ? -18.123 -1.710 22.138 1.00 89.31 383 VAL A N 1
ATOM 3126 C CA . VAL A 1 383 ? -17.214 -0.642 22.580 1.00 89.31 383 VAL A CA 1
ATOM 3127 C C . VAL A 1 383 ? -17.525 -0.206 24.011 1.00 89.31 383 VAL A C 1
ATOM 3129 O O . VAL A 1 383 ? -16.592 0.021 24.778 1.00 89.31 383 VAL A O 1
ATOM 3132 N N . ARG A 1 384 ? -18.806 -0.130 24.394 1.00 87.62 384 ARG A N 1
ATOM 3133 C CA . ARG A 1 384 ? -19.198 0.151 25.785 1.00 87.62 384 ARG A CA 1
ATOM 3134 C C . ARG A 1 384 ? -18.691 -0.926 26.738 1.00 87.62 384 ARG A C 1
ATOM 3136 O O . ARG A 1 384 ? -18.114 -0.568 27.756 1.00 87.62 384 ARG A O 1
ATOM 3143 N N . ASP A 1 385 ? -18.838 -2.199 26.373 1.00 88.12 385 ASP A N 1
ATOM 3144 C CA . ASP A 1 385 ? -18.373 -3.348 27.164 1.00 88.12 385 ASP A CA 1
ATOM 3145 C C . ASP A 1 385 ? -16.841 -3.359 27.341 1.00 88.12 385 ASP A C 1
ATOM 3147 O O . ASP A 1 385 ? -16.326 -3.916 28.307 1.00 88.12 385 ASP A O 1
ATOM 3151 N N . LEU A 1 386 ? -16.091 -2.774 26.399 1.00 85.88 386 LEU A N 1
ATOM 3152 C CA . LEU A 1 386 ? -14.636 -2.620 26.504 1.00 85.88 386 LEU A CA 1
ATOM 3153 C C . LEU A 1 386 ? -14.210 -1.403 27.340 1.00 85.88 386 LEU A C 1
ATOM 3155 O O . LEU A 1 386 ? -13.082 -1.375 27.825 1.00 85.88 386 LEU A O 1
ATOM 3159 N N . GLN A 1 387 ? -15.071 -0.391 27.470 1.00 79.81 387 GLN A N 1
ATOM 3160 C CA . GLN A 1 387 ? -14.797 0.840 28.221 1.00 79.81 387 GLN A CA 1
ATOM 3161 C C . GLN A 1 387 ? -15.304 0.799 29.671 1.00 79.81 387 GLN A C 1
ATOM 3163 O O . GLN A 1 387 ? -14.884 1.635 30.474 1.00 79.81 387 GLN A O 1
ATOM 3168 N N . SER A 1 388 ? -16.217 -0.123 29.992 1.00 74.94 388 SER A N 1
ATOM 3169 C CA . SER A 1 388 ? -16.690 -0.426 31.350 1.00 74.94 388 SER A CA 1
ATOM 3170 C C . SER A 1 388 ? -15.716 -1.320 32.103 1.00 74.94 388 SER A C 1
ATOM 3172 O O . SER A 1 388 ? -15.503 -1.056 33.307 1.00 74.94 388 SER A O 1
#